Protein AF-0000000066730604 (afdb_homodimer)

Structure (mmCIF, N/CA/C/O backbone):
data_AF-0000000066730604-model_v1
#
loop_
_entity.id
_entity.type
_entity.pdbx_description
1 polymer 'Chitin elicitor-binding protein'
#
loop_
_atom_site.group_PDB
_atom_site.id
_atom_site.type_symbol
_atom_site.label_atom_id
_atom_site.label_alt_id
_atom_site.label_comp_id
_atom_site.label_asym_id
_atom_site.label_entity_id
_atom_site.label_seq_id
_atom_site.pdbx_PDB_ins_code
_atom_site.Cartn_x
_atom_site.Cartn_y
_atom_site.Cartn_z
_atom_site.occupancy
_atom_site.B_iso_or_equiv
_atom_site.auth_seq_id
_atom_site.auth_comp_id
_atom_site.auth_asym_id
_atom_site.auth_atom_id
_atom_site.pdbx_PDB_model_num
ATOM 1 N N . MET A 1 1 ? -16.094 -40.562 -84.062 1 30.27 1 MET A N 1
ATOM 2 C CA . MET A 1 1 ? -16.781 -40.125 -82.875 1 30.27 1 MET A CA 1
ATOM 3 C C . MET A 1 1 ? -15.891 -40.281 -81.625 1 30.27 1 MET A C 1
ATOM 5 O O . MET A 1 1 ? -15.602 -41.375 -81.25 1 30.27 1 MET A O 1
ATOM 9 N N . SER A 1 2 ? -14.859 -39.344 -81.375 1 31.62 2 SER A N 1
ATOM 10 C CA . SER A 1 2 ? -13.5 -39.281 -80.875 1 31.62 2 SER A CA 1
ATOM 11 C C . SER A 1 2 ? -13.477 -39.188 -79.375 1 31.62 2 SER A C 1
ATOM 13 O O . SER A 1 2 ? -14.125 -38.312 -78.75 1 31.62 2 SER A O 1
ATOM 15 N N . PRO A 1 3 ? -13.156 -40.312 -78.562 1 34.44 3 PRO A N 1
ATOM 16 C CA . PRO A 1 3 ? -13.141 -40.625 -77.125 1 34.44 3 PRO A CA 1
ATOM 17 C C . PRO A 1 3 ? -12.203 -39.719 -76.375 1 34.44 3 PRO A C 1
ATOM 19 O O . PRO A 1 3 ? -11.75 -40.062 -75.25 1 34.44 3 PRO A O 1
ATOM 22 N N . PHE A 1 4 ? -11.945 -38.438 -76.75 1 30.34 4 PHE A N 1
ATOM 23 C CA . PHE A 1 4 ? -10.844 -37.625 -76.25 1 30.34 4 PHE A CA 1
ATOM 24 C C . PHE A 1 4 ? -10.914 -37.562 -74.75 1 30.34 4 PHE A C 1
ATOM 26 O O . PHE A 1 4 ? -9.93 -37.875 -74.062 1 30.34 4 PHE A O 1
ATOM 33 N N . ALA A 1 5 ? -11.117 -36.281 -74.062 1 34.88 5 ALA A N 1
ATOM 34 C CA . ALA A 1 5 ? -10.445 -35.438 -73.062 1 34.88 5 ALA A CA 1
ATOM 35 C C . ALA A 1 5 ? -10.953 -35.75 -71.625 1 34.88 5 ALA A C 1
ATOM 37 O O . ALA A 1 5 ? -12.055 -35.344 -71.25 1 34.88 5 ALA A O 1
ATOM 38 N N . ALA A 1 6 ? -10.828 -36.969 -71.062 1 32.62 6 ALA A N 1
ATOM 39 C CA . ALA A 1 6 ? -11.039 -37.531 -69.75 1 32.62 6 ALA A CA 1
ATOM 40 C C . ALA A 1 6 ? -10.43 -36.656 -68.688 1 32.62 6 ALA A C 1
ATOM 42 O O . ALA A 1 6 ? -11.008 -36.469 -67.562 1 32.62 6 ALA A O 1
ATOM 43 N N . ARG A 1 7 ? -9.047 -36.469 -68.688 1 31.62 7 ARG A N 1
ATOM 44 C CA . ARG A 1 7 ? -8.188 -36.562 -67.5 1 31.62 7 ARG A CA 1
ATOM 45 C C . ARG A 1 7 ? -8.273 -35.281 -66.688 1 31.62 7 ARG A C 1
ATOM 47 O O . ARG A 1 7 ? -7.477 -35.094 -65.75 1 31.62 7 ARG A O 1
ATOM 54 N N . VAL A 1 8 ? -8.805 -34.156 -67.062 1 34.22 8 VAL A N 1
ATOM 55 C CA . VAL A 1 8 ? -8.352 -32.938 -66.438 1 34.22 8 VAL A CA 1
ATOM 56 C C . VAL A 1 8 ? -8.922 -32.906 -65 1 34.22 8 VAL A C 1
ATOM 58 O O . VAL A 1 8 ? -9.969 -32.281 -64.75 1 34.22 8 VAL A O 1
ATOM 61 N N . ALA A 1 9 ? -9.469 -33.969 -64.438 1 34.44 9 ALA A N 1
ATOM 62 C CA . ALA A 1 9 ? -10.094 -33.719 -63.125 1 34.44 9 ALA A CA 1
ATOM 63 C C . ALA A 1 9 ? -9.07 -33.219 -62.094 1 34.44 9 ALA A C 1
ATOM 65 O O . ALA A 1 9 ? -8.227 -34 -61.656 1 34.44 9 ALA A O 1
ATOM 66 N N . SER A 1 10 ? -8.383 -32.031 -62.312 1 32.84 10 SER A N 1
ATOM 67 C CA . SER A 1 10 ? -7.453 -31.422 -61.375 1 32.84 10 SER A CA 1
ATOM 68 C C . SER A 1 10 ? -7.98 -31.5 -59.938 1 32.84 10 SER A C 1
ATOM 70 O O . SER A 1 10 ? -9.164 -31.266 -59.688 1 32.84 10 SER A O 1
ATOM 72 N N . LEU A 1 11 ? -7.191 -32.125 -59 1 34.19 11 LEU A N 1
ATOM 73 C CA . LEU A 1 11 ? -7.035 -32.25 -57.531 1 34.19 11 LEU A CA 1
ATOM 74 C C . LEU A 1 11 ? -7.051 -30.875 -56.875 1 34.19 11 LEU A C 1
ATOM 76 O O . LEU A 1 11 ? -6.055 -30.141 -56.906 1 34.19 11 LEU A O 1
ATOM 80 N N . ALA A 1 12 ? -7.949 -29.969 -57.125 1 34.69 12 ALA A N 1
ATOM 81 C CA . ALA A 1 12 ? -8.031 -28.797 -56.281 1 34.69 12 ALA A CA 1
ATOM 82 C C . ALA A 1 12 ? -8.031 -29.203 -54.781 1 34.69 12 ALA A C 1
ATOM 84 O O . ALA A 1 12 ? -9.016 -29.734 -54.281 1 34.69 12 ALA A O 1
ATOM 85 N N . ALA A 1 13 ? -6.887 -29.828 -54.25 1 32.94 13 ALA A N 1
ATOM 86 C CA . ALA A 1 13 ? -6.633 -30.047 -52.844 1 32.94 13 ALA A CA 1
ATOM 87 C C . ALA A 1 13 ? -7.008 -28.812 -52.031 1 32.94 13 ALA A C 1
ATOM 89 O O . ALA A 1 13 ? -6.668 -27.688 -52.375 1 32.94 13 ALA A O 1
ATOM 90 N N . LEU A 1 14 ? -8.008 -28.906 -51.094 1 31.92 14 LEU A N 1
ATOM 91 C CA . LEU A 1 14 ? -8.523 -28.125 -50 1 31.92 14 LEU A CA 1
ATOM 92 C C . LEU A 1 14 ? -7.391 -27.641 -49.094 1 31.92 14 LEU A C 1
ATOM 94 O O . LEU A 1 14 ? -6.727 -28.453 -48.438 1 31.92 14 LEU A O 1
ATOM 98 N N . LEU A 1 15 ? -6.562 -26.656 -49.438 1 34.03 15 LEU A N 1
ATOM 99 C CA . LEU A 1 15 ? -5.707 -25.969 -48.5 1 34.03 15 LEU A CA 1
ATOM 100 C C . LEU A 1 15 ? -6.48 -25.594 -47.25 1 34.03 15 LEU A C 1
ATOM 102 O O . LEU A 1 15 ? -7.238 -24.625 -47.219 1 34.03 15 LEU A O 1
ATOM 106 N N . LEU A 1 16 ? -7.086 -26.547 -46.531 1 35 16 LEU A N 1
ATOM 107 C CA . LEU A 1 16 ? -7.508 -26.172 -45.188 1 35 16 LEU A CA 1
ATOM 108 C C . LEU A 1 16 ? -6.383 -25.453 -44.438 1 35 16 LEU A C 1
ATOM 110 O O . LEU A 1 16 ? -5.355 -26.062 -44.125 1 35 16 LEU A O 1
ATOM 114 N N . ALA A 1 17 ? -6.043 -24.25 -44.719 1 33.56 17 ALA A N 1
ATOM 115 C CA . ALA A 1 17 ? -5.234 -23.391 -43.844 1 33.56 17 ALA A CA 1
ATOM 116 C C . ALA A 1 17 ? -5.535 -23.672 -42.375 1 33.56 17 ALA A C 1
ATOM 118 O O . ALA A 1 17 ? -6.641 -23.391 -41.906 1 33.56 17 ALA A O 1
ATOM 119 N N . LEU A 1 18 ? -4.895 -24.703 -41.812 1 32.31 18 LEU A N 1
ATOM 120 C CA . LEU A 1 18 ? -4.758 -24.797 -40.344 1 32.31 18 LEU A CA 1
ATOM 121 C C . LEU A 1 18 ? -4.488 -23.422 -39.75 1 32.31 18 LEU A C 1
ATOM 123 O O . LEU A 1 18 ? -3.451 -22.812 -40 1 32.31 18 LEU A O 1
ATOM 127 N N . LEU A 1 19 ? -5.465 -22.547 -39.719 1 35.81 19 LEU A N 1
ATOM 128 C CA . LEU A 1 19 ? -5.305 -21.484 -38.719 1 35.81 19 LEU A CA 1
ATOM 129 C C . LEU A 1 19 ? -4.531 -21.984 -37.5 1 35.81 19 LEU A C 1
ATOM 131 O O . LEU A 1 19 ? -5.066 -22.734 -36.688 1 35.81 19 LEU A O 1
ATOM 135 N N . LEU A 1 20 ? -3.256 -22.375 -37.625 1 34.91 20 LEU A N 1
ATOM 136 C CA . LEU A 1 20 ? -2.391 -22.531 -36.469 1 34.91 20 LEU A CA 1
ATOM 137 C C . LEU A 1 20 ? -2.74 -21.531 -35.375 1 34.91 20 LEU A C 1
ATOM 139 O O . LEU A 1 20 ? -2.559 -20.328 -35.562 1 34.91 20 LEU A O 1
ATOM 143 N N . ALA A 1 21 ? -3.773 -21.75 -34.594 1 35.78 21 ALA A N 1
ATOM 144 C CA . ALA A 1 21 ? -3.926 -21.094 -33.312 1 35.78 21 ALA A CA 1
ATOM 145 C C . ALA A 1 21 ? -2.584 -20.953 -32.594 1 35.78 21 ALA A C 1
ATOM 147 O O . ALA A 1 21 ? -1.948 -21.969 -32.281 1 35.78 21 ALA A O 1
ATOM 148 N N . ALA A 1 22 ? -1.707 -20.078 -32.938 1 38.91 22 ALA A N 1
ATOM 149 C CA . ALA A 1 22 ? -0.596 -19.797 -32.031 1 38.91 22 ALA A CA 1
ATOM 150 C C . ALA A 1 22 ? -0.969 -20.125 -30.578 1 38.91 22 ALA A C 1
ATOM 152 O O . ALA A 1 22 ? -2.049 -19.766 -30.109 1 38.91 22 ALA A O 1
ATOM 153 N N . PRO A 1 23 ? -0.511 -21.156 -30.062 1 39.66 23 PRO A N 1
ATOM 154 C CA . PRO A 1 23 ? -0.781 -21.484 -28.656 1 39.66 23 PRO A CA 1
ATOM 155 C C . PRO A 1 23 ? -0.702 -20.266 -27.734 1 39.66 23 PRO A C 1
ATOM 157 O O . PRO A 1 23 ? 0.328 -19.594 -27.688 1 39.66 23 PRO A O 1
ATOM 160 N N . ALA A 1 24 ? -1.711 -19.484 -27.672 1 39.47 24 ALA A N 1
ATOM 161 C CA . ALA A 1 24 ? -1.78 -18.344 -26.781 1 39.47 24 ALA A CA 1
ATOM 162 C C . ALA A 1 24 ? -1.188 -18.672 -25.406 1 39.47 24 ALA A C 1
ATOM 164 O O . ALA A 1 24 ? -1.721 -19.516 -24.688 1 39.47 24 ALA A O 1
ATOM 165 N N . SER A 1 25 ? 0.075 -18.891 -25.281 1 46.94 25 SER A N 1
ATOM 166 C CA . SER A 1 25 ? 0.471 -18.75 -23.891 1 46.94 25 SER A CA 1
ATOM 167 C C . SER A 1 25 ? -0.438 -17.766 -23.156 1 46.94 25 SER A C 1
ATOM 169 O O . SER A 1 25 ? -1.011 -16.859 -23.766 1 46.94 25 SER A O 1
ATOM 171 N N . ALA A 1 26 ? -1.059 -18.156 -22.047 1 50.84 26 ALA A N 1
ATOM 172 C CA . ALA A 1 26 ? -1.896 -17.141 -21.406 1 50.84 26 ALA A CA 1
ATOM 173 C C . ALA A 1 26 ? -1.278 -15.75 -21.547 1 50.84 26 ALA A C 1
ATOM 175 O O . ALA A 1 26 ? -1.955 -14.797 -21.953 1 50.84 26 ALA A O 1
ATOM 176 N N . ALA A 1 27 ? -0.188 -15.305 -20.703 1 57.38 27 ALA A N 1
ATOM 177 C CA . ALA A 1 27 ? 0.426 -13.977 -20.734 1 57.38 27 ALA A CA 1
ATOM 178 C C . ALA A 1 27 ? 1.834 -14.047 -21.328 1 57.38 27 ALA A C 1
ATOM 180 O O . ALA A 1 27 ? 2.459 -15.109 -21.328 1 57.38 27 ALA A O 1
ATOM 181 N N . ASN A 1 28 ? 2.381 -13.172 -22.266 1 64.88 28 ASN A N 1
ATOM 182 C CA . ASN A 1 28 ? 3.629 -12.852 -22.953 1 64.88 28 ASN A CA 1
ATOM 183 C C . ASN A 1 28 ? 4.75 -12.555 -21.969 1 64.88 28 ASN A C 1
ATOM 185 O O . ASN A 1 28 ? 5.328 -11.469 -21.984 1 64.88 28 ASN A O 1
ATOM 189 N N . PHE A 1 29 ? 5.012 -13.539 -20.953 1 88.38 29 PHE A N 1
ATOM 190 C CA . PHE A 1 29 ? 6.102 -13.305 -20.016 1 88.38 29 PHE A CA 1
ATOM 191 C C . PHE A 1 29 ? 7.398 -13.914 -20.531 1 88.38 29 PHE A C 1
ATOM 193 O O . PHE A 1 29 ? 7.758 -15.031 -20.156 1 88.38 29 PHE A O 1
ATOM 200 N N . THR A 1 30 ? 8.039 -13.25 -21.438 1 88.88 30 THR A N 1
ATOM 201 C CA . THR A 1 30 ? 9.367 -13.641 -21.906 1 88.88 30 THR A CA 1
ATOM 202 C C . THR A 1 30 ? 10.445 -13.117 -20.953 1 88.88 30 THR A C 1
ATOM 204 O O . THR A 1 30 ? 10.172 -12.266 -20.109 1 88.88 30 THR A O 1
ATOM 207 N N . CYS A 1 31 ? 11.539 -13.719 -20.984 1 92.38 31 CYS A N 1
ATOM 208 C CA . CYS A 1 31 ? 12.641 -13.266 -20.141 1 92.38 31 CYS A CA 1
ATOM 209 C C . CYS A 1 31 ? 13.961 -13.281 -20.906 1 92.38 31 CYS A C 1
ATOM 211 O O . CYS A 1 31 ? 14.164 -14.141 -21.766 1 92.38 31 CYS A O 1
ATOM 213 N N . ALA A 1 32 ? 14.82 -12.43 -20.625 1 90.19 32 ALA A N 1
ATOM 214 C CA . ALA A 1 32 ? 16.016 -12.172 -21.422 1 90.19 32 ALA A CA 1
ATOM 215 C C . ALA A 1 32 ? 17.219 -12.914 -20.859 1 90.19 32 ALA A C 1
ATOM 217 O O . ALA A 1 32 ? 18.109 -13.336 -21.609 1 90.19 32 ALA A O 1
ATOM 218 N N . THR A 1 33 ? 17.344 -13.078 -19.562 1 92.38 33 THR A N 1
ATOM 219 C CA . THR A 1 33 ? 18.531 -13.656 -18.938 1 92.38 33 THR A CA 1
ATOM 220 C C . THR A 1 33 ? 18.219 -15.031 -18.359 1 92.38 33 THR A C 1
ATOM 222 O O . THR A 1 33 ? 17.656 -15.133 -17.266 1 92.38 33 THR A O 1
ATOM 225 N N . VAL A 1 34 ? 18.75 -16.062 -19 1 93.12 34 VAL A N 1
ATOM 226 C CA . VAL A 1 34 ? 18.516 -17.438 -18.609 1 93.12 34 VAL A CA 1
ATOM 227 C C . VAL A 1 34 ? 19.094 -17.688 -17.219 1 93.12 34 VAL A C 1
ATOM 229 O O . VAL A 1 34 ? 20.219 -17.266 -16.922 1 93.12 34 VAL A O 1
ATOM 232 N N . GLY A 1 35 ? 18.312 -18.281 -16.328 1 92.31 35 GLY A N 1
ATOM 233 C CA . GLY A 1 35 ? 18.766 -18.672 -15 1 92.31 35 GLY A CA 1
ATOM 234 C C . GLY A 1 35 ? 18.516 -17.609 -13.945 1 92.31 35 GLY A C 1
ATOM 235 O O . GLY A 1 35 ? 18.562 -17.891 -12.75 1 92.31 35 GLY A O 1
ATOM 236 N N . LYS A 1 36 ? 18.25 -16.375 -14.375 1 91.62 36 LYS A N 1
ATOM 237 C CA . LYS A 1 36 ? 17.984 -15.297 -13.422 1 91.62 36 LYS A CA 1
ATOM 238 C C . LYS A 1 36 ? 16.719 -15.594 -12.609 1 91.62 36 LYS A C 1
ATOM 240 O O . LYS A 1 36 ? 15.734 -16.094 -13.141 1 91.62 36 LYS A O 1
ATOM 245 N N . THR A 1 37 ? 16.844 -15.32 -11.32 1 92.5 37 THR A N 1
ATOM 246 C CA . THR A 1 37 ? 15.688 -15.523 -10.445 1 92.5 37 THR A CA 1
ATOM 247 C C . THR A 1 37 ? 15.266 -14.211 -9.797 1 92.5 37 THR A C 1
ATOM 249 O O . THR A 1 37 ? 16.078 -13.289 -9.672 1 92.5 37 THR A O 1
ATOM 252 N N . CYS A 1 38 ? 14.047 -14.102 -9.523 1 92.94 38 CYS A N 1
ATOM 253 C CA . CYS A 1 38 ? 13.461 -12.969 -8.812 1 92.94 38 CYS A CA 1
ATOM 254 C C . CYS A 1 38 ? 12.125 -13.344 -8.18 1 92.94 38 CYS A C 1
ATOM 256 O O . CYS A 1 38 ? 11.656 -14.477 -8.336 1 92.94 38 CYS A O 1
ATOM 258 N N . GLN A 1 39 ? 11.656 -12.398 -7.43 1 93.75 39 GLN A N 1
ATOM 259 C CA . GLN A 1 39 ? 10.312 -12.586 -6.902 1 93.75 39 GLN A CA 1
ATOM 260 C C . GLN A 1 39 ? 9.258 -12.078 -7.879 1 93.75 39 GLN A C 1
ATOM 262 O O . GLN A 1 39 ? 9.43 -11.023 -8.492 1 93.75 39 GLN A O 1
ATOM 267 N N . SER A 1 40 ? 8.273 -12.844 -8.062 1 95.69 40 SER A N 1
ATOM 268 C CA . SER A 1 40 ? 7.105 -12.492 -8.867 1 95.69 40 SER A CA 1
ATOM 269 C C . SER A 1 40 ? 5.809 -12.875 -8.156 1 95.69 40 SER A C 1
ATOM 271 O O . SER A 1 40 ? 5.832 -13.305 -7.004 1 95.69 40 SER A O 1
ATOM 273 N N . ALA A 1 41 ? 4.633 -12.516 -8.828 1 96.69 41 ALA A N 1
ATOM 274 C CA . ALA A 1 41 ? 3.361 -12.844 -8.195 1 96.69 41 ALA A CA 1
ATOM 275 C C . ALA A 1 41 ? 2.242 -12.945 -9.227 1 96.69 41 ALA A C 1
ATOM 277 O O . ALA A 1 41 ? 2.373 -12.43 -10.344 1 96.69 41 ALA A O 1
ATOM 278 N N . ILE A 1 42 ? 1.233 -13.633 -8.844 1 96.44 42 ILE A N 1
ATOM 279 C CA . ILE A 1 42 ? -0.014 -13.617 -9.602 1 96.44 42 ILE A CA 1
ATOM 280 C C . ILE A 1 42 ? -1.15 -13.117 -8.711 1 96.44 42 ILE A C 1
ATOM 282 O O . ILE A 1 42 ? -1.088 -13.234 -7.484 1 96.44 42 ILE A O 1
ATOM 286 N N . GLY A 1 43 ? -2.092 -12.484 -9.359 1 95.12 43 GLY A N 1
ATOM 287 C CA . GLY A 1 43 ? -3.342 -12.164 -8.695 1 95.12 43 GLY A CA 1
ATOM 288 C C . GLY A 1 43 ? -4.391 -13.25 -8.836 1 95.12 43 GLY A C 1
ATOM 289 O O . GLY A 1 43 ? -5.164 -13.25 -9.797 1 95.12 43 GLY A O 1
ATOM 290 N N . TYR A 1 44 ? -4.441 -14.102 -7.855 1 94.38 44 TYR A N 1
ATOM 291 C CA . TYR A 1 44 ? -5.285 -15.297 -7.914 1 94.38 44 TYR A CA 1
ATOM 292 C C . TYR A 1 44 ? -6.68 -15 -7.383 1 94.38 44 TYR A C 1
ATOM 294 O O . TYR A 1 44 ? -6.852 -14.688 -6.199 1 94.38 44 TYR A O 1
ATOM 302 N N . ALA A 1 45 ? -7.645 -15.008 -8.32 1 89.75 45 ALA A N 1
ATOM 303 C CA . ALA A 1 45 ? -9.031 -14.922 -7.883 1 89.75 45 ALA A CA 1
ATOM 304 C C . ALA A 1 45 ? -9.531 -16.266 -7.348 1 89.75 45 ALA A C 1
ATOM 306 O O . ALA A 1 45 ? -9.727 -17.203 -8.117 1 89.75 45 ALA A O 1
ATOM 307 N N . VAL A 1 46 ? -9.781 -16.281 -6.074 1 88.06 46 VAL A N 1
ATOM 308 C CA . VAL A 1 46 ? -10.156 -17.531 -5.426 1 88.06 46 VAL A CA 1
ATOM 309 C C . VAL A 1 46 ? -11.5 -18 -5.969 1 88.06 46 VAL A C 1
ATOM 311 O O . VAL A 1 46 ? -12.492 -17.266 -5.93 1 88.06 46 VAL A O 1
ATOM 314 N N . PRO A 1 47 ? -11.523 -19.234 -6.527 1 86.88 47 PRO A N 1
ATOM 315 C CA . PRO A 1 47 ? -12.773 -19.688 -7.148 1 86.88 47 PRO A CA 1
ATOM 316 C C . PRO A 1 47 ? -13.883 -19.922 -6.129 1 86.88 47 PRO A C 1
ATOM 318 O O . PRO A 1 47 ? -15.039 -19.578 -6.383 1 86.88 47 PRO A O 1
ATOM 321 N N . ASN A 1 48 ? -13.547 -20.578 -5.012 1 84.5 48 ASN A N 1
ATOM 322 C CA . ASN A 1 48 ? -14.461 -20.859 -3.912 1 84.5 48 ASN A CA 1
ATOM 323 C C . ASN A 1 48 ? -13.922 -20.359 -2.58 1 84.5 48 ASN A C 1
ATOM 325 O O . ASN A 1 48 ? -12.711 -20.141 -2.436 1 84.5 48 ASN A O 1
ATOM 329 N N . ALA A 1 49 ? -14.875 -20.141 -1.693 1 83.62 49 ALA A N 1
ATOM 330 C CA . ALA A 1 49 ? -14.445 -19.734 -0.36 1 83.62 49 ALA A CA 1
ATOM 331 C C . ALA A 1 49 ? -13.383 -20.688 0.187 1 83.62 49 ALA A C 1
ATOM 333 O O . ALA A 1 49 ? -13.492 -21.891 0.022 1 83.62 49 ALA A O 1
ATOM 334 N N . THR A 1 50 ? -12.383 -20.172 0.805 1 89.69 50 THR A N 1
ATOM 335 C CA . THR A 1 50 ? -11.25 -20.953 1.299 1 89.69 50 THR A CA 1
ATOM 336 C C . THR A 1 50 ? -10.547 -20.219 2.432 1 89.69 50 THR A C 1
ATOM 338 O O . THR A 1 50 ? -11.148 -19.391 3.111 1 89.69 50 THR A O 1
ATOM 341 N N . THR A 1 51 ? -9.328 -20.656 2.795 1 90.12 51 THR A N 1
ATOM 342 C CA . THR A 1 51 ? -8.508 -20 3.814 1 90.12 51 THR A CA 1
ATOM 343 C C . THR A 1 51 ? -7.102 -19.734 3.287 1 90.12 51 THR A C 1
ATOM 345 O O . THR A 1 51 ? -6.703 -20.281 2.26 1 90.12 51 THR A O 1
ATOM 348 N N . TYR A 1 52 ? -6.387 -18.875 3.982 1 93 52 TYR A N 1
ATOM 349 C CA . TYR A 1 52 ? -5.004 -18.625 3.602 1 93 52 TYR A CA 1
ATOM 350 C C . TYR A 1 52 ? -4.172 -19.891 3.688 1 93 52 TYR A C 1
ATOM 352 O O . TYR A 1 52 ? -3.289 -20.125 2.859 1 93 52 TYR A O 1
ATOM 360 N N . GLY A 1 53 ? -4.48 -20.734 4.688 1 96.06 53 GLY A N 1
ATOM 361 C CA . GLY A 1 53 ? -3.793 -22.016 4.785 1 96.06 53 GLY A CA 1
ATOM 362 C C . GLY A 1 53 ? -4.027 -22.906 3.588 1 96.06 53 GLY A C 1
ATOM 363 O O . GLY A 1 53 ? -3.092 -23.531 3.076 1 96.06 53 GLY A O 1
ATOM 364 N N . GLU A 1 54 ? -5.25 -22.969 3.164 1 95.62 54 GLU A N 1
ATOM 365 C CA . GLU A 1 54 ? -5.582 -23.797 2.006 1 95.62 54 GLU A CA 1
ATOM 366 C C . GLU A 1 54 ? -4.953 -23.234 0.731 1 95.62 54 GLU A C 1
ATOM 368 O O . GLU A 1 54 ? -4.566 -23.984 -0.161 1 95.62 54 GLU A O 1
ATOM 373 N N . LEU A 1 55 ? -4.863 -21.969 0.678 1 95.62 55 LEU A N 1
ATOM 374 C CA . LEU A 1 55 ? -4.234 -21.359 -0.485 1 95.62 55 LEU A CA 1
ATOM 375 C C . LEU A 1 55 ? -2.748 -21.688 -0.538 1 95.62 55 LEU A C 1
ATOM 377 O O . LEU A 1 55 ? -2.201 -21.938 -1.615 1 95.62 55 LEU A O 1
ATOM 381 N N . VAL A 1 56 ? -2.119 -21.719 0.621 1 97.19 56 VAL A N 1
ATOM 382 C CA . VAL A 1 56 ? -0.72 -22.125 0.685 1 97.19 56 VAL A CA 1
ATOM 383 C C . VAL A 1 56 ? -0.574 -23.562 0.16 1 97.19 56 VAL A C 1
ATOM 385 O O . VAL A 1 56 ? 0.367 -23.859 -0.577 1 97.19 56 VAL A O 1
ATOM 388 N N . ALA A 1 57 ? -1.506 -24.406 0.537 1 96.44 57 ALA A N 1
ATOM 389 C CA . ALA A 1 57 ? -1.474 -25.781 0.071 1 96.44 57 ALA A CA 1
ATOM 390 C C . ALA A 1 57 ? -1.63 -25.859 -1.445 1 96.44 57 ALA A C 1
ATOM 392 O O . ALA A 1 57 ? -0.985 -26.672 -2.104 1 96.44 57 ALA A O 1
ATOM 393 N N . ARG A 1 58 ? -2.469 -25.047 -1.98 1 95.81 58 ARG A N 1
ATOM 394 C CA . ARG A 1 58 ? -2.678 -25 -3.424 1 95.81 58 ARG A CA 1
ATOM 395 C C . ARG A 1 58 ? -1.399 -24.594 -4.152 1 95.81 58 ARG A C 1
ATOM 397 O O . ARG A 1 58 ? -1.082 -25.141 -5.211 1 95.81 58 ARG A O 1
ATOM 404 N N . PHE A 1 59 ? -0.736 -23.656 -3.596 1 97.56 59 PHE A N 1
ATOM 405 C CA . PHE A 1 59 ? 0.5 -23.172 -4.199 1 97.56 59 PHE A CA 1
ATOM 406 C C . PHE A 1 59 ? 1.714 -23.703 -3.443 1 97.56 59 PHE A C 1
ATOM 408 O O . PHE A 1 59 ? 2.658 -22.953 -3.176 1 97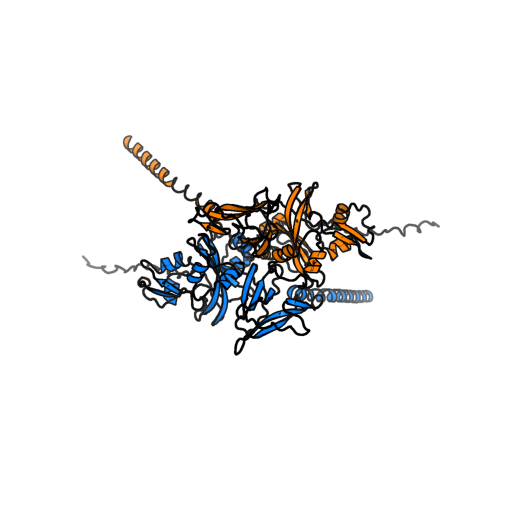.56 59 PHE A O 1
ATOM 415 N N . ASN A 1 60 ? 1.647 -24.922 -3.176 1 94 60 ASN A N 1
ATOM 416 C CA . ASN A 1 60 ? 2.707 -25.609 -2.451 1 94 60 ASN A CA 1
ATOM 417 C C . ASN A 1 60 ? 4.047 -25.5 -3.172 1 94 60 ASN A C 1
ATOM 419 O O . ASN A 1 60 ? 4.09 -25.234 -4.375 1 94 60 ASN A O 1
ATOM 423 N N . ALA A 1 61 ? 5.133 -25.594 -2.326 1 90.5 61 ALA A N 1
ATOM 424 C CA . ALA A 1 61 ? 6.508 -25.625 -2.812 1 90.5 61 ALA A CA 1
ATOM 425 C C . ALA A 1 61 ? 6.93 -24.266 -3.354 1 90.5 61 ALA A C 1
ATOM 427 O O . ALA A 1 61 ? 8.062 -24.094 -3.811 1 90.5 61 ALA A O 1
ATOM 428 N N . THR A 1 62 ? 6.012 -23.281 -3.357 1 92.62 62 THR A N 1
ATOM 429 C CA . THR A 1 62 ? 6.375 -22 -3.943 1 92.62 62 THR A CA 1
ATOM 430 C C . THR A 1 62 ? 6.094 -20.859 -2.965 1 92.62 62 THR A C 1
ATOM 432 O O . THR A 1 62 ? 6.75 -19.812 -3.012 1 92.62 62 THR A O 1
ATOM 435 N N . THR A 1 63 ? 5.121 -21.031 -2.17 1 94.25 63 THR A N 1
ATOM 436 C CA . THR A 1 63 ? 4.656 -19.938 -1.326 1 94.25 63 THR A CA 1
ATOM 437 C C . THR A 1 63 ? 4.453 -20.406 0.11 1 94.25 63 THR A C 1
ATOM 439 O O . THR A 1 63 ? 3.803 -21.422 0.347 1 94.25 63 THR A O 1
ATOM 442 N N . THR A 1 64 ? 5.043 -19.703 1.038 1 94.69 64 THR A N 1
ATOM 443 C CA . THR A 1 64 ? 4.781 -19.953 2.451 1 94.69 64 THR A CA 1
ATOM 444 C C . THR A 1 64 ? 3.682 -19.031 2.971 1 94.69 64 THR A C 1
ATOM 446 O O . THR A 1 64 ? 3.314 -18.062 2.309 1 94.69 64 THR A O 1
ATOM 449 N N . LEU A 1 65 ? 3.164 -19.406 4.141 1 95.5 65 LEU A N 1
ATOM 450 C CA . LEU A 1 65 ? 2.141 -18.562 4.742 1 95.5 65 LEU A CA 1
ATOM 451 C C . LEU A 1 65 ? 2.678 -17.156 4.996 1 95.5 65 LEU A C 1
ATOM 453 O O . LEU A 1 65 ? 2.002 -16.172 4.711 1 95.5 65 LEU A O 1
ATOM 457 N N . ALA A 1 66 ? 3.875 -17.031 5.5 1 93.38 66 ALA A N 1
ATOM 458 C CA . ALA A 1 66 ? 4.484 -15.742 5.797 1 93.38 66 ALA A CA 1
ATOM 459 C C . ALA A 1 66 ? 4.598 -14.891 4.539 1 93.38 66 ALA A C 1
ATOM 461 O O . ALA A 1 66 ? 4.273 -13.695 4.555 1 93.38 66 ALA A O 1
ATOM 462 N N . GLU A 1 67 ? 5.004 -15.477 3.488 1 94.5 67 GLU A N 1
ATOM 463 C CA . GLU A 1 67 ? 5.133 -14.766 2.219 1 94.5 67 GLU A CA 1
ATOM 464 C C . GLU A 1 67 ? 3.773 -14.297 1.706 1 94.5 67 GLU A C 1
ATOM 466 O O . GLU A 1 67 ? 3.646 -13.18 1.2 1 94.5 67 GLU A O 1
ATOM 471 N N . LEU A 1 68 ? 2.844 -15.203 1.838 1 95.44 68 LEU A N 1
ATOM 472 C CA . LEU A 1 68 ? 1.497 -14.883 1.377 1 95.44 68 LEU A CA 1
ATOM 473 C C . LEU A 1 68 ? 0.911 -13.727 2.17 1 95.44 68 LEU A C 1
ATOM 475 O O . LEU A 1 68 ? 0.328 -12.805 1.593 1 95.44 68 LEU A O 1
ATOM 479 N N . LEU A 1 69 ? 1.096 -13.727 3.441 1 91 69 LEU A N 1
ATOM 480 C CA . LEU A 1 69 ? 0.585 -12.656 4.301 1 91 69 LEU A CA 1
ATOM 481 C C . LEU A 1 69 ? 1.282 -11.336 3.998 1 91 69 LEU A C 1
ATOM 483 O O . LEU A 1 69 ? 0.627 -10.305 3.861 1 91 69 LEU A O 1
ATOM 487 N N . GLY A 1 70 ? 2.549 -11.352 3.854 1 91.25 70 GLY A N 1
ATOM 488 C CA . GLY A 1 70 ? 3.303 -10.148 3.541 1 91.25 70 GLY A CA 1
ATOM 489 C C . GLY A 1 70 ? 2.928 -9.539 2.201 1 91.25 70 GLY A C 1
ATOM 490 O O . GLY A 1 70 ? 2.852 -8.312 2.07 1 91.25 70 GLY A O 1
ATOM 491 N N . ALA A 1 71 ? 2.674 -10.414 1.263 1 93.25 71 ALA A N 1
ATOM 492 C CA . ALA A 1 71 ? 2.336 -9.961 -0.084 1 93.25 71 ALA A CA 1
ATOM 493 C C . ALA A 1 71 ? 0.972 -9.273 -0.106 1 93.25 71 ALA A C 1
ATOM 495 O O . ALA A 1 71 ? 0.645 -8.562 -1.056 1 93.25 71 ALA A O 1
ATOM 496 N N . ASN A 1 72 ? 0.236 -9.523 0.894 1 89.94 72 ASN A N 1
ATOM 497 C CA . ASN A 1 72 ? -1.106 -8.953 0.941 1 89.94 72 ASN A CA 1
ATOM 498 C C . ASN A 1 72 ? -1.261 -7.977 2.104 1 89.94 72 ASN A C 1
ATOM 500 O O . ASN A 1 72 ? -2.381 -7.652 2.502 1 89.94 72 ASN A O 1
ATOM 504 N N . GLY A 1 73 ? -0.144 -7.633 2.721 1 83.25 73 GLY A N 1
ATOM 505 C CA . GLY A 1 73 ? -0.122 -6.594 3.74 1 83.25 73 GLY A CA 1
ATOM 506 C C . GLY A 1 73 ? -0.805 -7.008 5.027 1 83.25 73 GLY A C 1
ATOM 507 O O . GLY A 1 73 ? -1.289 -6.16 5.781 1 83.25 73 GLY A O 1
ATOM 508 N N . LEU A 1 74 ? -0.891 -8.242 5.27 1 84.19 74 LEU A N 1
ATOM 509 C CA . LEU A 1 74 ? -1.521 -8.734 6.488 1 84.19 74 LEU A CA 1
ATOM 510 C C . LEU A 1 74 ? -0.489 -8.93 7.594 1 84.19 74 LEU A C 1
ATOM 512 O O . LEU A 1 74 ? 0.669 -9.25 7.312 1 84.19 74 LEU A O 1
ATOM 516 N N . PRO A 1 75 ? -0.98 -8.773 8.797 1 78.38 75 PRO A N 1
ATOM 517 C CA . PRO A 1 75 ? -0.045 -9.016 9.898 1 78.38 75 PRO A CA 1
ATOM 518 C C . PRO A 1 75 ? 0.543 -10.422 9.875 1 78.38 75 PRO A C 1
ATOM 520 O O . PRO A 1 75 ? -0.154 -11.383 9.531 1 78.38 75 PRO A O 1
ATOM 523 N N . ALA A 1 76 ? 1.779 -10.523 10.344 1 82.31 76 ALA A N 1
ATOM 524 C CA . ALA A 1 76 ? 2.486 -11.797 10.352 1 82.31 76 ALA A CA 1
ATOM 525 C C . ALA A 1 76 ? 1.814 -12.789 11.297 1 82.31 76 ALA A C 1
ATOM 527 O O . ALA A 1 76 ? 2.023 -14 11.188 1 82.31 76 ALA A O 1
ATOM 528 N N . THR A 1 77 ? 0.963 -12.289 12.195 1 79.06 77 THR A N 1
ATOM 529 C CA . THR A 1 77 ? 0.32 -13.133 13.195 1 79.06 77 THR A CA 1
ATOM 530 C C . THR A 1 77 ? -1.018 -13.656 12.688 1 79.06 77 THR A C 1
ATOM 532 O O . THR A 1 77 ? -1.698 -14.414 13.383 1 79.06 77 THR A O 1
ATOM 535 N N . THR A 1 78 ? -1.375 -13.32 11.531 1 82.44 78 THR A N 1
ATOM 536 C CA . THR A 1 78 ? -2.633 -13.781 10.953 1 82.44 78 THR A CA 1
ATOM 537 C C . THR A 1 78 ? -2.641 -15.305 10.836 1 82.44 78 THR A C 1
ATOM 539 O O . THR A 1 78 ? -1.735 -15.891 10.234 1 82.44 78 THR A O 1
ATOM 542 N N . PRO A 1 79 ? -3.664 -15.922 11.367 1 86.88 79 PRO A N 1
ATOM 543 C CA . PRO A 1 79 ? -3.697 -17.391 11.336 1 86.88 79 PRO A CA 1
ATOM 544 C C . PRO A 1 79 ? -3.971 -17.938 9.945 1 86.88 79 PRO A C 1
ATOM 546 O O . PRO A 1 79 ? -4.629 -17.281 9.133 1 86.88 79 PRO A O 1
ATOM 549 N N . ALA A 1 80 ? -3.541 -19.156 9.75 1 92.44 80 ALA A N 1
ATOM 550 C CA . ALA A 1 80 ? -3.746 -19.844 8.484 1 92.44 80 ALA A CA 1
ATOM 551 C C . ALA A 1 80 ? -5.23 -20.078 8.219 1 92.44 80 ALA A C 1
ATOM 553 O O . ALA A 1 80 ? -5.652 -20.203 7.066 1 92.44 80 ALA A O 1
ATOM 554 N N . SER A 1 81 ? -6.02 -20.125 9.266 1 89.31 81 SER A N 1
ATOM 555 C CA . SER A 1 81 ? -7.441 -20.422 9.172 1 89.31 81 SER A CA 1
ATOM 556 C C . SER A 1 81 ? -8.25 -19.203 8.766 1 89.31 81 SER A C 1
ATOM 558 O O . SER A 1 81 ? -9.469 -19.281 8.586 1 89.31 81 SER A O 1
ATOM 560 N N . THR A 1 82 ? -7.508 -18.125 8.625 1 83 82 THR A N 1
ATOM 561 C CA . THR A 1 82 ? -8.219 -16.906 8.211 1 83 82 THR A CA 1
ATOM 562 C C . THR A 1 82 ? -8.93 -17.141 6.879 1 83 82 THR A C 1
ATOM 564 O O . THR A 1 82 ? -8.32 -17.594 5.91 1 83 82 THR A O 1
ATOM 567 N N . PRO A 1 83 ? -10.188 -16.797 6.785 1 82.06 83 PRO A N 1
ATOM 568 C CA . PRO A 1 83 ? -10.984 -17.109 5.598 1 82.06 83 PRO A CA 1
ATOM 569 C C . PRO A 1 83 ? -10.75 -16.125 4.449 1 82.06 83 PRO A C 1
ATOM 571 O O . PRO A 1 83 ? -10.398 -14.969 4.684 1 82.06 83 PRO A O 1
ATOM 574 N N . LEU A 1 84 ? -10.961 -16.625 3.264 1 83.19 84 LEU A N 1
ATOM 575 C CA . LEU A 1 84 ? -10.984 -15.883 2.006 1 83.19 84 LEU A CA 1
ATOM 576 C C . LEU A 1 84 ? -12.289 -16.125 1.257 1 83.19 84 LEU A C 1
ATOM 578 O O . LEU A 1 84 ? -12.695 -17.266 1.053 1 83.19 84 LEU A O 1
ATOM 582 N N . ALA A 1 85 ? -12.93 -15.016 0.908 1 79.56 85 ALA A N 1
ATOM 583 C CA . ALA A 1 85 ? -14.188 -15.125 0.182 1 79.56 85 ALA A CA 1
ATOM 584 C C . ALA A 1 85 ? -13.953 -15.547 -1.266 1 79.56 85 ALA A C 1
ATOM 586 O O . ALA A 1 85 ? -12.898 -15.266 -1.836 1 79.56 85 ALA A O 1
ATOM 587 N N . ALA A 1 86 ? -14.961 -16.188 -1.795 1 82.69 86 ALA A N 1
ATOM 588 C CA . ALA A 1 86 ? -14.898 -16.5 -3.217 1 82.69 86 ALA A CA 1
ATOM 589 C C . ALA A 1 86 ? -14.773 -15.242 -4.062 1 82.69 86 ALA A C 1
ATOM 591 O O . ALA A 1 86 ? -15.391 -14.219 -3.76 1 82.69 86 ALA A O 1
ATOM 592 N N . LYS A 1 87 ? -13.875 -15.352 -5.094 1 80.31 87 LYS A N 1
ATOM 593 C CA . LYS A 1 87 ? -13.664 -14.328 -6.113 1 80.31 87 LYS A CA 1
ATOM 594 C C . LYS A 1 87 ? -12.766 -13.211 -5.59 1 80.31 87 LYS A C 1
ATOM 596 O O . LYS A 1 87 ? -12.414 -12.297 -6.336 1 80.31 87 LYS A O 1
ATOM 601 N N . ALA A 1 88 ? -12.422 -13.328 -4.305 1 82.25 88 ALA A N 1
ATOM 602 C CA . ALA A 1 88 ? -11.406 -12.398 -3.814 1 82.25 88 ALA A CA 1
ATOM 603 C C . ALA A 1 88 ? -10.07 -12.625 -4.516 1 82.25 88 ALA A C 1
ATOM 605 O O . ALA A 1 88 ? -9.656 -13.773 -4.727 1 82.25 88 ALA A O 1
ATOM 606 N N . THR A 1 89 ? -9.508 -11.539 -4.934 1 88.94 89 THR A N 1
ATOM 607 C CA . THR A 1 89 ? -8.195 -11.648 -5.559 1 88.94 89 THR A CA 1
ATOM 608 C C . THR A 1 89 ? -7.094 -11.578 -4.508 1 88.94 89 THR A C 1
ATOM 610 O O . THR A 1 89 ? -7.059 -10.648 -3.695 1 88.94 89 THR A O 1
ATOM 613 N N . VAL A 1 90 ? -6.195 -12.562 -4.496 1 92.25 90 VAL A N 1
ATOM 614 C CA . VAL A 1 90 ? -5.078 -12.656 -3.566 1 92.25 90 VAL A CA 1
ATOM 615 C C . VAL A 1 90 ? -3.758 -12.617 -4.336 1 92.25 90 VAL A C 1
ATOM 617 O O . VAL A 1 90 ? -3.604 -13.305 -5.348 1 92.25 90 VAL A O 1
ATOM 620 N N . ARG A 1 91 ? -2.875 -11.773 -3.869 1 94.69 91 ARG A N 1
ATOM 621 C CA . ARG A 1 91 ? -1.54 -11.773 -4.457 1 94.69 91 ARG A CA 1
ATOM 622 C C . ARG A 1 91 ? -0.727 -12.969 -3.967 1 94.69 91 ARG A C 1
ATOM 624 O O . ARG A 1 91 ? -0.401 -13.055 -2.781 1 94.69 91 ARG A O 1
ATOM 631 N N . VAL A 1 92 ? -0.367 -13.82 -4.848 1 96.81 92 VAL A N 1
ATOM 632 C CA . VAL A 1 92 ? 0.401 -15.016 -4.512 1 96.81 92 VAL A CA 1
ATOM 633 C C . VAL A 1 92 ? 1.828 -14.883 -5.039 1 96.81 92 VAL A C 1
ATOM 635 O O . VAL A 1 92 ? 2.061 -14.953 -6.246 1 96.81 92 VAL A O 1
ATOM 638 N N . PRO A 1 93 ? 2.74 -14.758 -4.117 1 96.56 93 PRO A N 1
ATOM 639 C CA . PRO A 1 93 ? 4.129 -14.594 -4.547 1 96.56 93 PRO A CA 1
ATOM 640 C C . PRO A 1 93 ? 4.832 -15.93 -4.793 1 96.56 93 PRO A C 1
ATOM 642 O O . PRO A 1 93 ? 4.445 -16.953 -4.219 1 96.56 93 PRO A O 1
ATOM 645 N N . PHE A 1 94 ? 5.785 -15.922 -5.656 1 96.12 94 PHE A N 1
ATOM 646 C CA . PHE A 1 94 ? 6.625 -17.078 -5.91 1 96.12 94 PHE A CA 1
ATOM 647 C C . PHE A 1 94 ? 7.949 -16.672 -6.543 1 96.12 94 PHE A C 1
ATOM 649 O O . PHE A 1 94 ? 8.078 -15.555 -7.039 1 96.12 94 PHE A O 1
ATOM 656 N N . ARG A 1 95 ? 8.867 -17.547 -6.484 1 94.06 95 ARG A N 1
ATOM 657 C CA . ARG A 1 95 ? 10.156 -17.312 -7.125 1 94.06 95 ARG A CA 1
ATOM 658 C C . ARG A 1 95 ? 10.086 -17.609 -8.617 1 94.06 95 ARG A C 1
ATOM 660 O O . ARG A 1 95 ? 9.625 -18.688 -9.023 1 94.06 95 ARG A O 1
ATOM 667 N N . CYS A 1 96 ? 10.461 -16.703 -9.336 1 95.44 96 CYS A N 1
ATOM 668 C CA . CYS A 1 96 ? 10.531 -16.797 -10.789 1 95.44 96 CYS A CA 1
ATOM 669 C C . CYS A 1 96 ? 11.898 -17.281 -11.242 1 95.44 96 CYS A C 1
ATOM 671 O O . CYS A 1 96 ? 12.922 -16.922 -10.648 1 95.44 96 CYS A O 1
ATOM 673 N N . ARG A 1 97 ? 11.914 -18.078 -12.281 1 94.69 97 ARG A N 1
ATOM 674 C CA . ARG A 1 97 ? 13.156 -18.469 -12.938 1 94.69 97 ARG A CA 1
ATOM 675 C C . ARG A 1 97 ? 13.023 -18.406 -14.453 1 94.69 97 ARG A C 1
ATOM 677 O O . ARG A 1 97 ? 12.047 -18.906 -15.016 1 94.69 97 ARG A O 1
ATOM 684 N N . CYS A 1 98 ? 13.961 -17.828 -15.023 1 94.31 98 CYS A N 1
ATOM 685 C CA . CYS A 1 98 ? 13.977 -17.781 -16.484 1 94.31 98 CYS A CA 1
ATOM 686 C C . CYS A 1 98 ? 14.531 -19.062 -17.062 1 94.31 98 CYS A C 1
ATOM 688 O O . CYS A 1 98 ? 15.672 -19.438 -16.797 1 94.31 98 CYS A O 1
ATOM 690 N N . GLY A 1 99 ? 13.734 -19.656 -17.891 1 90.56 99 GLY A N 1
ATOM 691 C CA . GLY A 1 99 ? 14.125 -20.922 -18.5 1 90.56 99 GLY A CA 1
ATOM 692 C C . GLY A 1 99 ? 14.992 -20.734 -19.734 1 90.56 99 GLY A C 1
ATOM 693 O O . GLY A 1 99 ? 15.141 -19.625 -20.234 1 90.56 99 GLY A O 1
ATOM 694 N N . SER A 1 100 ? 15.508 -21.859 -20.203 1 89 100 SER A N 1
ATOM 695 C CA . SER A 1 100 ? 16.375 -21.844 -21.375 1 89 100 SER A CA 1
ATOM 696 C C . SER A 1 100 ? 15.602 -21.516 -22.641 1 89 100 SER A C 1
ATOM 698 O O . SER A 1 100 ? 16.188 -21.094 -23.641 1 89 100 SER A O 1
ATOM 700 N N . ASN A 1 101 ? 14.328 -21.641 -22.594 1 86.44 101 ASN A N 1
ATOM 701 C CA . ASN A 1 101 ? 13.477 -21.375 -23.734 1 86.44 101 ASN A CA 1
ATOM 702 C C . ASN A 1 101 ? 13.055 -19.906 -23.797 1 86.44 101 ASN A C 1
ATOM 704 O O . ASN A 1 101 ? 12.242 -19.516 -24.625 1 86.44 101 ASN A O 1
ATOM 708 N N . GLY A 1 102 ? 13.5 -19.141 -22.812 1 90.06 102 GLY A N 1
ATOM 709 C CA . GLY A 1 102 ? 13.219 -17.719 -22.828 1 90.06 102 GLY A CA 1
ATOM 710 C C . GLY A 1 102 ? 11.898 -17.359 -22.172 1 90.06 102 GLY A C 1
ATOM 711 O O . GLY A 1 102 ? 11.391 -16.25 -22.328 1 90.06 102 GLY A O 1
ATOM 712 N N . VAL A 1 103 ? 11.367 -18.359 -21.547 1 90.56 103 VAL A N 1
ATOM 713 C CA . VAL A 1 103 ? 10.109 -18.125 -20.828 1 90.56 103 VAL A CA 1
ATOM 714 C C . VAL A 1 103 ? 10.336 -18.25 -19.328 1 90.56 103 VAL A C 1
ATOM 716 O O . VAL A 1 103 ? 11.047 -19.141 -18.875 1 90.56 103 VAL A O 1
ATOM 719 N N . GLY A 1 104 ? 9.852 -17.219 -18.625 1 94.12 104 GLY A N 1
ATOM 720 C CA . GLY A 1 104 ? 9.914 -17.312 -17.172 1 94.12 104 GLY A CA 1
ATOM 721 C C . GLY A 1 104 ? 8.773 -18.094 -16.562 1 94.12 104 GLY A C 1
ATOM 722 O O . GLY A 1 104 ? 7.625 -17.969 -17 1 94.12 104 GLY A O 1
ATOM 723 N N . GLN A 1 105 ? 9.086 -18.922 -15.633 1 94.88 105 GLN A N 1
ATOM 724 C CA . GLN A 1 105 ? 8.102 -19.719 -14.914 1 94.88 105 GLN A CA 1
ATOM 725 C C . GLN A 1 105 ? 8.453 -19.828 -13.438 1 94.88 105 GLN A C 1
ATOM 727 O O . GLN A 1 105 ? 9.586 -19.562 -13.039 1 94.88 105 GLN A O 1
ATOM 732 N N . SER A 1 106 ? 7.422 -20.156 -12.648 1 96.19 106 SER A N 1
ATOM 733 C CA . SER A 1 106 ? 7.68 -20.406 -11.234 1 96.19 106 SER A CA 1
ATOM 734 C C . SER A 1 106 ? 8.758 -21.469 -11.047 1 96.19 106 SER A C 1
ATOM 736 O O . SER A 1 106 ? 8.812 -22.438 -11.797 1 96.19 106 SER A O 1
ATOM 738 N N . ASP A 1 107 ? 9.562 -21.266 -10.094 1 93.56 107 ASP A N 1
ATOM 739 C CA . ASP A 1 107 ? 10.695 -22.156 -9.836 1 93.56 107 ASP A CA 1
ATOM 740 C C . ASP A 1 107 ? 10.289 -23.328 -8.961 1 93.56 107 ASP A C 1
ATOM 742 O O . ASP A 1 107 ? 10.078 -23.172 -7.758 1 93.56 107 ASP A O 1
ATOM 746 N N . GLY A 1 108 ? 10.227 -24.562 -9.539 1 88.44 108 GLY A N 1
ATOM 747 C CA . GLY A 1 108 ? 10.039 -25.797 -8.789 1 88.44 108 GLY A CA 1
ATOM 748 C C . GLY A 1 108 ? 8.578 -26.172 -8.617 1 88.44 108 GLY A C 1
ATOM 749 O O . GLY A 1 108 ? 8.242 -27.359 -8.461 1 88.44 108 GLY A O 1
ATOM 750 N N . GLY A 1 109 ? 7.691 -25.297 -8.336 1 93.44 109 GLY A N 1
ATOM 751 C CA . GLY A 1 109 ? 6.273 -25.562 -8.188 1 93.44 109 GLY A CA 1
ATOM 752 C C . GLY A 1 109 ? 5.391 -24.438 -8.703 1 93.44 109 GLY A C 1
ATOM 753 O O . GLY A 1 109 ? 5.82 -23.641 -9.539 1 93.44 109 GLY A O 1
ATOM 754 N N . PRO A 1 110 ? 4.18 -24.625 -8.258 1 97.44 110 PRO A N 1
ATOM 755 C CA . PRO A 1 110 ? 3.488 -25.594 -7.406 1 97.44 110 PRO A CA 1
ATOM 756 C C . PRO A 1 110 ? 3.186 -26.891 -8.125 1 97.44 110 PRO A C 1
ATOM 758 O O . PRO A 1 110 ? 3.398 -27 -9.336 1 97.44 110 PRO A O 1
ATOM 761 N N . PHE A 1 111 ? 2.762 -27.938 -7.285 1 98.19 111 PHE A N 1
ATOM 762 C CA . PHE A 1 111 ? 2.344 -29.234 -7.812 1 98.19 111 PHE A CA 1
ATOM 763 C C . PHE A 1 111 ? 0.858 -29.453 -7.562 1 98.19 111 PHE A C 1
ATOM 765 O O . PHE A 1 111 ? 0.34 -29.109 -6.5 1 98.19 111 PHE A O 1
ATOM 772 N N . TYR A 1 112 ? 0.224 -30 -8.562 1 97.94 112 TYR A N 1
ATOM 773 C CA . TYR A 1 112 ? -1.18 -30.391 -8.484 1 97.94 112 TYR A CA 1
ATOM 774 C C . TYR A 1 112 ? -1.336 -31.891 -8.617 1 97.94 112 TYR A C 1
ATOM 776 O O . TYR A 1 112 ? -0.763 -32.5 -9.531 1 97.94 112 TYR A O 1
ATOM 784 N N . VAL A 1 113 ? -2.115 -32.5 -7.734 1 97.75 113 VAL A N 1
ATOM 785 C CA . VAL A 1 113 ? -2.408 -33.906 -7.832 1 97.75 113 VAL A CA 1
ATOM 786 C C . VAL A 1 113 ? -3.744 -34.125 -8.547 1 97.75 113 VAL A C 1
ATOM 788 O O . VAL A 1 113 ? -4.773 -33.594 -8.109 1 97.75 113 VAL A O 1
ATOM 791 N N . VAL A 1 114 ? -3.717 -34.875 -9.609 1 97.31 114 VAL A N 1
ATOM 792 C CA . VAL A 1 114 ? -4.875 -35.062 -10.477 1 97.31 114 VAL A CA 1
ATOM 793 C C . VAL A 1 114 ? -5.984 -35.75 -9.711 1 97.31 114 VAL A C 1
ATOM 795 O O . VAL A 1 114 ? -5.734 -36.75 -9.008 1 97.31 114 VAL A O 1
ATOM 798 N N . TYR A 1 115 ? -7.172 -35.219 -9.797 1 95.88 115 TYR A N 1
ATOM 799 C CA . TYR A 1 115 ? -8.375 -35.812 -9.211 1 95.88 115 TYR A CA 1
ATOM 800 C C . TYR A 1 115 ? -9.227 -36.5 -10.273 1 95.88 115 TYR A C 1
ATOM 802 O O . TYR A 1 115 ? -9.047 -36.25 -11.469 1 95.88 115 TYR A O 1
ATOM 810 N N . PRO A 1 116 ? -10.164 -37.281 -9.773 1 95.44 116 PRO A N 1
ATOM 811 C CA . PRO A 1 116 ? -11.078 -37.906 -10.742 1 95.44 116 PRO A CA 1
ATOM 812 C C . PRO A 1 116 ? -11.82 -36.875 -11.586 1 95.44 116 PRO A C 1
ATOM 814 O O . PRO A 1 116 ? -12.227 -35.812 -11.062 1 95.44 116 PRO A O 1
ATOM 817 N N . LEU A 1 117 ? -11.867 -37.062 -12.891 1 93.75 117 LEU A N 1
ATOM 818 C CA . LEU A 1 117 ? -12.609 -36.281 -13.875 1 93.75 117 LEU A CA 1
ATOM 819 C C . LEU A 1 117 ? -11.852 -35 -14.234 1 93.75 117 LEU A C 1
ATOM 821 O O . LEU A 1 117 ? -12.359 -34.188 -14.992 1 93.75 117 LEU A O 1
ATOM 825 N N . ASP A 1 118 ? -10.664 -34.938 -13.734 1 96.06 118 ASP A N 1
ATOM 826 C CA . ASP A 1 118 ? -9.836 -33.812 -14.125 1 96.06 118 ASP A CA 1
ATOM 827 C C . ASP A 1 118 ? -9.414 -33.906 -15.586 1 96.06 118 ASP A C 1
ATOM 829 O O . ASP A 1 118 ? -9.18 -35.031 -16.094 1 96.06 118 ASP A O 1
ATOM 833 N N . GLY A 1 119 ? -9.398 -32.75 -16.266 1 96.69 119 GLY A N 1
ATOM 834 C CA . GLY A 1 119 ? -8.648 -32.531 -17.484 1 96.69 119 GLY A CA 1
ATOM 835 C C . GLY A 1 119 ? -7.645 -31.391 -17.375 1 96.69 119 GLY A C 1
ATOM 836 O O . GLY A 1 119 ? -7.742 -30.547 -16.484 1 96.69 119 GLY A O 1
ATOM 837 N N . LEU A 1 120 ? -6.691 -31.5 -18.297 1 96.94 120 LEU A N 1
ATOM 838 C CA . LEU A 1 120 ? -5.668 -30.453 -18.203 1 96.94 120 LEU A CA 1
ATOM 839 C C . LEU A 1 120 ? -6.285 -29.078 -18.359 1 96.94 120 LEU A C 1
ATOM 841 O O . LEU A 1 120 ? -5.832 -28.109 -17.734 1 96.94 120 LEU A O 1
ATOM 845 N N . ASP A 1 121 ? -7.273 -28.984 -19.234 1 95.38 121 ASP A N 1
ATOM 846 C CA . ASP A 1 121 ? -7.914 -27.688 -19.438 1 95.38 121 ASP A CA 1
ATOM 847 C C . ASP A 1 121 ? -8.633 -27.234 -18.172 1 95.38 121 ASP A C 1
ATOM 849 O O . ASP A 1 121 ? -8.562 -26.062 -17.797 1 95.38 121 ASP A O 1
ATOM 853 N N . HIS A 1 122 ? -9.336 -28.078 -17.5 1 96 122 HIS A N 1
ATOM 854 C CA . HIS A 1 122 ? -10 -27.766 -16.234 1 96 122 HIS A CA 1
ATOM 855 C C . HIS A 1 122 ? -8.992 -27.297 -15.188 1 96 122 HIS A C 1
ATOM 857 O O . HIS A 1 122 ? -9.219 -26.281 -14.516 1 96 122 HIS A O 1
ATOM 863 N N . ILE A 1 123 ? -7.875 -28 -15.109 1 96.69 123 ILE A N 1
ATOM 864 C CA . ILE A 1 123 ? -6.84 -27.656 -14.133 1 96.69 123 ILE A CA 1
ATOM 865 C C . ILE A 1 123 ? -6.277 -26.281 -14.445 1 96.69 123 ILE A C 1
ATOM 867 O O . ILE A 1 123 ? -6.145 -25.438 -13.547 1 96.69 123 ILE A O 1
ATOM 871 N N . ALA A 1 124 ? -6.055 -26.047 -15.688 1 95.94 124 ALA A N 1
ATOM 872 C CA . ALA A 1 124 ? -5.469 -24.781 -16.125 1 95.94 124 ALA A CA 1
ATOM 873 C C . ALA A 1 124 ? -6.438 -23.625 -15.891 1 95.94 124 ALA A C 1
ATOM 875 O O . ALA A 1 124 ? -6.113 -22.656 -15.188 1 95.94 124 ALA A O 1
ATOM 876 N N . ARG A 1 125 ? -7.645 -23.688 -16.297 1 94.44 125 ARG A N 1
ATOM 877 C CA . ARG A 1 125 ? -8.586 -22.562 -16.328 1 94.44 125 ARG A CA 1
ATOM 878 C C . ARG A 1 125 ? -9.32 -22.438 -15 1 94.44 125 ARG A C 1
ATOM 880 O O . ARG A 1 125 ? -9.406 -21.344 -14.445 1 94.44 125 ARG A O 1
ATOM 887 N N . GLU A 1 126 ? -9.773 -23.531 -14.484 1 92.94 126 GLU A N 1
ATOM 888 C CA . GLU A 1 126 ? -10.672 -23.438 -13.336 1 92.94 126 GLU A CA 1
ATOM 889 C C . GLU A 1 126 ? -9.898 -23.531 -12.023 1 92.94 126 GLU A C 1
ATOM 891 O O . GLU A 1 126 ? -10.242 -22.844 -11.047 1 92.94 126 GLU A O 1
ATOM 896 N N . VAL A 1 127 ? -8.891 -24.344 -11.984 1 94.94 127 VAL A N 1
ATOM 897 C CA . VAL A 1 127 ? -8.172 -24.516 -10.727 1 94.94 127 VAL A CA 1
ATOM 898 C C . VAL A 1 127 ? -7.129 -23.422 -10.562 1 94.94 127 VAL A C 1
ATOM 900 O O . VAL A 1 127 ? -7 -22.828 -9.484 1 94.94 127 VAL A O 1
ATOM 903 N N . PHE A 1 128 ? -6.465 -23.078 -11.656 1 95.69 128 PHE A N 1
ATOM 904 C CA . PHE A 1 128 ? -5.367 -22.141 -11.508 1 95.69 128 PHE A CA 1
ATOM 905 C C . PHE A 1 128 ? -5.688 -20.828 -12.219 1 95.69 128 PHE A C 1
ATOM 907 O O . PHE A 1 128 ? -4.793 -20.016 -12.461 1 95.69 128 PHE A O 1
ATOM 914 N N . GLY A 1 129 ? -6.895 -20.625 -12.555 1 92.94 129 GLY A N 1
ATOM 915 C CA . GLY A 1 129 ? -7.418 -19.312 -12.906 1 92.94 129 GLY A CA 1
ATOM 916 C C . GLY A 1 129 ? -6.988 -18.859 -14.289 1 92.94 129 GLY A C 1
ATOM 917 O O . GLY A 1 129 ? -7.051 -17.656 -14.602 1 92.94 129 GLY A O 1
ATOM 918 N N . GLY A 1 130 ? -6.477 -19.75 -15.109 1 94.38 130 GLY A N 1
ATOM 919 C CA . GLY A 1 130 ? -6.133 -19.391 -16.469 1 94.38 130 GLY A CA 1
ATOM 920 C C . GLY A 1 130 ? -4.758 -18.766 -16.594 1 94.38 130 GLY A C 1
ATOM 921 O O . GLY A 1 130 ? -4.391 -18.266 -17.656 1 94.38 130 GLY A O 1
ATOM 922 N N . PHE A 1 131 ? -4.004 -18.828 -15.562 1 96 131 PHE A N 1
ATOM 923 C CA . PHE A 1 131 ? -2.662 -18.25 -15.609 1 96 131 PHE A CA 1
ATOM 924 C C . PHE A 1 131 ? -1.732 -19.125 -16.453 1 96 131 PHE A C 1
ATOM 926 O O . PHE A 1 131 ? -0.666 -18.672 -16.875 1 96 131 PHE A O 1
ATOM 933 N N . VAL A 1 132 ? -2.135 -20.344 -16.578 1 95.19 132 VAL A N 1
ATOM 934 C CA . VAL A 1 132 ? -1.432 -21.281 -17.453 1 95.19 132 VAL A CA 1
ATOM 935 C C . VAL A 1 132 ? -2.42 -21.922 -18.422 1 95.19 132 VAL A C 1
ATOM 937 O O . VAL A 1 132 ? -3.611 -22.031 -18.125 1 95.19 132 VAL A O 1
ATOM 940 N N . THR A 1 133 ? -1.896 -22.391 -19.578 1 93.69 133 THR A N 1
ATOM 941 C CA . THR A 1 133 ? -2.705 -23.172 -20.516 1 93.69 133 THR A CA 1
ATOM 942 C C . THR A 1 133 ? -2.459 -24.656 -20.328 1 93.69 133 THR A C 1
ATOM 944 O O . THR A 1 133 ? -1.477 -25.062 -19.703 1 93.69 133 THR A O 1
ATOM 947 N N . TYR A 1 134 ? -3.441 -25.422 -20.844 1 95 134 TYR A N 1
ATOM 948 C CA . TYR A 1 134 ? -3.252 -26.859 -20.75 1 95 134 TYR A CA 1
ATOM 949 C C . TYR A 1 134 ? -2.018 -27.312 -21.516 1 95 134 TYR A C 1
ATOM 951 O O . TYR A 1 134 ? -1.332 -28.25 -21.125 1 95 134 TYR A O 1
ATOM 959 N N . GLN A 1 135 ? -1.648 -26.578 -22.594 1 93.75 135 GLN A N 1
ATOM 960 C CA . GLN A 1 135 ? -0.453 -26.891 -23.375 1 93.75 135 GLN A CA 1
ATOM 961 C C . GLN A 1 135 ? 0.812 -26.656 -22.547 1 93.75 135 GLN A C 1
ATOM 963 O O . GLN A 1 135 ? 1.756 -27.438 -22.609 1 93.75 135 GLN A O 1
ATOM 968 N N . GLU A 1 136 ? 0.815 -25.578 -21.781 1 93.25 136 GLU A N 1
ATOM 969 C CA . GLU A 1 136 ? 1.968 -25.266 -20.953 1 93.25 136 GLU A CA 1
ATOM 970 C C . GLU A 1 136 ? 2.148 -26.312 -19.844 1 93.25 136 GLU A C 1
ATOM 972 O O . GLU A 1 136 ? 3.275 -26.688 -19.531 1 93.25 136 GLU A O 1
ATOM 977 N N . ILE A 1 137 ? 1.056 -26.719 -19.266 1 95.94 137 ILE A N 1
ATOM 978 C CA . ILE A 1 137 ? 1.122 -27.766 -18.25 1 95.94 137 ILE A CA 1
ATOM 979 C C . ILE A 1 137 ? 1.67 -29.047 -18.859 1 95.94 137 ILE A C 1
ATOM 981 O O . ILE A 1 137 ? 2.539 -29.703 -18.281 1 95.94 137 ILE A O 1
ATOM 985 N N . ALA A 1 138 ? 1.161 -29.406 -20.031 1 96.19 138 ALA A N 1
ATOM 986 C CA . ALA A 1 138 ? 1.626 -30.609 -20.719 1 96.19 138 ALA A CA 1
ATOM 987 C C . ALA A 1 138 ? 3.127 -30.547 -20.984 1 96.19 138 ALA A C 1
ATOM 989 O O . ALA A 1 138 ? 3.852 -31.516 -20.734 1 96.19 138 ALA A O 1
ATOM 990 N N . THR A 1 139 ? 3.557 -29.422 -21.453 1 93.25 139 THR A N 1
ATOM 991 C CA . THR A 1 139 ? 4.969 -29.234 -21.766 1 93.25 139 THR A CA 1
ATOM 992 C C . THR A 1 139 ? 5.82 -29.344 -20.5 1 93.25 139 THR A C 1
ATOM 994 O O . THR A 1 139 ? 6.84 -30.047 -20.5 1 93.25 139 THR A O 1
ATOM 997 N N . ALA A 1 140 ? 5.391 -28.75 -19.422 1 93.81 140 ALA A N 1
ATOM 998 C CA . ALA A 1 140 ? 6.141 -28.719 -18.172 1 93.81 140 ALA A CA 1
ATOM 999 C C . ALA A 1 140 ? 6.234 -30.109 -17.562 1 93.81 140 ALA A C 1
ATOM 1001 O O . ALA A 1 140 ? 7.09 -30.359 -16.703 1 93.81 140 ALA A O 1
ATOM 1002 N N . ASN A 1 141 ? 5.348 -30.984 -17.969 1 96.56 141 ASN A N 1
ATOM 1003 C CA . ASN A 1 141 ? 5.293 -32.312 -17.359 1 96.56 141 ASN A CA 1
ATOM 1004 C C . ASN A 1 141 ? 5.582 -33.406 -18.375 1 96.56 141 ASN A C 1
ATOM 1006 O O . ASN A 1 141 ? 5.305 -34.594 -18.141 1 96.56 141 ASN A O 1
ATOM 1010 N N . ASN A 1 142 ? 5.977 -33.094 -19.578 1 95.31 142 ASN A N 1
ATOM 1011 C CA . ASN A 1 142 ? 6.348 -34 -20.656 1 95.31 142 ASN A CA 1
ATOM 1012 C C . ASN A 1 142 ? 5.195 -34.938 -21.016 1 95.31 142 ASN A C 1
ATOM 1014 O O . ASN A 1 142 ? 5.391 -36.156 -21.156 1 95.31 142 ASN A O 1
ATOM 1018 N N . ILE A 1 143 ? 4.078 -34.344 -21.016 1 95.94 143 ILE A N 1
ATOM 1019 C CA . ILE A 1 143 ? 2.893 -35.094 -21.406 1 95.94 143 ILE A CA 1
ATOM 1020 C C . ILE A 1 143 ? 2.676 -34.969 -22.906 1 95.94 143 ILE A C 1
ATOM 1022 O O . ILE A 1 143 ? 2.447 -33.875 -23.422 1 95.94 143 ILE A O 1
ATOM 1026 N N . THR A 1 144 ? 2.65 -36.062 -23.594 1 94.12 144 THR A N 1
ATOM 1027 C CA . THR A 1 144 ? 2.529 -36.062 -25.047 1 94.12 144 THR A CA 1
ATOM 1028 C C . THR A 1 144 ? 1.062 -36.062 -25.469 1 94.12 144 THR A C 1
ATOM 1030 O O . THR A 1 144 ? 0.67 -35.312 -26.359 1 94.12 144 THR A O 1
ATOM 1033 N N . ASN A 1 145 ? 0.319 -36.938 -24.844 1 94.31 145 ASN A N 1
ATOM 1034 C CA . ASN A 1 145 ? -1.114 -36.969 -25.109 1 94.31 145 ASN A CA 1
ATOM 1035 C C . ASN A 1 145 ? -1.897 -36.188 -24.031 1 94.31 145 ASN A C 1
ATOM 1037 O O . ASN A 1 145 ? -2.123 -36.719 -22.938 1 94.31 145 ASN A O 1
ATOM 1041 N N . VAL A 1 146 ? -2.4 -35.062 -24.297 1 91.56 146 VAL A N 1
ATOM 1042 C CA . VAL A 1 146 ? -2.979 -34.125 -23.344 1 91.56 146 VAL A CA 1
ATOM 1043 C C . VAL A 1 146 ? -4.297 -34.688 -22.797 1 91.56 146 VAL A C 1
ATOM 1045 O O . VAL A 1 146 ? -4.816 -34.188 -21.797 1 91.56 146 VAL A O 1
ATOM 1048 N N . ASN A 1 147 ? -4.766 -35.688 -23.469 1 90.62 147 ASN A N 1
ATOM 1049 C CA . ASN A 1 147 ? -6.035 -36.281 -23.047 1 90.62 147 ASN A CA 1
ATOM 1050 C C . ASN A 1 147 ? -5.824 -37.469 -22.094 1 90.62 147 ASN A C 1
ATOM 1052 O O . ASN A 1 147 ? -6.789 -38.062 -21.641 1 90.62 147 ASN A O 1
ATOM 1056 N N . LEU A 1 148 ? -4.594 -37.75 -21.859 1 89.31 148 LEU A N 1
ATOM 1057 C CA . LEU A 1 148 ? -4.312 -38.906 -21.047 1 89.31 148 LEU A CA 1
ATOM 1058 C C . LEU A 1 148 ? -3.572 -38.531 -19.766 1 89.31 148 LEU A C 1
ATOM 1060 O O . LEU A 1 148 ? -2.346 -38.625 -19.703 1 89.31 148 LEU A O 1
ATOM 1064 N N . ILE A 1 149 ? -4.254 -38.031 -18.766 1 92.25 149 ILE A N 1
ATOM 1065 C CA . ILE A 1 149 ? -3.699 -37.906 -17.438 1 92.25 149 ILE A CA 1
ATOM 1066 C C . ILE A 1 149 ? -4.398 -38.875 -16.469 1 92.25 149 ILE A C 1
ATOM 1068 O O . ILE A 1 149 ? -5.535 -39.281 -16.719 1 92.25 149 ILE A O 1
ATOM 1072 N N . VAL A 1 150 ? -3.643 -39.312 -15.406 1 95 150 VAL A N 1
ATOM 1073 C CA . VAL A 1 150 ? -4.141 -40.344 -14.523 1 95 150 VAL A CA 1
ATOM 1074 C C . VAL A 1 150 ? -4.34 -39.781 -13.117 1 95 150 VAL A C 1
ATOM 1076 O O . VAL A 1 150 ? -3.535 -38.969 -12.641 1 95 150 VAL A O 1
ATOM 1079 N N . VAL A 1 151 ? -5.449 -40.219 -12.5 1 95.69 151 VAL A N 1
ATOM 1080 C CA . VAL A 1 151 ? -5.746 -39.812 -11.133 1 95.69 151 VAL A CA 1
ATOM 1081 C C . VAL A 1 151 ? -4.543 -40.125 -10.234 1 95.69 151 VAL A C 1
ATOM 1083 O O . VAL A 1 151 ? -3.949 -41.188 -10.328 1 95.69 151 VAL A O 1
ATOM 1086 N N . GLY A 1 152 ? -4.129 -39.094 -9.414 1 97.06 152 GLY A N 1
ATOM 1087 C CA . GLY A 1 152 ? -2.994 -39.281 -8.523 1 97.06 152 GLY A CA 1
ATOM 1088 C C . GLY A 1 152 ? -1.692 -38.75 -9.109 1 97.06 152 GLY A C 1
ATOM 1089 O O . GLY A 1 152 ? -0.713 -38.562 -8.383 1 97.06 152 GLY A O 1
ATOM 1090 N N . GLN A 1 153 ? -1.733 -38.562 -10.375 1 96.94 153 GLN A N 1
ATOM 1091 C CA . GLN A 1 153 ? -0.557 -38 -11.039 1 96.94 153 GLN A CA 1
ATOM 1092 C C . GLN A 1 153 ? -0.236 -36.594 -10.516 1 96.94 153 GLN A C 1
ATOM 1094 O O . GLN A 1 153 ? -1.14 -35.781 -10.312 1 96.94 153 GLN A O 1
ATOM 1099 N N . LYS A 1 154 ? 1.076 -36.406 -10.227 1 97.44 154 LYS A N 1
ATOM 1100 C CA . LYS A 1 154 ? 1.515 -35.094 -9.789 1 97.44 154 LYS A CA 1
ATOM 1101 C C . LYS A 1 154 ? 1.959 -34.219 -10.977 1 97.44 154 LYS A C 1
ATOM 1103 O O . LYS A 1 154 ? 2.828 -34.625 -11.75 1 97.44 154 LYS A O 1
ATOM 1108 N N . LEU A 1 155 ? 1.357 -33.031 -11.141 1 98 155 LEU A N 1
ATOM 1109 C CA . LEU A 1 155 ? 1.644 -32.125 -12.25 1 98 155 LEU A CA 1
ATOM 1110 C C . LEU A 1 155 ? 2.289 -30.844 -11.75 1 98 155 LEU A C 1
ATOM 1112 O O . LEU A 1 155 ? 1.778 -30.219 -10.828 1 98 155 LEU A O 1
ATOM 1116 N N . ARG A 1 156 ? 3.408 -30.531 -12.273 1 97.81 156 ARG A N 1
ATOM 1117 C CA . ARG A 1 156 ? 3.988 -29.219 -12.023 1 97.81 156 ARG A CA 1
ATOM 1118 C C . ARG A 1 156 ? 3.223 -28.141 -12.773 1 97.81 156 ARG A C 1
ATOM 1120 O O . ARG A 1 156 ? 2.979 -28.266 -13.977 1 97.81 156 ARG A O 1
ATOM 1127 N N . ILE A 1 157 ? 2.84 -27.078 -12.109 1 97.56 157 ILE A N 1
ATOM 1128 C CA . ILE A 1 157 ? 2.131 -25.969 -12.719 1 97.56 157 ILE A CA 1
ATOM 1129 C C . ILE A 1 157 ? 3.096 -24.797 -12.938 1 97.56 157 ILE A C 1
ATOM 1131 O O . ILE A 1 157 ? 3.561 -24.188 -11.977 1 97.56 157 ILE A O 1
ATOM 1135 N N . PRO A 1 158 ? 3.443 -24.469 -14.148 1 96.25 158 PRO A N 1
ATOM 1136 C CA . PRO A 1 158 ? 4.438 -23.422 -14.445 1 96.25 158 PRO A CA 1
ATOM 1137 C C . PRO A 1 158 ? 3.832 -22.031 -14.484 1 96.25 158 PRO A C 1
ATOM 1139 O O . PRO A 1 158 ? 3.57 -21.5 -15.57 1 96.25 158 PRO A O 1
ATOM 1142 N N . LEU A 1 159 ? 3.75 -21.359 -13.398 1 96.88 159 LEU A N 1
ATOM 1143 C CA . LEU A 1 159 ? 3.164 -20.031 -13.336 1 96.88 159 LEU A CA 1
ATOM 1144 C C . LEU A 1 159 ? 4.023 -19.016 -14.094 1 96.88 159 LEU A C 1
ATOM 1146 O O . LEU A 1 159 ? 5.254 -19.062 -14.016 1 96.88 159 LEU A O 1
ATOM 1150 N N . PRO A 1 160 ? 3.379 -18.156 -14.836 1 95.75 160 PRO A N 1
ATOM 1151 C CA . PRO A 1 160 ? 4.125 -17.203 -15.672 1 95.75 160 PRO A CA 1
ATOM 1152 C C . PRO A 1 160 ? 4.793 -16.094 -14.852 1 95.75 160 PRO A C 1
ATOM 1154 O O . PRO A 1 160 ? 4.223 -15.625 -13.867 1 95.75 160 PRO A O 1
ATOM 1157 N N . CYS A 1 161 ? 5.984 -15.711 -15.297 1 96.19 161 CYS A N 1
ATOM 1158 C CA . CYS A 1 161 ? 6.715 -14.633 -14.633 1 96.19 161 CYS A CA 1
ATOM 1159 C C . CYS A 1 161 ? 7.855 -14.125 -15.508 1 96.19 161 CYS A C 1
ATOM 1161 O O . CYS A 1 161 ? 8.086 -14.648 -16.594 1 96.19 161 CYS A O 1
ATOM 1163 N N . THR A 1 162 ? 8.461 -13.086 -15.102 1 95.56 162 THR A N 1
ATOM 1164 C CA . THR A 1 162 ? 9.68 -12.578 -15.711 1 95.56 162 THR A CA 1
ATOM 1165 C C . THR A 1 162 ? 10.453 -11.703 -14.727 1 95.56 162 THR A C 1
ATOM 1167 O O . THR A 1 162 ? 9.875 -11.156 -13.781 1 95.56 162 THR A O 1
ATOM 1170 N N . CYS A 1 163 ? 11.742 -11.664 -14.914 1 93.44 163 CYS A N 1
ATOM 1171 C CA . CYS A 1 163 ? 12.602 -10.852 -14.055 1 93.44 163 CYS A CA 1
ATOM 1172 C C . CYS A 1 163 ? 13.156 -9.656 -14.82 1 93.44 163 CYS A C 1
ATOM 1174 O O . CYS A 1 163 ? 14.062 -8.969 -14.336 1 93.44 163 CYS A O 1
ATOM 1176 N N . ASP A 1 164 ? 12.633 -9.398 -15.984 1 94.25 164 ASP A N 1
ATOM 1177 C CA . ASP A 1 164 ? 13.164 -8.336 -16.828 1 94.25 164 ASP A CA 1
ATOM 1178 C C . ASP A 1 164 ? 12.812 -6.961 -16.25 1 94.25 164 ASP A C 1
ATOM 1180 O O . ASP A 1 164 ? 11.75 -6.781 -15.664 1 94.25 164 ASP A O 1
ATOM 1184 N N . GLN A 1 165 ? 13.711 -6.047 -16.453 1 94.25 165 GLN A N 1
ATOM 1185 C CA . GLN A 1 165 ? 13.445 -4.664 -16.062 1 94.25 165 GLN A CA 1
ATOM 1186 C C . GLN A 1 165 ? 12.445 -4.016 -17.031 1 94.25 165 GLN A C 1
ATOM 1188 O O . GLN A 1 165 ? 12.258 -4.488 -18.156 1 94.25 165 GLN A O 1
ATOM 1193 N N . VAL A 1 166 ? 11.812 -3.039 -16.609 1 95.06 166 VAL A N 1
ATOM 1194 C CA . VAL A 1 166 ? 10.938 -2.215 -17.438 1 95.06 166 VAL A CA 1
ATOM 1195 C C . VAL A 1 166 ? 11.43 -0.77 -17.438 1 95.06 166 VAL A C 1
ATOM 1197 O O . VAL A 1 166 ? 11.578 -0.16 -16.375 1 95.06 166 VAL A O 1
ATOM 1200 N N . ASP A 1 167 ? 11.734 -0.286 -18.594 1 91.88 167 ASP A N 1
ATOM 1201 C CA . ASP A 1 167 ? 12.25 1.069 -18.766 1 91.88 167 ASP A CA 1
ATOM 1202 C C . ASP A 1 167 ? 13.461 1.31 -17.875 1 91.88 167 ASP A C 1
ATOM 1204 O O . ASP A 1 167 ? 13.555 2.34 -17.203 1 91.88 167 ASP A O 1
ATOM 1208 N N . GLY A 1 168 ? 14.203 0.289 -17.688 1 91.62 168 GLY A N 1
ATOM 1209 C CA . GLY A 1 168 ? 15.453 0.4 -16.969 1 91.62 168 GLY A CA 1
ATOM 1210 C C . GLY A 1 168 ? 15.281 0.265 -15.461 1 91.62 168 GLY A C 1
ATOM 1211 O O . GLY A 1 168 ? 16.25 0.356 -14.711 1 91.62 168 GLY A O 1
ATOM 1212 N N . ALA A 1 169 ? 14.133 0.055 -15.008 1 91.81 169 ALA A N 1
ATOM 1213 C CA . ALA A 1 169 ? 13.875 -0.026 -13.57 1 91.81 169 ALA A CA 1
ATOM 1214 C C . ALA A 1 169 ? 13.5 -1.447 -13.164 1 91.81 169 ALA A C 1
ATOM 1216 O O . ALA A 1 169 ? 12.852 -2.168 -13.922 1 91.81 169 ALA A O 1
ATOM 1217 N N . ASP A 1 170 ? 13.945 -1.793 -11.93 1 92.94 170 ASP A N 1
ATOM 1218 C CA . ASP A 1 170 ? 13.469 -3.047 -11.352 1 92.94 170 ASP A CA 1
ATOM 1219 C C . ASP A 1 170 ? 11.984 -2.961 -11 1 92.94 170 ASP A C 1
ATOM 1221 O O . ASP A 1 170 ? 11.523 -1.947 -10.469 1 92.94 170 ASP A O 1
ATOM 1225 N N . VAL A 1 171 ? 11.273 -3.955 -11.359 1 95.81 171 VAL A N 1
ATOM 1226 C CA . VAL A 1 171 ? 9.852 -4.066 -11.047 1 95.81 171 VAL A CA 1
ATOM 1227 C C . VAL A 1 171 ? 9.516 -5.504 -10.656 1 95.81 171 VAL A C 1
ATOM 1229 O O . VAL A 1 171 ? 10.289 -6.426 -10.945 1 95.81 171 VAL A O 1
ATOM 1232 N N . MET A 1 172 ? 8.492 -5.656 -9.969 1 96.25 172 MET A N 1
ATOM 1233 C CA . MET A 1 172 ? 7.934 -6.996 -9.812 1 96.25 172 MET A CA 1
ATOM 1234 C C . MET A 1 172 ? 6.828 -7.246 -10.828 1 96.25 172 MET A C 1
ATOM 1236 O O . MET A 1 172 ? 5.812 -6.551 -10.836 1 96.25 172 MET A O 1
ATOM 1240 N N . HIS A 1 173 ? 7.004 -8.188 -11.609 1 96.44 173 HIS A N 1
ATOM 1241 C CA . HIS A 1 173 ? 5.973 -8.523 -12.586 1 96.44 173 HIS A CA 1
ATOM 1242 C C . HIS A 1 173 ? 4.836 -9.312 -11.938 1 96.44 173 HIS A C 1
ATOM 1244 O O . HIS A 1 173 ? 5.059 -10.391 -11.383 1 96.44 173 HIS A O 1
ATOM 1250 N N . PHE A 1 174 ? 3.703 -8.711 -11.969 1 96.5 174 PHE A N 1
ATOM 1251 C CA . PHE A 1 174 ? 2.469 -9.227 -11.391 1 96.5 174 PHE A CA 1
ATOM 1252 C C . PHE A 1 174 ? 1.487 -9.641 -12.477 1 96.5 174 PHE A C 1
ATOM 1254 O O . PHE A 1 174 ? 1.036 -8.812 -13.266 1 96.5 174 PHE A O 1
ATOM 1261 N N . ALA A 1 175 ? 1.233 -10.969 -12.555 1 96.88 175 ALA A N 1
ATOM 1262 C CA . ALA A 1 175 ? 0.224 -11.438 -13.5 1 96.88 175 ALA A CA 1
ATOM 1263 C C . ALA A 1 175 ? -1.184 -11.227 -12.945 1 96.88 175 ALA A C 1
ATOM 1265 O O . ALA A 1 175 ? -1.55 -11.812 -11.93 1 96.88 175 ALA A O 1
ATOM 1266 N N . TYR A 1 176 ? -1.915 -10.43 -13.664 1 95 176 TYR A N 1
ATOM 1267 C CA . TYR A 1 176 ? -3.25 -10.047 -13.227 1 95 176 TYR A CA 1
ATOM 1268 C C . TYR A 1 176 ? -4.309 -10.523 -14.211 1 95 176 TYR A C 1
ATOM 1270 O O . TYR A 1 176 ? -4.168 -10.344 -15.422 1 95 176 TYR A O 1
ATOM 1278 N N . SER A 1 177 ? -5.332 -11.219 -13.672 1 93.25 177 SER A N 1
ATOM 1279 C CA . SER A 1 177 ? -6.484 -11.594 -14.492 1 93.25 177 SER A CA 1
ATOM 1280 C C . SER A 1 177 ? -7.531 -10.492 -14.516 1 93.25 177 SER A C 1
ATOM 1282 O O . SER A 1 177 ? -8.094 -10.133 -13.477 1 93.25 177 SER A O 1
ATOM 1284 N N . VAL A 1 178 ? -7.766 -10.008 -15.688 1 91.31 178 VAL A N 1
ATOM 1285 C CA . VAL A 1 178 ? -8.688 -8.883 -15.836 1 91.31 178 VAL A CA 1
ATOM 1286 C C . VAL A 1 178 ? -10.062 -9.266 -15.297 1 91.31 178 VAL A C 1
ATOM 1288 O O . VAL A 1 178 ? -10.586 -10.336 -15.617 1 91.31 178 VAL A O 1
ATOM 1291 N N . ALA A 1 179 ? -10.586 -8.422 -14.422 1 87.12 179 ALA A N 1
ATOM 1292 C CA . ALA A 1 179 ? -11.906 -8.641 -13.844 1 87.12 179 ALA A CA 1
ATOM 1293 C C . ALA A 1 179 ? -12.984 -7.902 -14.625 1 87.12 179 ALA A C 1
ATOM 1295 O O . ALA A 1 179 ? -12.68 -7.055 -15.469 1 87.12 179 ALA A O 1
ATOM 1296 N N . LYS A 1 180 ? -14.195 -8.289 -14.359 1 84.75 180 LYS A N 1
ATOM 1297 C CA . LYS A 1 180 ? -15.312 -7.574 -14.969 1 84.75 180 LYS A CA 1
ATOM 1298 C C . LYS A 1 180 ? -15.297 -6.098 -14.586 1 84.75 180 LYS A C 1
ATOM 1300 O O . LYS A 1 180 ? -15.125 -5.758 -13.414 1 84.75 180 LYS A O 1
ATOM 1305 N N . GLY A 1 181 ? -15.375 -5.211 -15.57 1 85.44 181 GLY A N 1
ATOM 1306 C CA . GLY A 1 181 ? -15.438 -3.781 -15.312 1 85.44 181 GLY A CA 1
ATOM 1307 C C . GLY A 1 181 ? -14.078 -3.111 -15.336 1 85.44 181 GLY A C 1
ATOM 1308 O O . GLY A 1 181 ? -13.984 -1.883 -15.32 1 85.44 181 GLY A O 1
ATOM 1309 N N . ASP A 1 182 ? -13.07 -3.926 -15.445 1 89.5 182 ASP A N 1
ATOM 1310 C CA . ASP A 1 182 ? -11.719 -3.365 -15.492 1 89.5 182 ASP A CA 1
ATOM 1311 C C . ASP A 1 182 ? -11.508 -2.555 -16.766 1 89.5 182 ASP A C 1
ATOM 1313 O O . ASP A 1 182 ? -12.008 -2.916 -17.828 1 89.5 182 ASP A O 1
ATOM 1317 N N . ASP A 1 183 ? -10.828 -1.492 -16.609 1 91.25 183 ASP A N 1
ATOM 1318 C CA . ASP A 1 183 ? -10.281 -0.743 -17.75 1 91.25 183 ASP A CA 1
ATOM 1319 C C . ASP A 1 183 ? -8.82 -0.374 -17.5 1 91.25 183 ASP A C 1
ATOM 1321 O O . ASP A 1 183 ? -8.328 -0.459 -16.375 1 91.25 183 ASP A O 1
ATOM 1325 N N . PRO A 1 184 ? -8.102 -0.04 -18.562 1 92.5 184 PRO A N 1
ATOM 1326 C CA . PRO A 1 184 ? -6.66 0.161 -18.406 1 92.5 184 PRO A CA 1
ATOM 1327 C C . PRO A 1 184 ? -6.32 1.261 -17.406 1 92.5 184 PRO A C 1
ATOM 1329 O O . PRO A 1 184 ? -5.461 1.069 -16.547 1 92.5 184 PRO A O 1
ATOM 1332 N N . PRO A 1 185 ? -6.977 2.457 -17.391 1 92.06 185 PRO A N 1
ATOM 1333 C CA . PRO A 1 185 ? -6.629 3.465 -16.391 1 92.06 185 PRO A CA 1
ATOM 1334 C C . PRO A 1 185 ? -6.91 2.998 -14.969 1 92.06 185 PRO A C 1
ATOM 1336 O O . PRO A 1 185 ? -6.145 3.312 -14.047 1 92.06 185 PRO A O 1
ATOM 1339 N N . GLY A 1 186 ? -7.988 2.324 -14.781 1 92 186 GLY A N 1
ATOM 1340 C CA . GLY A 1 186 ? -8.32 1.805 -13.469 1 92 186 GLY A CA 1
ATOM 1341 C C . GLY A 1 186 ? -7.328 0.779 -12.961 1 92 186 GLY A C 1
ATOM 1342 O O . GLY A 1 186 ? -6.926 0.817 -11.789 1 92 186 GLY A O 1
ATOM 1343 N N . ILE A 1 187 ? -6.93 -0.153 -13.812 1 92.69 187 ILE A N 1
ATOM 1344 C CA . ILE A 1 187 ? -5.953 -1.165 -13.43 1 92.69 187 ILE A CA 1
ATOM 1345 C C . ILE A 1 187 ? -4.617 -0.497 -13.109 1 92.69 187 ILE A C 1
ATOM 1347 O O . ILE A 1 187 ? -3.98 -0.814 -12.102 1 92.69 187 ILE A O 1
ATOM 1351 N N . ALA A 1 188 ? -4.238 0.406 -14 1 94.31 188 ALA A N 1
ATOM 1352 C CA . ALA A 1 188 ? -2.986 1.127 -13.781 1 94.31 188 ALA A CA 1
ATOM 1353 C C . ALA A 1 188 ? -2.99 1.843 -12.438 1 94.31 188 ALA A C 1
ATOM 1355 O O . ALA A 1 188 ? -2.039 1.725 -11.664 1 94.31 188 ALA A O 1
ATOM 1356 N N . ALA A 1 189 ? -4.031 2.529 -12.148 1 93.06 189 ALA A N 1
ATOM 1357 C CA . ALA A 1 189 ? -4.164 3.264 -10.891 1 93.06 189 ALA A CA 1
ATOM 1358 C C . ALA A 1 189 ? -4.141 2.316 -9.695 1 93.06 189 ALA A C 1
ATOM 1360 O O . ALA A 1 189 ? -3.412 2.547 -8.727 1 93.06 189 ALA A O 1
ATOM 1361 N N . ARG A 1 190 ? -4.805 1.278 -9.82 1 91.62 190 ARG A N 1
ATOM 1362 C CA . ARG A 1 190 ? -4.941 0.326 -8.719 1 91.62 190 ARG A CA 1
ATOM 1363 C C . ARG A 1 190 ? -3.588 -0.241 -8.312 1 91.62 190 ARG A C 1
ATOM 1365 O O . ARG A 1 190 ? -3.334 -0.467 -7.129 1 91.62 190 ARG A O 1
ATOM 1372 N N . PHE A 1 191 ? -2.756 -0.391 -9.281 1 93.56 191 PHE A N 1
ATOM 1373 C CA . PHE A 1 191 ? -1.521 -1.109 -8.984 1 93.56 191 PHE A CA 1
ATOM 1374 C C . PHE A 1 191 ? -0.318 -0.178 -9.078 1 93.56 191 PHE A C 1
ATOM 1376 O O . PHE A 1 191 ? 0.828 -0.631 -9.039 1 93.56 191 PHE A O 1
ATOM 1383 N N . GLY A 1 192 ? -0.558 1.039 -9.242 1 92.25 192 GLY A N 1
ATOM 1384 C CA . GLY A 1 192 ? 0.478 2.051 -9.109 1 92.25 192 GLY A CA 1
ATOM 1385 C C . GLY A 1 192 ? 1.409 2.109 -10.312 1 92.25 192 GLY A C 1
ATOM 1386 O O . GLY A 1 192 ? 2.605 2.365 -10.156 1 92.25 192 GLY A O 1
ATOM 1387 N N . VAL A 1 193 ? 0.881 1.827 -11.461 1 94.94 193 VAL A N 1
ATOM 1388 C CA . VAL A 1 193 ? 1.657 1.939 -12.688 1 94.94 193 VAL A CA 1
ATOM 1389 C C . VAL A 1 193 ? 1.005 2.959 -13.617 1 94.94 193 VAL A C 1
ATOM 1391 O O . VAL A 1 193 ? -0.173 3.289 -13.461 1 94.94 193 VAL A O 1
ATOM 1394 N N . THR A 1 194 ? 1.824 3.506 -14.5 1 94.25 194 THR A N 1
ATOM 1395 C CA . THR A 1 194 ? 1.208 4.387 -15.484 1 94.25 194 THR A CA 1
ATOM 1396 C C . THR A 1 194 ? 0.454 3.58 -16.531 1 94.25 194 THR A C 1
ATOM 1398 O O . THR A 1 194 ? 0.833 2.449 -16.844 1 94.25 194 THR A O 1
ATOM 1401 N N . GLU A 1 195 ? -0.579 4.211 -17.078 1 92.75 195 GLU A N 1
ATOM 1402 C CA . GLU A 1 195 ? -1.329 3.549 -18.141 1 92.75 195 GLU A CA 1
ATOM 1403 C C . GLU A 1 195 ? -0.433 3.23 -19.328 1 92.75 195 GLU A C 1
ATOM 1405 O O . GLU A 1 195 ? -0.519 2.145 -19.906 1 92.75 195 GLU A O 1
ATOM 1410 N N . THR A 1 196 ? 0.445 4.148 -19.656 1 92.69 196 THR A N 1
ATOM 1411 C CA . THR A 1 196 ? 1.345 3.971 -20.781 1 92.69 196 THR A CA 1
ATOM 1412 C C . THR A 1 196 ? 2.244 2.758 -20.578 1 92.69 196 THR A C 1
ATOM 1414 O O . THR A 1 196 ? 2.391 1.923 -21.469 1 92.69 196 THR A O 1
ATOM 1417 N N . THR A 1 197 ? 2.797 2.641 -19.438 1 95 197 THR A N 1
ATOM 1418 C CA . THR A 1 197 ? 3.66 1.503 -19.141 1 95 197 THR A CA 1
ATOM 1419 C C . THR A 1 197 ? 2.869 0.199 -19.188 1 95 197 THR A C 1
ATOM 1421 O O . THR A 1 197 ? 3.334 -0.798 -19.734 1 95 197 THR A O 1
ATOM 1424 N N . LEU A 1 198 ? 1.66 0.203 -18.562 1 94.62 198 LEU A N 1
ATOM 1425 C CA . LEU A 1 198 ? 0.814 -0.986 -18.562 1 94.62 198 LEU A CA 1
ATOM 1426 C C . LEU A 1 198 ? 0.524 -1.456 -19.984 1 94.62 198 LEU A C 1
ATOM 1428 O O . LEU A 1 198 ? 0.675 -2.641 -20.297 1 94.62 198 LEU A O 1
ATOM 1432 N N . LEU A 1 199 ? 0.174 -0.507 -20.859 1 93.69 199 LEU A N 1
ATOM 1433 C CA . LEU A 1 199 ? -0.172 -0.852 -22.234 1 93.69 199 LEU A CA 1
ATOM 1434 C C . LEU A 1 199 ? 1.062 -1.301 -23.016 1 93.69 199 LEU A C 1
ATOM 1436 O O . LEU A 1 199 ? 1.009 -2.277 -23.766 1 93.6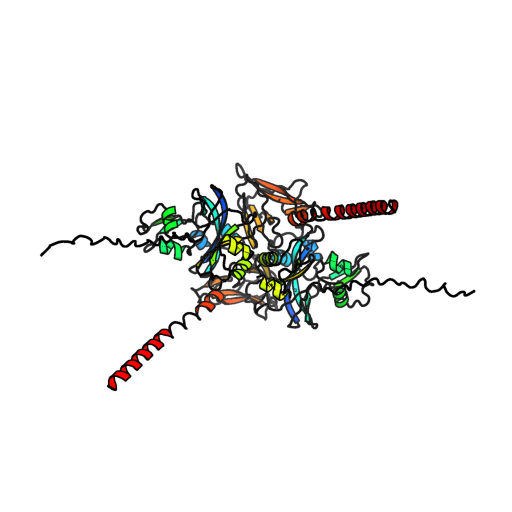9 199 LEU A O 1
ATOM 1440 N N . SER A 1 200 ? 2.15 -0.67 -22.781 1 92.94 200 SER A N 1
ATOM 1441 C CA . SER A 1 200 ? 3.379 -0.979 -23.516 1 92.94 200 SER A CA 1
ATOM 1442 C C . SER A 1 200 ? 3.895 -2.371 -23.156 1 92.94 200 SER A C 1
ATOM 1444 O O . SER A 1 200 ? 4.223 -3.162 -24.047 1 92.94 200 SER A O 1
ATOM 1446 N N . VAL A 1 201 ? 3.92 -2.691 -21.906 1 93.56 201 VAL A N 1
ATOM 1447 C CA . VAL A 1 201 ? 4.438 -3.975 -21.438 1 93.56 201 VAL A CA 1
ATOM 1448 C C . VAL A 1 201 ? 3.578 -5.109 -22 1 93.56 201 VAL A C 1
ATOM 1450 O O . VAL A 1 201 ? 4.082 -6.199 -22.281 1 93.56 201 VAL A O 1
ATOM 1453 N N . ASN A 1 202 ? 2.301 -4.797 -22.203 1 92.81 202 ASN A N 1
ATOM 1454 C CA . ASN A 1 202 ? 1.373 -5.82 -22.672 1 92.81 202 ASN A CA 1
ATOM 1455 C C . ASN A 1 202 ? 1.142 -5.715 -24.188 1 92.81 202 ASN A C 1
ATOM 1457 O O . ASN A 1 202 ? 0.249 -6.367 -24.719 1 92.81 202 ASN A O 1
ATOM 1461 N N . LYS A 1 203 ? 1.852 -4.801 -24.859 1 89.62 203 LYS A N 1
ATOM 1462 C CA . LYS A 1 203 ? 1.811 -4.617 -26.297 1 89.62 203 LYS A CA 1
ATOM 1463 C C . LYS A 1 203 ? 0.399 -4.277 -26.766 1 89.62 203 LYS A C 1
ATOM 1465 O O . LYS A 1 203 ? -0.069 -4.816 -27.781 1 89.62 203 LYS A O 1
ATOM 1470 N N . ILE A 1 204 ? -0.234 -3.566 -25.938 1 89.19 204 ILE A N 1
ATOM 1471 C CA . ILE A 1 204 ? -1.563 -3.086 -26.297 1 89.19 204 ILE A CA 1
ATOM 1472 C C . ILE A 1 204 ? -1.458 -1.692 -26.922 1 89.19 204 ILE A C 1
ATOM 1474 O O . ILE A 1 204 ? -0.989 -0.754 -26.266 1 89.19 204 ILE A O 1
ATOM 1478 N N . THR A 1 205 ? -1.852 -1.48 -28.172 1 83.88 205 THR A N 1
ATOM 1479 C CA . THR A 1 205 ? -1.642 -0.239 -28.906 1 83.88 205 THR A CA 1
ATOM 1480 C C . THR A 1 205 ? -2.896 0.628 -28.875 1 83.88 205 THR A C 1
ATOM 1482 O O . THR A 1 205 ? -2.812 1.856 -28.938 1 83.88 205 THR A O 1
ATOM 1485 N N . ASP A 1 206 ? -4.086 0.012 -28.828 1 77.19 206 ASP A N 1
ATOM 1486 C CA . ASP A 1 206 ? -5.305 0.816 -28.812 1 77.19 206 ASP A CA 1
ATOM 1487 C C . ASP A 1 206 ? -5.906 0.868 -27.406 1 77.19 206 ASP A C 1
ATOM 1489 O O . ASP A 1 206 ? -6.414 -0.138 -26.906 1 77.19 206 ASP A O 1
ATOM 1493 N N . PRO A 1 207 ? -5.766 1.995 -26.812 1 63.72 207 PRO A N 1
ATOM 1494 C CA . PRO A 1 207 ? -6.262 2.09 -25.438 1 63.72 207 PRO A CA 1
ATOM 1495 C C . PRO A 1 207 ? -7.77 1.871 -25.344 1 63.72 207 PRO A C 1
ATOM 1497 O O . PRO A 1 207 ? -8.273 1.539 -24.266 1 63.72 207 PRO A O 1
ATOM 1500 N N . LYS A 1 208 ? -8.445 2.221 -26.531 1 63.69 208 LYS A N 1
ATOM 1501 C CA . LYS A 1 208 ? -9.891 2.01 -26.547 1 63.69 208 LYS A CA 1
ATOM 1502 C C . LYS A 1 208 ? -10.227 0.528 -26.672 1 63.69 208 LYS A C 1
ATOM 1504 O O . LYS A 1 208 ? -11.383 0.135 -26.531 1 63.69 208 LYS A O 1
ATOM 1509 N N . THR A 1 209 ? -9.18 -0.23 -26.938 1 63.44 209 THR A N 1
ATOM 1510 C CA . THR A 1 209 ? -9.398 -1.668 -27.062 1 63.44 209 THR A CA 1
ATOM 1511 C C . THR A 1 209 ? -9.781 -2.271 -25.719 1 63.44 209 THR A C 1
ATOM 1513 O O . THR A 1 209 ? -9.117 -2.035 -24.703 1 63.44 209 THR A O 1
ATOM 1516 N N . SER A 1 210 ? -11.031 -2.785 -25.703 1 68 210 SER A N 1
ATOM 1517 C CA . SER A 1 210 ? -11.688 -3.336 -24.531 1 68 210 SER A CA 1
ATOM 1518 C C . SER A 1 210 ? -10.938 -4.547 -23.984 1 68 210 SER A C 1
ATOM 1520 O O . SER A 1 210 ? -10.602 -5.461 -24.734 1 68 210 SER A O 1
ATOM 1522 N N . LEU A 1 211 ? -10.289 -4.469 -22.875 1 86.5 211 LEU A N 1
ATOM 1523 C CA . LEU A 1 211 ? -9.844 -5.617 -22.094 1 86.5 211 LEU A CA 1
ATOM 1524 C C . LEU A 1 211 ? -10.977 -6.629 -21.938 1 86.5 211 LEU A C 1
ATOM 1526 O O . LEU A 1 211 ? -12.141 -6.254 -21.828 1 86.5 211 LEU A O 1
ATOM 1530 N N . GLN A 1 212 ? -10.57 -7.898 -22.172 1 87.31 212 GLN A N 1
ATOM 1531 C CA . GLN A 1 212 ? -11.547 -8.961 -21.953 1 87.31 212 GLN A CA 1
ATOM 1532 C C . GLN A 1 212 ? -11.391 -9.57 -20.562 1 87.31 212 GLN A C 1
ATOM 1534 O O . GLN A 1 212 ? -10.266 -9.781 -20.094 1 87.31 212 GLN A O 1
ATOM 1539 N N . GLN A 1 213 ? -12.555 -9.805 -19.969 1 87.31 213 GLN A N 1
ATOM 1540 C CA . GLN A 1 213 ? -12.516 -10.516 -18.703 1 87.31 213 GLN A CA 1
ATOM 1541 C C . GLN A 1 213 ? -11.719 -11.812 -18.812 1 87.31 213 GLN A C 1
ATOM 1543 O O . GLN A 1 213 ? -11.875 -12.555 -19.781 1 87.31 213 GLN A O 1
ATOM 1548 N N . GLY A 1 214 ? -10.812 -12.039 -17.859 1 89.62 214 GLY A N 1
ATOM 1549 C CA . GLY A 1 214 ? -10.023 -13.258 -17.859 1 89.62 214 GLY A CA 1
ATOM 1550 C C . GLY A 1 214 ? -8.695 -13.109 -18.562 1 89.62 214 GLY A C 1
ATOM 1551 O O . GLY A 1 214 ? -7.812 -13.953 -18.438 1 89.62 214 GLY A O 1
ATOM 1552 N N . GLN A 1 215 ? -8.602 -12.055 -19.344 1 91.25 215 GLN A N 1
ATOM 1553 C CA . GLN A 1 215 ? -7.316 -11.781 -19.984 1 91.25 215 GLN A CA 1
ATOM 1554 C C . GLN A 1 215 ? -6.219 -11.594 -18.938 1 91.25 215 GLN A C 1
ATOM 1556 O O . GLN A 1 215 ? -6.43 -10.945 -17.906 1 91.25 215 GLN A O 1
ATOM 1561 N N . ILE A 1 216 ? -5.059 -12.289 -19.188 1 94.25 216 ILE A N 1
ATOM 1562 C CA . ILE A 1 216 ? -3.951 -12.148 -18.25 1 94.25 216 ILE A CA 1
ATOM 1563 C C . ILE A 1 216 ? -3.066 -10.977 -18.672 1 94.25 216 ILE A C 1
ATOM 1565 O O . ILE A 1 216 ? -2.605 -10.914 -19.812 1 94.25 216 ILE A O 1
ATOM 1569 N N . LEU A 1 217 ? -2.857 -10.031 -17.75 1 94 217 LEU A N 1
ATOM 1570 C CA . LEU A 1 217 ? -1.99 -8.883 -17.969 1 94 217 LEU A CA 1
ATOM 1571 C C . LEU A 1 217 ? -0.721 -8.984 -17.125 1 94 217 LEU A C 1
ATOM 1573 O O . LEU A 1 217 ? -0.76 -9.461 -15.992 1 94 217 LEU A O 1
ATOM 1577 N N . ASP A 1 218 ? 0.367 -8.531 -17.719 1 95.94 218 ASP A N 1
ATOM 1578 C CA . ASP A 1 218 ? 1.588 -8.281 -16.969 1 95.94 218 ASP A CA 1
ATOM 1579 C C . ASP A 1 218 ? 1.581 -6.879 -16.359 1 95.94 218 ASP A C 1
ATOM 1581 O O . ASP A 1 218 ? 1.677 -5.887 -17.094 1 95.94 218 ASP A O 1
ATOM 1585 N N . VAL A 1 219 ? 1.444 -6.809 -15.109 1 96.38 219 VAL A N 1
ATOM 1586 C CA . VAL A 1 219 ? 1.471 -5.531 -14.406 1 96.38 219 VAL A CA 1
ATOM 1587 C C . VAL A 1 219 ? 2.812 -5.355 -13.695 1 96.38 219 VAL A C 1
ATOM 1589 O O . VAL A 1 219 ? 3.102 -6.051 -12.719 1 96.38 219 VAL A O 1
ATOM 1592 N N . PRO A 1 220 ? 3.623 -4.445 -14.172 1 96.69 220 PRO A N 1
ATOM 1593 C CA . PRO A 1 220 ? 4.93 -4.238 -13.547 1 96.69 220 PRO A CA 1
ATOM 1594 C C . PRO A 1 220 ? 4.855 -3.359 -12.297 1 96.69 220 PRO A C 1
ATOM 1596 O O . PRO A 1 220 ? 5.051 -2.145 -12.383 1 96.69 220 PRO A O 1
ATOM 1599 N N . LEU A 1 221 ? 4.727 -3.965 -11.164 1 95.56 221 LEU A N 1
ATOM 1600 C CA . LEU A 1 221 ? 4.586 -3.24 -9.906 1 95.56 221 LEU A CA 1
ATOM 1601 C C . LEU A 1 221 ? 5.879 -2.516 -9.547 1 95.56 221 LEU A C 1
ATOM 1603 O O . LEU A 1 221 ? 6.957 -3.113 -9.57 1 95.56 221 LEU A O 1
ATOM 1607 N N . PRO A 1 222 ? 5.723 -1.225 -9.195 1 93.94 222 PRO A N 1
ATOM 1608 C CA . PRO A 1 222 ? 6.918 -0.545 -8.695 1 93.94 222 PRO A CA 1
ATOM 1609 C C . PRO A 1 222 ? 7.414 -1.129 -7.375 1 93.94 222 PRO A C 1
ATOM 1611 O O . PRO A 1 222 ? 6.613 -1.562 -6.543 1 93.94 222 PRO A O 1
ATOM 1614 N N . VAL A 1 223 ? 8.75 -1.103 -7.254 1 94.62 223 VAL A N 1
ATOM 1615 C CA . VAL A 1 223 ? 9.359 -1.646 -6.043 1 94.62 223 VAL A CA 1
ATOM 1616 C C . VAL A 1 223 ? 10.352 -0.637 -5.465 1 94.62 223 VAL A C 1
ATOM 1618 O O . VAL A 1 223 ? 10.805 0.269 -6.164 1 94.62 223 VAL A O 1
ATOM 1621 N N . CYS A 1 224 ? 10.555 -0.763 -4.199 1 91.25 224 CYS A N 1
ATOM 1622 C CA . CYS A 1 224 ? 11.609 0.035 -3.578 1 91.25 224 CYS A CA 1
ATOM 1623 C C . CYS A 1 224 ? 12.984 -0.514 -3.926 1 91.25 224 CYS A C 1
ATOM 1625 O O . CYS A 1 224 ? 13.148 -1.72 -4.121 1 91.25 224 CYS A O 1
ATOM 1627 N N . LYS A 1 225 ? 13.914 0.361 -3.916 1 89.75 225 LYS A N 1
ATOM 1628 C CA . LYS A 1 225 ? 15.289 -0.037 -4.223 1 89.75 225 LYS A CA 1
ATOM 1629 C C . LYS A 1 225 ? 15.883 -0.858 -3.084 1 89.75 225 LYS A C 1
ATOM 1631 O O . LYS A 1 225 ? 15.711 -0.524 -1.911 1 89.75 225 LYS A O 1
ATOM 1636 N N . SER A 1 226 ? 16.531 -1.888 -3.486 1 91.19 226 SER A N 1
ATOM 1637 C CA . SER A 1 226 ? 17.172 -2.777 -2.529 1 91.19 226 SER A CA 1
ATOM 1638 C C . SER A 1 226 ? 18.688 -2.57 -2.516 1 91.19 226 SER A C 1
ATOM 1640 O O . SER A 1 226 ? 19.297 -2.34 -3.562 1 91.19 226 SER A O 1
ATOM 1642 N N . SER A 1 227 ? 19.266 -2.689 -1.329 1 92.31 227 SER A N 1
ATOM 1643 C CA . SER A 1 227 ? 20.719 -2.594 -1.185 1 92.31 227 SER A CA 1
ATOM 1644 C C . SER A 1 227 ? 21.344 -3.965 -0.954 1 92.31 227 SER A C 1
ATOM 1646 O O . SER A 1 227 ? 22.5 -4.066 -0.545 1 92.31 227 SER A O 1
ATOM 1648 N N . VAL A 1 228 ? 20.578 -4.965 -1.185 1 94.12 228 VAL A N 1
ATOM 1649 C CA . VAL A 1 228 ? 21.047 -6.332 -0.969 1 94.12 228 VAL A CA 1
ATOM 1650 C C . VAL A 1 228 ? 22.078 -6.695 -2.031 1 94.12 228 VAL A C 1
ATOM 1652 O O . VAL A 1 228 ? 21.844 -6.5 -3.227 1 94.12 228 VAL A O 1
ATOM 1655 N N . GLY A 1 229 ? 23.156 -7.246 -1.561 1 92.06 229 GLY A N 1
ATOM 1656 C CA . GLY A 1 229 ? 24.25 -7.609 -2.457 1 92.06 229 GLY A CA 1
ATOM 1657 C C . GLY A 1 229 ? 23.984 -8.898 -3.211 1 92.06 229 GLY A C 1
ATOM 1658 O O . GLY A 1 229 ? 23.156 -9.711 -2.795 1 92.06 229 GLY A O 1
ATOM 1659 N N . ASN A 1 230 ? 24.734 -9.109 -4.277 1 88.31 230 ASN A N 1
ATOM 1660 C CA . ASN A 1 230 ? 24.531 -10.25 -5.168 1 88.31 230 ASN A CA 1
ATOM 1661 C C . ASN A 1 230 ? 25 -11.555 -4.531 1 88.31 230 ASN A C 1
ATOM 1663 O O . ASN A 1 230 ? 24.672 -12.641 -5.012 1 88.31 230 ASN A O 1
ATOM 1667 N N . ALA A 1 231 ? 25.719 -11.461 -3.434 1 89.31 231 ALA A N 1
ATOM 1668 C CA . ALA A 1 231 ? 26.203 -12.672 -2.764 1 89.31 231 ALA A CA 1
ATOM 1669 C C . ALA A 1 231 ? 25.172 -13.219 -1.794 1 89.31 231 ALA A C 1
ATOM 1671 O O . ALA A 1 231 ? 25.312 -14.336 -1.293 1 89.31 231 ALA A O 1
ATOM 1672 N N . SER A 1 232 ? 24.203 -12.414 -1.567 1 93.19 232 SER A N 1
ATOM 1673 C CA . SER A 1 232 ? 23.172 -12.82 -0.618 1 93.19 232 SER A CA 1
ATOM 1674 C C . SER A 1 232 ? 22.094 -13.648 -1.3 1 93.19 232 SER A C 1
ATOM 1676 O O . SER A 1 232 ? 21.719 -13.375 -2.441 1 93.19 232 SER A O 1
ATOM 1678 N N . ALA A 1 233 ? 21.531 -14.594 -0.607 1 88.5 233 ALA A N 1
ATOM 1679 C CA . ALA A 1 233 ? 20.484 -15.469 -1.153 1 88.5 233 ALA A CA 1
ATOM 1680 C C . ALA A 1 233 ? 19.234 -14.672 -1.51 1 88.5 233 ALA A C 1
ATOM 1682 O O . ALA A 1 233 ? 18.438 -15.109 -2.346 1 88.5 233 ALA A O 1
ATOM 1683 N N . ASP A 1 234 ? 19.047 -13.586 -0.832 1 89.94 234 ASP A N 1
ATOM 1684 C CA . ASP A 1 234 ? 17.859 -12.773 -1.088 1 89.94 234 ASP A CA 1
ATOM 1685 C C . ASP A 1 234 ? 18.188 -11.609 -2.021 1 89.94 234 ASP A C 1
ATOM 1687 O O . ASP A 1 234 ? 17.469 -10.609 -2.043 1 89.94 234 ASP A O 1
ATOM 1691 N N . TYR A 1 235 ? 19.188 -11.844 -2.811 1 89.69 235 TYR A N 1
ATOM 1692 C CA . TYR A 1 235 ? 19.5 -10.852 -3.834 1 89.69 235 TYR A CA 1
ATOM 1693 C C . TYR A 1 235 ? 18.328 -10.664 -4.785 1 89.69 235 TYR A C 1
ATOM 1695 O O . TYR A 1 235 ? 17.625 -11.625 -5.121 1 89.69 235 TYR A O 1
ATOM 1703 N N . ASN A 1 236 ? 18.062 -9.414 -5.262 1 84.88 236 ASN A N 1
ATOM 1704 C CA . ASN A 1 236 ? 16.938 -9.031 -6.109 1 84.88 236 ASN A CA 1
ATOM 1705 C C . ASN A 1 236 ? 15.609 -9.117 -5.355 1 84.88 236 ASN A C 1
ATOM 1707 O O . ASN A 1 236 ? 14.633 -9.672 -5.871 1 84.88 236 ASN A O 1
ATOM 1711 N N . LEU A 1 237 ? 15.688 -8.742 -4.145 1 90.62 237 LEU A N 1
ATOM 1712 C CA . LEU A 1 237 ? 14.492 -8.641 -3.307 1 90.62 237 LEU A CA 1
ATOM 1713 C C . LEU A 1 237 ? 13.578 -7.527 -3.799 1 90.62 237 LEU A C 1
ATOM 1715 O O . LEU A 1 237 ? 13.883 -6.344 -3.637 1 90.62 237 LEU A O 1
ATOM 1719 N N . LEU A 1 238 ? 12.516 -7.91 -4.438 1 94.31 238 LEU A N 1
ATOM 1720 C CA . LEU A 1 238 ? 11.547 -6.977 -5 1 94.31 238 LEU A CA 1
ATOM 1721 C C . LEU A 1 238 ? 10.32 -6.852 -4.102 1 94.31 238 LEU A C 1
ATOM 1723 O O . LEU A 1 238 ? 9.531 -7.797 -3.982 1 94.31 238 LEU A O 1
ATOM 1727 N N . VAL A 1 239 ? 10.172 -5.695 -3.457 1 94.06 239 VAL A N 1
ATOM 1728 C CA . VAL A 1 239 ? 9.062 -5.469 -2.533 1 94.06 239 VAL A CA 1
ATOM 1729 C C . VAL A 1 239 ? 8.195 -4.32 -3.037 1 94.06 239 VAL A C 1
ATOM 1731 O O . VAL A 1 239 ? 8.617 -3.16 -3.014 1 94.06 239 VAL A O 1
ATOM 1734 N N . PRO A 1 240 ? 6.98 -4.668 -3.463 1 92.44 240 PRO A N 1
ATOM 1735 C CA . PRO A 1 240 ? 6.086 -3.607 -3.936 1 92.44 240 PRO A CA 1
ATOM 1736 C C . PRO A 1 240 ? 5.504 -2.775 -2.795 1 92.44 240 PRO A C 1
ATOM 1738 O O . PRO A 1 240 ? 5.523 -3.205 -1.639 1 92.44 240 PRO A O 1
ATOM 1741 N N . ASN A 1 241 ? 4.984 -1.63 -3.162 1 86.19 241 ASN A N 1
ATOM 1742 C CA . ASN A 1 241 ? 4.336 -0.75 -2.197 1 86.19 241 ASN A CA 1
ATOM 1743 C C . ASN A 1 241 ? 3.217 -1.47 -1.448 1 86.19 241 ASN A C 1
ATOM 1745 O O . ASN A 1 241 ? 2.449 -2.227 -2.045 1 86.19 241 ASN A O 1
ATOM 1749 N N . GLY A 1 242 ? 3.166 -1.213 -0.199 1 82.44 242 GLY A N 1
ATOM 1750 C CA . GLY A 1 242 ? 2.078 -1.722 0.62 1 82.44 242 GLY A CA 1
ATOM 1751 C C . GLY A 1 242 ? 2.279 -3.162 1.05 1 82.44 242 GLY A C 1
ATOM 1752 O O . GLY A 1 242 ? 1.384 -3.77 1.644 1 82.44 242 GLY A O 1
ATOM 1753 N N . THR A 1 243 ? 3.422 -3.74 0.739 1 89.94 243 THR A N 1
ATOM 1754 C CA . THR A 1 243 ? 3.717 -5.121 1.105 1 89.94 243 THR A CA 1
ATOM 1755 C C . THR A 1 243 ? 4.984 -5.199 1.948 1 89.94 243 THR A C 1
ATOM 1757 O O . THR A 1 243 ? 5.625 -4.18 2.211 1 89.94 243 THR A O 1
ATOM 1760 N N . TYR A 1 244 ? 5.211 -6.371 2.471 1 90.44 244 TYR A N 1
ATOM 1761 C CA . TYR A 1 244 ? 6.469 -6.625 3.166 1 90.44 244 TYR A CA 1
ATOM 1762 C C . TYR A 1 244 ? 6.945 -8.055 2.93 1 90.44 244 TYR A C 1
ATOM 1764 O O . TYR A 1 244 ? 6.176 -8.906 2.48 1 90.44 244 TYR A O 1
ATOM 1772 N N . VAL A 1 245 ? 8.227 -8.258 3.148 1 93.75 245 VAL A N 1
ATOM 1773 C CA . VAL A 1 245 ? 8.828 -9.578 3.031 1 93.75 245 VAL A CA 1
ATOM 1774 C C . VAL A 1 245 ? 9.664 -9.875 4.277 1 93.75 245 VAL A C 1
ATOM 1776 O O . VAL A 1 245 ? 10.258 -8.969 4.867 1 93.75 245 VAL A O 1
ATOM 1779 N N . LEU A 1 246 ? 9.57 -11.117 4.684 1 91.81 246 LEU A N 1
ATOM 1780 C CA . LEU A 1 246 ? 10.508 -11.617 5.688 1 91.81 246 LEU A CA 1
ATOM 1781 C C . LEU A 1 246 ? 11.695 -12.312 5.023 1 91.81 246 LEU A C 1
ATOM 1783 O O . LEU A 1 246 ? 11.516 -13.172 4.164 1 91.81 246 LEU A O 1
ATOM 1787 N N . THR A 1 247 ? 12.844 -11.883 5.379 1 92.94 247 THR A N 1
ATOM 1788 C CA . THR A 1 247 ? 14.062 -12.453 4.816 1 92.94 247 THR A CA 1
ATOM 1789 C C . THR A 1 247 ? 15.086 -12.719 5.914 1 92.94 247 THR A C 1
ATOM 1791 O O . THR A 1 247 ? 14.789 -12.562 7.102 1 92.94 247 THR A O 1
ATOM 1794 N N . ALA A 1 248 ? 16.266 -13.273 5.508 1 94.31 248 ALA A N 1
ATOM 1795 C CA . ALA A 1 248 ? 17.281 -13.664 6.484 1 94.31 248 ALA A CA 1
ATOM 1796 C C . ALA A 1 248 ? 16.703 -14.594 7.543 1 94.31 248 ALA A C 1
ATOM 1798 O O . ALA A 1 248 ? 16.812 -14.328 8.742 1 94.31 248 ALA A O 1
ATOM 1799 N N . ASP A 1 249 ? 16.094 -15.617 7.031 1 90.81 249 ASP A N 1
ATOM 1800 C CA . ASP A 1 249 ? 15.453 -16.609 7.887 1 90.81 249 ASP A CA 1
ATOM 1801 C C . ASP A 1 249 ? 14.445 -15.953 8.828 1 90.81 249 ASP A C 1
ATOM 1803 O O . ASP A 1 249 ? 14.453 -16.219 10.031 1 90.81 249 ASP A O 1
ATOM 1807 N N . ASP A 1 250 ? 13.703 -15.016 8.344 1 89.19 250 ASP A N 1
ATOM 1808 C CA . ASP A 1 250 ? 12.594 -14.336 9.008 1 89.19 250 ASP A CA 1
ATOM 1809 C C . ASP A 1 250 ? 13.109 -13.398 10.102 1 89.19 250 ASP A C 1
ATOM 1811 O O . ASP A 1 250 ? 12.336 -12.961 10.961 1 89.19 250 ASP A O 1
ATOM 1815 N N . CYS A 1 251 ? 14.391 -13.094 10.055 1 93.06 251 CYS A N 1
ATOM 1816 C CA . CYS A 1 251 ? 14.961 -12.242 11.094 1 93.06 251 CYS A CA 1
ATOM 1817 C C . CYS A 1 251 ? 14.883 -10.773 10.695 1 93.06 251 CYS A C 1
ATOM 1819 O O . CYS A 1 251 ? 15.078 -9.891 11.531 1 93.06 251 CYS A O 1
ATOM 1821 N N . ILE A 1 252 ? 14.633 -10.531 9.422 1 93.38 252 ILE A N 1
ATOM 1822 C CA . ILE A 1 252 ? 14.516 -9.164 8.93 1 93.38 252 ILE A CA 1
ATOM 1823 C C . ILE A 1 252 ? 13.211 -9.008 8.148 1 93.38 252 ILE A C 1
ATOM 1825 O O . ILE A 1 252 ? 12.875 -9.844 7.309 1 93.38 252 ILE A O 1
ATOM 1829 N N . GLN A 1 253 ? 12.469 -8 8.5 1 91.69 253 GLN A N 1
ATOM 1830 C CA . GLN A 1 253 ? 11.289 -7.629 7.73 1 91.69 253 GLN A CA 1
ATOM 1831 C C . GLN A 1 253 ? 11.531 -6.355 6.926 1 91.69 253 GLN A C 1
ATOM 1833 O O . GLN A 1 253 ? 11.93 -5.328 7.484 1 91.69 253 GLN A O 1
ATOM 1838 N N . CYS A 1 254 ? 11.32 -6.457 5.625 1 92.44 254 CYS A N 1
ATOM 1839 C CA . CYS A 1 254 ? 11.477 -5.301 4.75 1 92.44 254 CYS A CA 1
ATOM 1840 C C . CYS A 1 254 ? 10.148 -4.926 4.105 1 92.44 254 CYS A C 1
ATOM 1842 O O . CYS A 1 254 ? 9.422 -5.797 3.611 1 92.44 254 CYS A O 1
ATOM 1844 N N . SER A 1 255 ? 9.828 -3.652 4.129 1 89.75 255 SER A N 1
ATOM 1845 C CA . SER A 1 255 ? 8.602 -3.135 3.531 1 89.75 255 SER A CA 1
ATOM 1846 C C . SER A 1 255 ? 8.898 -1.984 2.574 1 89.75 255 SER A C 1
ATOM 1848 O O . SER A 1 255 ? 10.023 -1.487 2.521 1 89.75 255 SER A O 1
ATOM 1850 N N . CYS A 1 256 ? 7.867 -1.706 1.746 1 88.19 256 CYS A N 1
ATOM 1851 C CA . CYS A 1 256 ? 7.957 -0.602 0.798 1 88.19 256 CYS A CA 1
ATOM 1852 C C . CYS A 1 256 ? 6.762 0.337 0.942 1 88.19 256 CYS A C 1
ATOM 1854 O O . CYS A 1 256 ? 5.621 -0.115 1.044 1 88.19 256 CYS A O 1
ATOM 1856 N N . SER A 1 257 ? 7.094 1.604 1.032 1 78.62 257 SER A N 1
ATOM 1857 C CA . SER A 1 257 ? 6.055 2.629 1.07 1 78.62 257 SER A CA 1
ATOM 1858 C C . SER A 1 257 ? 6.164 3.568 -0.126 1 78.62 257 SER A C 1
ATOM 1860 O O . SER A 1 257 ? 7.266 3.898 -0.565 1 78.62 257 SER A O 1
ATOM 1862 N N . ALA A 1 258 ? 5.02 3.957 -0.597 1 65.56 258 ALA A N 1
ATOM 1863 C CA . ALA A 1 258 ? 4.945 4.812 -1.777 1 65.56 258 ALA A CA 1
ATOM 1864 C C . ALA A 1 258 ? 5.508 6.203 -1.482 1 65.56 258 ALA A C 1
ATOM 1866 O O . ALA A 1 258 ? 5.844 6.949 -2.402 1 65.56 258 ALA A O 1
ATOM 1867 N N . SER A 1 259 ? 5.531 6.484 -0.244 1 65.12 259 SER A N 1
ATOM 1868 C CA . SER A 1 259 ? 6.047 7.809 0.081 1 65.12 259 SER A CA 1
ATOM 1869 C C . SER A 1 259 ? 7.527 7.93 -0.265 1 65.12 259 SER A C 1
ATOM 1871 O O . SER A 1 259 ? 8.039 9.031 -0.446 1 65.12 259 SER A O 1
ATOM 1873 N N . ASN A 1 260 ? 8.172 6.797 -0.391 1 67.5 260 ASN A N 1
ATOM 1874 C CA . ASN A 1 260 ? 9.594 6.812 -0.711 1 67.5 260 ASN A CA 1
ATOM 1875 C C . ASN A 1 260 ? 10.047 5.484 -1.309 1 67.5 260 ASN A C 1
ATOM 1877 O O . ASN A 1 260 ? 10.328 4.535 -0.577 1 67.5 260 ASN A O 1
ATOM 1881 N N . TYR A 1 261 ? 10.188 5.484 -2.623 1 73.44 261 TYR A N 1
ATOM 1882 C CA . TYR A 1 261 ? 10.641 4.262 -3.279 1 73.44 261 TYR A CA 1
ATOM 1883 C C . TYR A 1 261 ? 12.156 4.141 -3.229 1 73.44 261 TYR A C 1
ATOM 1885 O O . TYR A 1 261 ? 12.734 3.201 -3.785 1 73.44 261 TYR A O 1
ATOM 1893 N N . GLU A 1 262 ? 12.773 4.98 -2.49 1 79.94 262 GLU A N 1
ATOM 1894 C CA . GLU A 1 262 ? 14.227 5.086 -2.541 1 79.94 262 GLU A CA 1
ATOM 1895 C C . GLU A 1 262 ? 14.891 3.924 -1.805 1 79.94 262 GLU A C 1
ATOM 1897 O O . GLU A 1 262 ? 15.992 3.502 -2.162 1 79.94 262 GLU A O 1
ATOM 1902 N N . HIS A 1 263 ? 14.25 3.557 -0.811 1 85.88 263 HIS A N 1
ATOM 1903 C CA . HIS A 1 263 ? 14.844 2.471 -0.04 1 85.88 263 HIS A CA 1
ATOM 1904 C C . HIS A 1 263 ? 13.773 1.553 0.54 1 85.88 263 HIS A C 1
ATOM 1906 O O . HIS A 1 263 ? 12.641 1.979 0.765 1 85.88 263 HIS A O 1
ATOM 1912 N N . LEU A 1 264 ? 14.266 0.331 0.794 1 89.56 264 LEU A N 1
ATOM 1913 C CA . LEU A 1 264 ? 13.461 -0.564 1.615 1 89.56 264 LEU A CA 1
ATOM 1914 C C . LEU A 1 264 ? 13.5 -0.142 3.08 1 89.56 264 LEU A C 1
ATOM 1916 O O . LEU A 1 264 ? 14.547 0.262 3.586 1 89.56 264 LEU A O 1
ATOM 1920 N N . ASP A 1 265 ? 12.359 -0.206 3.686 1 86.12 265 ASP A N 1
ATOM 1921 C CA . ASP A 1 265 ? 12.297 -0.06 5.137 1 86.12 265 ASP A CA 1
ATOM 1922 C C . ASP A 1 265 ? 12.43 -1.412 5.832 1 86.12 265 ASP A C 1
ATOM 1924 O O . ASP A 1 265 ? 11.461 -2.17 5.926 1 86.12 265 ASP A O 1
ATOM 1928 N N . CYS A 1 266 ? 13.641 -1.629 6.336 1 90.44 266 CYS A N 1
ATOM 1929 C CA . CYS A 1 266 ? 13.898 -2.932 6.945 1 90.44 266 CYS A CA 1
ATOM 1930 C C . CYS A 1 266 ? 14.086 -2.803 8.453 1 90.44 266 CYS A C 1
ATOM 1932 O O . CYS A 1 266 ? 14.711 -1.851 8.922 1 90.44 266 CYS A O 1
ATOM 1934 N N . THR A 1 267 ? 13.539 -3.746 9.203 1 87.75 267 THR A N 1
ATOM 1935 C CA . THR A 1 267 ? 13.633 -3.791 10.656 1 87.75 267 THR A CA 1
ATOM 1936 C C . THR A 1 267 ? 13.898 -5.215 11.133 1 87.75 267 THR A C 1
ATOM 1938 O O . THR A 1 267 ? 13.453 -6.18 10.508 1 87.75 267 THR A O 1
ATOM 1941 N N . PRO A 1 268 ? 14.625 -5.289 12.234 1 89.31 268 PRO A N 1
ATOM 1942 C CA . PRO A 1 268 ? 14.766 -6.625 12.812 1 89.31 268 PRO A CA 1
ATOM 1943 C C . PRO A 1 268 ? 13.453 -7.164 13.383 1 89.31 268 PRO A C 1
ATOM 1945 O O . PRO A 1 268 ? 12.656 -6.398 13.93 1 89.31 268 PRO A O 1
ATOM 1948 N N . VAL A 1 269 ? 13.289 -8.375 13.102 1 85.31 269 VAL A N 1
ATOM 1949 C CA . VAL A 1 269 ? 12.156 -9.047 13.734 1 85.31 269 VAL A CA 1
ATOM 1950 C C . VAL A 1 269 ? 12.523 -9.438 15.156 1 85.31 269 VAL A C 1
ATOM 1952 O O . VAL A 1 269 ? 13.602 -9.977 15.406 1 85.31 269 VAL A O 1
ATOM 1955 N N . LYS A 1 270 ? 11.648 -8.992 16.109 1 73.12 270 LYS A N 1
ATOM 1956 C CA . LYS A 1 270 ? 11.945 -9.273 17.516 1 73.12 270 LYS A CA 1
ATOM 1957 C C . LYS A 1 270 ? 11.562 -10.703 17.875 1 73.12 270 LYS A C 1
ATOM 1959 O O . LYS A 1 270 ? 10.531 -11.211 17.438 1 73.12 270 LYS A O 1
ATOM 1964 N N . GLY A 1 271 ? 12.484 -11.312 18.516 1 68.44 271 GLY A N 1
ATOM 1965 C CA . GLY A 1 271 ? 12.203 -12.625 19.078 1 68.44 271 GLY A CA 1
ATOM 1966 C C . GLY A 1 271 ? 12.961 -13.75 18.406 1 68.44 271 GLY A C 1
ATOM 1967 O O . GLY A 1 271 ? 13.617 -13.539 17.391 1 68.44 271 GLY A O 1
ATOM 1968 N N . GLY A 1 272 ? 13.086 -14.82 19.016 1 67.5 272 GLY A N 1
ATOM 1969 C CA . GLY A 1 272 ? 13.617 -16.094 18.562 1 67.5 272 GLY A CA 1
ATOM 1970 C C . GLY A 1 272 ? 15.133 -16.156 18.609 1 67.5 272 GLY A C 1
ATOM 1971 O O . GLY A 1 272 ? 15.758 -15.586 19.5 1 67.5 272 GLY A O 1
ATOM 1972 N N . ARG A 1 273 ? 15.703 -16.891 17.703 1 84.38 273 ARG A N 1
ATOM 1973 C CA . ARG A 1 273 ? 17.125 -17.219 17.609 1 84.38 273 ARG A CA 1
ATOM 1974 C C . ARG A 1 273 ? 17.812 -16.344 16.562 1 84.38 273 ARG A C 1
ATOM 1976 O O . ARG A 1 273 ? 18.797 -16.766 15.945 1 84.38 273 ARG A O 1
ATOM 1983 N N . CYS A 1 274 ? 17.312 -15.039 16.359 1 91.25 274 CYS A N 1
ATOM 1984 C CA . CYS A 1 274 ? 17.922 -14.188 15.352 1 91.25 274 CYS A CA 1
ATOM 1985 C C . CYS A 1 274 ? 19.219 -13.555 15.867 1 91.25 274 CYS A C 1
ATOM 1987 O O . CYS A 1 274 ? 19.281 -13.109 17.016 1 91.25 274 CYS A O 1
ATOM 1989 N N . PRO A 1 275 ? 20.281 -13.586 15.055 1 93.44 275 PRO A N 1
ATOM 1990 C CA . PRO A 1 275 ? 21.5 -12.883 15.453 1 93.44 275 PRO A CA 1
ATOM 1991 C C . PRO A 1 275 ? 21.312 -11.367 15.531 1 93.44 275 PRO A C 1
ATOM 1993 O O . PRO A 1 275 ? 20.344 -10.836 14.984 1 93.44 275 PRO A O 1
ATOM 1996 N N . ALA A 1 276 ? 22.266 -10.766 16.234 1 91.88 276 ALA A N 1
ATOM 1997 C CA . ALA A 1 276 ? 22.25 -9.312 16.312 1 91.88 276 ALA A CA 1
ATOM 1998 C C . ALA A 1 276 ? 22.516 -8.688 14.938 1 91.88 276 ALA A C 1
ATOM 2000 O O . ALA A 1 276 ? 23.359 -9.18 14.18 1 91.88 276 ALA A O 1
ATOM 2001 N N . VAL A 1 277 ? 21.781 -7.676 14.648 1 94.38 277 VAL A N 1
ATOM 2002 C CA . VAL A 1 277 ? 22.047 -6.918 13.422 1 94.38 277 VAL A CA 1
ATOM 2003 C C . VAL A 1 277 ? 23.203 -5.961 13.648 1 94.38 277 VAL A C 1
ATOM 2005 O O . VAL A 1 277 ? 23.156 -5.109 14.539 1 94.38 277 VAL A O 1
ATOM 2008 N N . PRO A 1 278 ? 24.266 -6.098 12.891 1 95.62 278 PRO A N 1
ATOM 2009 C CA . PRO A 1 278 ? 25.422 -5.219 13.109 1 95.62 278 PRO A CA 1
ATOM 2010 C C . PRO A 1 278 ? 25.141 -3.77 12.719 1 95.62 278 PRO A C 1
ATOM 2012 O O . PRO A 1 278 ? 24.422 -3.518 11.742 1 95.62 278 PRO A O 1
ATOM 2015 N N . PRO A 1 279 ? 25.688 -2.859 13.484 1 94.62 279 PRO A N 1
ATOM 2016 C CA . PRO A 1 279 ? 25.609 -1.463 13.055 1 94.62 279 PRO A CA 1
ATOM 2017 C C . PRO A 1 279 ? 26.469 -1.174 11.828 1 94.62 279 PRO A C 1
ATOM 2019 O O . PRO A 1 279 ? 27.359 -1.961 11.492 1 94.62 279 PRO A O 1
ATOM 2022 N N . CYS A 1 280 ? 26 -0.138 11.164 1 95.38 280 CYS A N 1
ATOM 2023 C CA . CYS A 1 280 ? 26.844 0.338 10.07 1 95.38 280 CYS A CA 1
ATOM 2024 C C . CYS A 1 280 ? 28.047 1.098 10.609 1 95.38 280 CYS A C 1
ATOM 2026 O O . CYS A 1 280 ? 28.188 1.268 11.82 1 95.38 280 CYS A O 1
ATOM 2028 N N . SER A 1 281 ? 28.938 1.406 9.555 1 90.31 281 SER A N 1
ATOM 2029 C CA . SER A 1 281 ? 30.078 2.225 9.938 1 90.31 281 SER A CA 1
ATOM 2030 C C . SER A 1 281 ? 29.625 3.527 10.594 1 90.31 281 SER A C 1
ATOM 2032 O O . SER A 1 281 ? 28.672 4.16 10.141 1 90.31 281 SER A O 1
ATOM 2034 N N . GLY A 1 282 ? 30.328 3.926 11.742 1 89.38 282 GLY A N 1
ATOM 2035 C CA . GLY A 1 282 ? 29.953 5.133 12.461 1 89.38 282 GLY A CA 1
ATOM 2036 C C . GLY A 1 282 ? 28.922 4.887 13.547 1 89.38 282 GLY A C 1
ATOM 2037 O O . GLY A 1 282 ? 28.484 5.824 14.227 1 89.38 282 GLY A O 1
ATOM 2038 N N . GLY A 1 283 ? 28.438 3.67 13.594 1 90.31 283 GLY A N 1
ATOM 2039 C CA . GLY A 1 283 ? 27.594 3.301 14.719 1 90.31 283 GLY A CA 1
ATOM 2040 C C . GLY A 1 283 ? 26.109 3.441 14.422 1 90.31 283 GLY A C 1
ATOM 2041 O O . GLY A 1 283 ? 25.266 3.27 15.312 1 90.31 283 GLY A O 1
ATOM 2042 N N . LEU A 1 284 ? 25.812 3.721 13.195 1 89.31 284 LEU A N 1
ATOM 2043 C CA . LEU A 1 284 ? 24.406 3.822 12.828 1 89.31 284 LEU A CA 1
ATOM 2044 C C . LEU A 1 284 ? 23.734 2.449 12.828 1 89.31 284 LEU A C 1
ATOM 2046 O O . LEU A 1 284 ? 24.281 1.488 12.281 1 89.31 284 LEU A O 1
ATOM 2050 N N . THR A 1 285 ? 22.594 2.389 13.516 1 89.56 285 THR A N 1
ATOM 2051 C CA . THR A 1 285 ? 21.859 1.132 13.5 1 89.56 285 THR A CA 1
ATOM 2052 C C . THR A 1 285 ? 20.938 1.058 12.281 1 89.56 285 THR A C 1
ATOM 2054 O O . THR A 1 285 ? 20.703 2.066 11.609 1 89.56 285 THR A O 1
ATOM 2057 N N . LEU A 1 286 ? 20.453 -0.127 12.039 1 89.5 286 LEU A N 1
ATOM 2058 C CA . LEU A 1 286 ? 19.625 -0.38 10.859 1 89.5 286 LEU A CA 1
ATOM 2059 C C . LEU A 1 286 ? 18.469 0.619 10.773 1 89.5 286 LEU A C 1
ATOM 2061 O O . LEU A 1 286 ? 17.734 0.796 11.742 1 89.5 286 LEU A O 1
ATOM 2065 N N . GLY A 1 287 ? 18.406 1.226 9.656 1 83.75 287 GLY A N 1
ATOM 2066 C CA . GLY A 1 287 ? 17.328 2.17 9.406 1 83.75 287 GLY A CA 1
ATOM 2067 C C . GLY A 1 287 ? 17.672 3.59 9.812 1 83.75 287 GLY A C 1
ATOM 2068 O O . GLY A 1 287 ? 17 4.539 9.406 1 83.75 287 GLY A O 1
ATOM 2069 N N . GLN A 1 288 ? 18.719 3.771 10.555 1 83.94 288 GLN A N 1
ATOM 2070 C CA . GLN A 1 288 ? 19.078 5.102 11.031 1 83.94 288 GLN A CA 1
ATOM 2071 C C . GLN A 1 288 ? 19.75 5.914 9.938 1 83.94 288 GLN A C 1
ATOM 2073 O O . GLN A 1 288 ? 20.469 5.363 9.094 1 83.94 288 GLN A O 1
ATOM 2078 N N . VAL A 1 289 ? 19.516 7.203 9.969 1 81.25 289 VAL A N 1
ATOM 2079 C CA . VAL A 1 289 ? 20.062 8.125 8.984 1 81.25 289 VAL A CA 1
ATOM 2080 C C . VAL A 1 289 ? 20.922 9.18 9.695 1 81.25 289 VAL A C 1
ATOM 2082 O O . VAL A 1 289 ? 20.578 9.617 10.797 1 81.25 289 VAL A O 1
ATOM 2085 N N . ASN A 1 290 ? 21.984 9.445 9.102 1 80.75 290 ASN A N 1
ATOM 2086 C CA . ASN A 1 290 ? 22.844 10.508 9.594 1 80.75 290 ASN A CA 1
ATOM 2087 C C . ASN A 1 290 ? 23.234 11.469 8.469 1 80.75 290 ASN A C 1
ATOM 2089 O O . ASN A 1 290 ? 23.375 11.062 7.316 1 80.75 290 ASN A O 1
ATOM 2093 N N . GLY A 1 291 ? 23.359 12.758 8.891 1 77.38 291 GLY A N 1
ATOM 2094 C CA . GLY A 1 291 ? 23.797 13.75 7.926 1 77.38 291 GLY A CA 1
ATOM 2095 C C . GLY A 1 291 ? 22.672 14.664 7.453 1 77.38 291 GLY A C 1
ATOM 2096 O O . GLY A 1 291 ? 21.547 14.586 7.957 1 77.38 291 GLY A O 1
ATOM 2097 N N . THR A 1 292 ? 23.078 15.656 6.664 1 73.12 292 THR A N 1
ATOM 2098 C CA . THR A 1 292 ? 22.125 16.641 6.184 1 73.12 292 THR A CA 1
ATOM 2099 C C . THR A 1 292 ? 22.109 16.688 4.66 1 73.12 292 THR A C 1
ATOM 2101 O O . THR A 1 292 ? 23.141 16.484 4.02 1 73.12 292 THR A O 1
ATOM 2104 N N . GLY A 1 293 ? 20.875 16.953 4.176 1 69.88 293 GLY A N 1
ATOM 2105 C CA . GLY A 1 293 ? 20.734 17.141 2.74 1 69.88 293 GLY A CA 1
ATOM 2106 C C . GLY A 1 293 ? 21.172 15.93 1.938 1 69.88 293 GLY A C 1
ATOM 2107 O O . GLY A 1 293 ? 20.828 14.797 2.266 1 69.88 293 GLY A O 1
ATOM 2108 N N . CYS A 1 294 ? 21.906 16.188 0.878 1 74.94 294 CYS A N 1
ATOM 2109 C CA . CYS A 1 294 ? 22.312 15.148 -0.057 1 74.94 294 CYS A CA 1
ATOM 2110 C C . CYS A 1 294 ? 23.469 14.336 0.497 1 74.94 294 CYS A C 1
ATOM 2112 O O . CYS A 1 294 ? 23.797 13.266 -0.024 1 74.94 294 CYS A O 1
ATOM 2114 N N . ALA A 1 295 ? 24.062 14.789 1.579 1 80.25 295 ALA A N 1
ATOM 2115 C CA . ALA A 1 295 ? 25.172 14.078 2.207 1 80.25 295 ALA A CA 1
ATOM 2116 C C . ALA A 1 295 ? 24.672 13.07 3.234 1 80.25 295 ALA A C 1
ATOM 2118 O O . ALA A 1 295 ? 25.453 12.32 3.818 1 80.25 295 ALA A O 1
ATOM 2119 N N . SER A 1 296 ? 23.406 13.008 3.305 1 84.38 296 SER A N 1
ATOM 2120 C CA . SER A 1 296 ? 22.828 12.109 4.297 1 84.38 296 SER A CA 1
ATOM 2121 C C . SER A 1 296 ? 23.031 10.648 3.898 1 84.38 296 SER A C 1
ATOM 2123 O O . SER A 1 296 ? 22.953 10.305 2.717 1 84.38 296 SER A O 1
ATOM 2125 N N . ARG A 1 297 ? 23.375 9.867 4.93 1 87.25 297 ARG A N 1
ATOM 2126 C CA . ARG A 1 297 ? 23.578 8.438 4.742 1 87.25 297 ARG A CA 1
ATOM 2127 C C . ARG A 1 297 ? 22.625 7.633 5.625 1 87.25 297 ARG A C 1
ATOM 2129 O O . ARG A 1 297 ? 22.266 8.07 6.719 1 87.25 297 ARG A O 1
ATOM 2136 N N . MET A 1 298 ? 22.25 6.492 5.102 1 88.12 298 MET A N 1
ATOM 2137 C CA . MET A 1 298 ? 21.375 5.59 5.836 1 88.12 298 MET A CA 1
ATOM 2138 C C . MET A 1 298 ? 22.031 4.227 6.023 1 88.12 298 MET A C 1
ATOM 2140 O O . MET A 1 298 ? 22.703 3.732 5.125 1 88.12 298 MET A O 1
ATOM 2144 N N . CYS A 1 299 ? 21.844 3.67 7.227 1 92.38 299 CYS A N 1
ATOM 2145 C CA . CYS A 1 299 ? 22.234 2.281 7.441 1 92.38 299 CYS A CA 1
ATOM 2146 C C . CYS A 1 299 ? 21.172 1.326 6.91 1 92.38 299 CYS A C 1
ATOM 2148 O O . CYS A 1 299 ? 20.094 1.209 7.492 1 92.38 299 CYS A O 1
ATOM 2150 N N . ALA A 1 300 ? 21.469 0.643 5.828 1 93.38 300 ALA A N 1
ATOM 2151 C CA . ALA A 1 300 ? 20.484 -0.193 5.137 1 93.38 300 ALA A CA 1
ATOM 2152 C C . ALA A 1 300 ? 20.844 -1.672 5.258 1 93.38 300 ALA A C 1
ATOM 2154 O O . ALA A 1 300 ? 22.016 -2.02 5.438 1 93.38 300 ALA A O 1
ATOM 2155 N N . TYR A 1 301 ? 19.797 -2.523 5.223 1 95.94 301 TYR A N 1
ATOM 2156 C CA . TYR A 1 301 ? 19.984 -3.967 5.125 1 95.94 301 TYR A CA 1
ATOM 2157 C C . TYR A 1 301 ? 20.656 -4.344 3.811 1 95.94 301 TYR A C 1
ATOM 2159 O O . TYR A 1 301 ? 20.203 -3.938 2.736 1 95.94 301 TYR A O 1
ATOM 2167 N N . SER A 1 302 ? 21.766 -5.141 3.941 1 96.69 302 SER A N 1
ATOM 2168 C CA . SER A 1 302 ? 22.516 -5.434 2.717 1 96.69 302 SER A CA 1
ATOM 2169 C C . SER A 1 302 ? 22.625 -6.938 2.484 1 96.69 302 SER A C 1
ATOM 2171 O O . SER A 1 302 ? 23.469 -7.391 1.716 1 96.69 302 SER A O 1
ATOM 2173 N N . GLY A 1 303 ? 21.812 -7.684 3.16 1 96.75 303 GLY A N 1
ATOM 2174 C CA . GLY A 1 303 ? 21.766 -9.109 2.904 1 96.75 303 GLY A CA 1
ATOM 2175 C C . GLY A 1 303 ? 22.25 -9.945 4.078 1 96.75 303 GLY A C 1
ATOM 2176 O O . GLY A 1 303 ? 22.312 -9.461 5.207 1 96.75 303 GLY A O 1
ATOM 2177 N N . TYR A 1 304 ? 22.406 -11.266 3.801 1 96.31 304 TYR A N 1
ATOM 2178 C CA . TYR A 1 304 ? 22.844 -12.18 4.84 1 96.31 304 TYR A CA 1
ATOM 2179 C C . TYR A 1 304 ? 23.688 -13.305 4.246 1 96.31 304 TYR A C 1
ATOM 2181 O O . TYR A 1 304 ? 23.734 -13.477 3.025 1 96.31 304 TYR A O 1
ATOM 2189 N N . THR A 1 305 ? 24.453 -13.914 5.047 1 94.25 305 THR A N 1
ATOM 2190 C CA . THR A 1 305 ? 25.156 -15.156 4.738 1 94.25 305 THR A CA 1
ATOM 2191 C C . THR A 1 305 ? 24.781 -16.25 5.73 1 94.25 305 THR A C 1
ATOM 2193 O O . THR A 1 305 ? 24.531 -15.977 6.906 1 94.25 305 THR A O 1
ATOM 2196 N N . ASN A 1 306 ? 24.531 -17.438 5.223 1 90.31 306 ASN A N 1
ATOM 2197 C CA . ASN A 1 306 ? 24.141 -18.562 6.078 1 90.31 306 ASN A CA 1
ATOM 2198 C C . ASN A 1 306 ? 25.031 -19.781 5.84 1 90.31 306 ASN A C 1
ATOM 2200 O O . ASN A 1 306 ? 24.531 -20.875 5.578 1 90.31 306 ASN A O 1
ATOM 2204 N N . THR A 1 307 ? 26.266 -19.781 5.902 1 86.62 307 THR A N 1
ATOM 2205 C CA . THR A 1 307 ? 27.188 -20.906 5.707 1 86.62 307 THR A CA 1
ATOM 2206 C C . THR A 1 307 ? 27.359 -21.703 7 1 86.62 307 THR A C 1
ATOM 2208 O O . THR A 1 307 ? 26.969 -22.859 7.07 1 86.62 307 THR A O 1
ATOM 2211 N N . THR A 1 308 ? 27.906 -21.125 8.062 1 85.94 308 THR A N 1
ATOM 2212 C CA . THR A 1 308 ? 28.031 -21.781 9.359 1 85.94 308 THR A CA 1
ATOM 2213 C C . THR A 1 308 ? 26.953 -21.281 10.32 1 85.94 308 THR A C 1
ATOM 2215 O O . THR A 1 308 ? 26.312 -22.094 11 1 85.94 308 THR A O 1
ATOM 2218 N N . SER A 1 309 ? 26.812 -20.047 10.273 1 91.44 309 SER A N 1
ATOM 2219 C CA . SER A 1 309 ? 25.766 -19.375 11.039 1 91.44 309 SER A CA 1
ATOM 2220 C C . SER A 1 309 ? 25.188 -18.188 10.281 1 91.44 309 SER A C 1
ATOM 2222 O O . SER A 1 309 ? 25.828 -17.656 9.375 1 91.44 309 SER A O 1
ATOM 2224 N N . LEU A 1 310 ? 23.969 -17.938 10.602 1 94 310 LEU A N 1
ATOM 2225 C CA . LEU A 1 310 ? 23.312 -16.797 9.961 1 94 310 LEU A CA 1
ATOM 2226 C C . LEU A 1 310 ? 23.969 -15.484 10.391 1 94 310 LEU A C 1
ATOM 2228 O O . LEU A 1 310 ? 24.062 -15.203 11.586 1 94 310 LEU A O 1
ATOM 2232 N N . THR A 1 311 ? 24.484 -14.789 9.438 1 94.94 311 THR A N 1
ATOM 2233 C CA . THR A 1 311 ? 25.047 -13.461 9.68 1 94.94 311 THR A CA 1
ATOM 2234 C C . THR A 1 311 ? 24.328 -12.414 8.82 1 94.94 311 THR A C 1
ATOM 2236 O O . THR A 1 311 ? 24.234 -12.562 7.602 1 94.94 311 THR A O 1
ATOM 2239 N N . ILE A 1 312 ? 23.875 -11.43 9.469 1 96.38 312 ILE A N 1
ATOM 2240 C CA . ILE A 1 312 ? 23.172 -10.344 8.781 1 96.38 312 ILE A CA 1
ATOM 2241 C C . ILE A 1 312 ? 24.172 -9.234 8.445 1 96.38 312 ILE A C 1
ATOM 2243 O O . ILE A 1 312 ? 25.062 -8.922 9.25 1 96.38 312 ILE A O 1
ATOM 2247 N N . HIS A 1 313 ? 23.953 -8.609 7.289 1 96.75 313 HIS A N 1
ATOM 2248 C CA . HIS A 1 313 ? 24.844 -7.555 6.84 1 96.75 313 HIS A CA 1
ATOM 2249 C C . HIS A 1 313 ? 24.109 -6.234 6.668 1 96.75 313 HIS A C 1
ATOM 2251 O O . HIS A 1 313 ? 22.922 -6.223 6.297 1 96.75 313 HIS A O 1
ATOM 2257 N N . THR A 1 314 ? 24.781 -5.152 6.961 1 96.31 314 THR A N 1
ATOM 2258 C CA . THR A 1 314 ? 24.297 -3.795 6.758 1 96.31 314 THR A CA 1
ATOM 2259 C C . THR A 1 314 ? 25.344 -2.949 6.031 1 96.31 314 THR A C 1
ATOM 2261 O O . THR A 1 314 ? 26.531 -3.273 6.043 1 96.31 314 THR A O 1
ATOM 2264 N N . SER A 1 315 ? 24.891 -1.901 5.305 1 95.31 315 SER A N 1
ATOM 2265 C CA . SER A 1 315 ? 25.781 -0.991 4.594 1 95.31 315 SER A CA 1
ATOM 2266 C C . SER A 1 315 ? 25.25 0.437 4.617 1 95.31 315 SER A C 1
ATOM 2268 O O . SER A 1 315 ? 24.047 0.651 4.75 1 95.31 315 SER A O 1
ATOM 2270 N N . LEU A 1 316 ? 26.203 1.319 4.52 1 93.19 316 LEU A N 1
ATOM 2271 C CA . LEU A 1 316 ? 25.828 2.725 4.406 1 93.19 316 LEU A CA 1
ATOM 2272 C C . LEU A 1 316 ? 25.484 3.078 2.963 1 93.19 316 LEU A C 1
ATOM 2274 O O . LEU A 1 316 ? 26.266 2.793 2.047 1 93.19 316 LEU A O 1
ATOM 2278 N N . VAL A 1 317 ? 24.312 3.711 2.822 1 90.88 317 VAL A N 1
ATOM 2279 C CA . VAL A 1 317 ? 23.891 4.117 1.488 1 90.88 317 VAL A CA 1
ATOM 2280 C C . VAL A 1 317 ? 23.359 5.555 1.529 1 90.88 317 VAL A C 1
ATOM 2282 O O . VAL A 1 317 ? 23.047 6.074 2.6 1 90.88 317 VAL A O 1
ATOM 2285 N N . PRO A 1 318 ? 23.375 6.184 0.345 1 85.88 318 PRO A N 1
ATOM 2286 C CA . PRO A 1 318 ? 22.75 7.512 0.344 1 85.88 318 PRO A CA 1
ATOM 2287 C C . PRO A 1 318 ? 21.281 7.477 0.723 1 85.88 318 PRO A C 1
ATOM 2289 O O . PRO A 1 318 ? 20.547 6.582 0.289 1 85.88 318 PRO A O 1
ATOM 2292 N N . ALA A 1 319 ? 20.875 8.398 1.494 1 82.19 319 ALA A N 1
ATOM 2293 C CA . ALA A 1 319 ? 19.5 8.414 1.986 1 82.19 319 ALA A CA 1
ATOM 2294 C C . ALA A 1 319 ? 18.547 8.961 0.93 1 82.19 319 ALA A C 1
ATOM 2296 O O . ALA A 1 319 ? 17.375 8.57 0.877 1 82.19 319 ALA A O 1
ATOM 2297 N N . ASN A 1 320 ? 18.969 9.914 0.114 1 75.62 320 ASN A N 1
ATOM 2298 C CA . ASN A 1 320 ? 18.125 10.562 -0.88 1 75.62 320 ASN A CA 1
ATOM 2299 C C . ASN A 1 320 ? 18.812 10.664 -2.232 1 75.62 320 ASN A C 1
ATOM 2301 O O . ASN A 1 320 ? 19.188 11.758 -2.664 1 75.62 320 ASN A O 1
ATOM 2305 N N . GLU A 1 321 ? 18.875 9.594 -2.885 1 72.81 321 GLU A N 1
ATOM 2306 C CA . GLU A 1 321 ? 19.641 9.594 -4.133 1 72.81 321 GLU A CA 1
ATOM 2307 C C . GLU A 1 321 ? 18.859 10.266 -5.254 1 72.81 321 GLU A C 1
ATOM 2309 O O . GLU A 1 321 ? 19.422 11.07 -6.012 1 72.81 321 GLU A O 1
ATOM 2314 N N . THR A 1 322 ? 17.641 10.031 -5.305 1 68.38 322 THR A N 1
ATOM 2315 C CA . THR A 1 322 ? 16.844 10.539 -6.418 1 68.38 322 THR A CA 1
ATOM 2316 C C . THR A 1 322 ? 16.672 12.047 -6.312 1 68.38 322 THR A C 1
ATOM 2318 O O . THR A 1 322 ? 16.828 12.766 -7.305 1 68.38 322 THR A O 1
ATOM 2321 N N . ALA A 1 323 ? 16.375 12.516 -5.117 1 64.19 323 ALA A N 1
ATOM 2322 C CA . ALA A 1 323 ? 16.188 13.945 -4.922 1 64.19 323 ALA A CA 1
ATOM 2323 C C . ALA A 1 323 ? 17.484 14.711 -5.137 1 64.19 323 ALA A C 1
ATOM 2325 O O . ALA A 1 323 ? 17.469 15.867 -5.562 1 64.19 323 ALA A O 1
ATOM 2326 N N . CYS A 1 324 ? 18.594 14.047 -4.91 1 68.44 324 CYS A N 1
ATOM 2327 C CA . CYS A 1 324 ? 19.875 14.719 -4.984 1 68.44 324 CYS A CA 1
ATOM 2328 C C . CYS A 1 324 ? 20.484 14.578 -6.375 1 68.44 324 CYS A C 1
ATOM 2330 O O . CYS A 1 324 ? 21.359 15.367 -6.762 1 68.44 324 CYS A O 1
ATOM 2332 N N . GLN A 1 325 ? 20.359 13.617 -7.059 1 61.22 325 GLN A N 1
ATOM 2333 C CA . GLN A 1 325 ? 20.906 13.484 -8.406 1 61.22 325 GLN A CA 1
ATOM 2334 C C . GLN A 1 325 ? 20.297 14.523 -9.344 1 61.22 325 GLN A C 1
ATOM 2336 O O . GLN A 1 325 ? 20.984 15.016 -10.25 1 61.22 325 GLN A O 1
ATOM 2341 N N . ASN A 1 326 ? 19.156 14.812 -9.328 1 49.03 326 ASN A N 1
ATOM 2342 C CA . ASN A 1 326 ? 18.578 15.758 -10.273 1 49.03 326 ASN A CA 1
ATOM 2343 C C . ASN A 1 326 ? 18.969 17.203 -9.945 1 49.03 326 ASN A C 1
ATOM 2345 O O . ASN A 1 326 ? 18.656 18.125 -10.703 1 49.03 326 ASN A O 1
ATOM 2349 N N . GLY A 1 327 ? 19.516 17.594 -8.844 1 40.81 327 GLY A N 1
ATOM 2350 C CA . GLY A 1 327 ? 1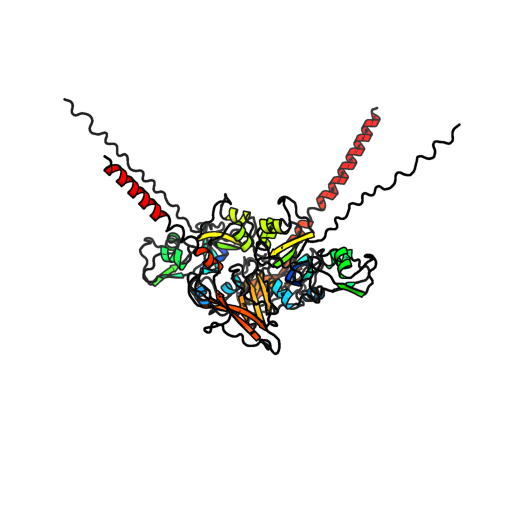9.953 18.938 -8.547 1 40.81 327 GLY A CA 1
ATOM 2351 C C . GLY A 1 327 ? 21.234 19.328 -9.273 1 40.81 327 GLY A C 1
ATOM 2352 O O . GLY A 1 327 ? 21.609 20.5 -9.297 1 40.81 327 GLY A O 1
ATOM 2353 N N . GLY A 1 328 ? 22.141 18.547 -9.656 1 32.44 328 GLY A N 1
ATOM 2354 C CA . GLY A 1 328 ? 23.406 18.969 -10.25 1 32.44 328 GLY A CA 1
ATOM 2355 C C . GLY A 1 328 ? 23.234 19.531 -11.648 1 32.44 328 GLY A C 1
ATOM 2356 O O . GLY A 1 328 ? 24.141 20.203 -12.156 1 32.44 328 GLY A O 1
ATOM 2357 N N . ALA A 1 329 ? 22.391 18.969 -12.469 1 34.97 329 ALA A N 1
ATOM 2358 C CA . ALA A 1 329 ? 22.562 19.375 -13.859 1 34.97 329 ALA A CA 1
ATOM 2359 C C . ALA A 1 329 ? 22.125 20.812 -14.078 1 34.97 329 ALA A C 1
ATOM 2361 O O . ALA A 1 329 ? 22.391 21.406 -15.125 1 34.97 329 ALA A O 1
ATOM 2362 N N . ALA A 1 330 ? 21.109 21.219 -13.328 1 32.19 330 ALA A N 1
ATOM 2363 C CA . ALA A 1 330 ? 20.547 22.469 -13.852 1 32.19 330 ALA A CA 1
ATOM 2364 C C . ALA A 1 330 ? 21.406 23.672 -13.445 1 32.19 330 ALA A C 1
ATOM 2366 O O . ALA A 1 330 ? 21.156 24.781 -13.891 1 32.19 330 ALA A O 1
ATOM 2367 N N . ARG A 1 331 ? 22.078 23.562 -12.312 1 33.03 331 ARG A N 1
ATOM 2368 C CA . ARG A 1 331 ? 22.703 24.844 -12.023 1 33.03 331 ARG A CA 1
ATOM 2369 C C . ARG A 1 331 ? 23.859 25.125 -12.984 1 33.03 331 ARG A C 1
ATOM 2371 O O . ARG A 1 331 ? 24.422 26.219 -12.984 1 33.03 331 ARG A O 1
ATOM 2378 N N . ALA A 1 332 ? 24.438 24 -13.43 1 32.06 332 ALA A N 1
ATOM 2379 C CA . ALA A 1 332 ? 25.734 24.375 -13.984 1 32.06 332 ALA A CA 1
ATOM 2380 C C . ALA A 1 332 ? 25.578 25.109 -15.312 1 32.06 332 ALA A C 1
ATOM 2382 O O . ALA A 1 332 ? 26.469 25.844 -15.734 1 32.06 332 ALA A O 1
ATOM 2383 N N . GLU A 1 333 ? 24.547 24.672 -16.031 1 30.69 333 GLU A N 1
ATOM 2384 C CA . GLU A 1 333 ? 24.734 25.125 -17.391 1 30.69 333 GLU A CA 1
ATOM 2385 C C . GLU A 1 333 ? 24.344 26.594 -17.547 1 30.69 333 GLU A C 1
ATOM 2387 O O . GLU A 1 333 ? 24.656 27.234 -18.562 1 30.69 333 GLU A O 1
ATOM 2392 N N . PHE A 1 334 ? 23.453 27.016 -16.625 1 30 334 PHE A N 1
ATOM 2393 C CA . PHE A 1 334 ? 22.922 28.312 -17.031 1 30 334 PHE A CA 1
ATOM 2394 C C . PHE A 1 334 ? 23.906 29.422 -16.703 1 30 334 PHE A C 1
ATOM 2396 O O . PHE A 1 334 ? 23.672 30.594 -17.031 1 30 334 PHE A O 1
ATOM 2403 N N . ALA A 1 335 ? 24.688 29.125 -15.625 1 33.12 335 ALA A N 1
ATOM 2404 C CA . ALA A 1 335 ? 25.5 30.281 -15.25 1 33.12 335 ALA A CA 1
ATOM 2405 C C . ALA A 1 335 ? 26.484 30.656 -16.359 1 33.12 335 ALA A C 1
ATOM 2407 O O . ALA A 1 335 ? 26.969 31.781 -16.406 1 33.12 335 ALA A O 1
ATOM 2408 N N . GLY A 1 336 ? 26.906 29.531 -16.969 1 30.55 336 GLY A N 1
ATOM 2409 C CA . GLY A 1 336 ? 28.094 29.812 -17.766 1 30.55 336 GLY A CA 1
ATOM 2410 C C . GLY A 1 336 ? 27.812 30.672 -18.984 1 30.55 336 GLY A C 1
ATOM 2411 O O . GLY A 1 336 ? 28.719 31.25 -19.562 1 30.55 336 GLY A O 1
ATOM 2412 N N . SER A 1 337 ? 26.594 30.391 -19.5 1 33 337 SER A N 1
ATOM 2413 C CA . SER A 1 337 ? 26.609 30.812 -20.891 1 33 337 SER A CA 1
ATOM 2414 C C . SER A 1 337 ? 26.328 32.312 -21.031 1 33 337 SER A C 1
ATOM 2416 O O . SER A 1 337 ? 26.375 32.844 -22.125 1 33 337 SER A O 1
ATOM 2418 N N . VAL A 1 338 ? 25.703 32.812 -19.969 1 33.62 338 VAL A N 1
ATOM 2419 C CA . VAL A 1 338 ? 25.203 34.156 -20.266 1 33.62 338 VAL A CA 1
ATOM 2420 C C . VAL A 1 338 ? 26.375 35.125 -20.375 1 33.62 338 VAL A C 1
ATOM 2422 O O . VAL A 1 338 ? 26.281 36.156 -21.062 1 33.62 338 VAL A O 1
ATOM 2425 N N . LEU A 1 339 ? 27.359 34.75 -19.562 1 32.41 339 LEU A N 1
ATOM 2426 C CA . LEU A 1 339 ? 28.391 35.781 -19.453 1 32.41 339 LEU A CA 1
ATOM 2427 C C . LEU A 1 339 ? 29.156 35.906 -20.766 1 32.41 339 LEU A C 1
ATOM 2429 O O . LEU A 1 339 ? 29.906 36.875 -20.969 1 32.41 339 LEU A O 1
ATOM 2433 N N . ARG A 1 340 ? 29.094 34.719 -21.453 1 33.56 340 ARG A N 1
ATOM 2434 C CA . ARG A 1 340 ? 30.062 34.75 -22.547 1 33.56 340 ARG A CA 1
ATOM 2435 C C . ARG A 1 340 ? 29.609 35.656 -23.672 1 33.56 340 ARG A C 1
ATOM 2437 O O . ARG A 1 340 ? 30.422 36.094 -24.5 1 33.56 340 ARG A O 1
ATOM 2444 N N . THR A 1 341 ? 28.266 35.625 -23.656 1 34.94 341 THR A N 1
ATOM 2445 C CA . THR A 1 341 ? 27.844 36.188 -24.938 1 34.94 341 THR A CA 1
ATOM 2446 C C . THR A 1 341 ? 27.953 37.688 -24.953 1 34.94 341 THR A C 1
ATOM 2448 O O . THR A 1 341 ? 27.969 38.312 -26.016 1 34.94 341 THR A O 1
ATOM 2451 N N . SER A 1 342 ? 27.844 38.188 -23.703 1 36.03 342 SER A N 1
ATOM 2452 C CA . SER A 1 342 ? 27.719 39.625 -23.766 1 36.03 342 SER A CA 1
ATOM 2453 C C . SER A 1 342 ? 29.016 40.281 -24.219 1 36.03 342 SER A C 1
ATOM 2455 O O . SER A 1 342 ? 29.016 41.469 -24.625 1 36.03 342 SER A O 1
ATOM 2457 N N . LEU A 1 343 ? 30.016 39.5 -23.812 1 35.25 343 LEU A N 1
ATOM 2458 C CA . LEU A 1 343 ? 31.297 40.156 -24 1 35.25 343 LEU A CA 1
ATOM 2459 C C . LEU A 1 343 ? 31.609 40.312 -25.5 1 35.25 343 LEU A C 1
ATOM 2461 O O . LEU A 1 343 ? 32.312 41.25 -25.891 1 35.25 343 LEU A O 1
ATOM 2465 N N . ILE A 1 344 ? 31.047 39.281 -26.156 1 36.47 344 ILE A N 1
ATOM 2466 C CA . ILE A 1 344 ? 31.516 39.219 -27.531 1 36.47 344 ILE A CA 1
ATOM 2467 C C . ILE A 1 344 ? 30.922 40.375 -28.328 1 36.47 344 ILE A C 1
ATOM 2469 O O . ILE A 1 344 ? 31.562 40.938 -29.234 1 36.47 344 ILE A O 1
ATOM 2473 N N . ALA A 1 345 ? 29.719 40.688 -27.828 1 36.16 345 ALA A N 1
ATOM 2474 C CA . ALA A 1 345 ? 29.016 41.625 -28.703 1 36.16 345 ALA A CA 1
ATOM 2475 C C . ALA A 1 345 ? 29.641 43 -28.625 1 36.16 345 ALA A C 1
ATOM 2477 O O . ALA A 1 345 ? 29.547 43.812 -29.562 1 36.16 345 ALA A O 1
ATOM 2478 N N . PHE A 1 346 ? 30.109 43.188 -27.375 1 38.5 346 PHE A N 1
ATOM 2479 C CA . PHE A 1 346 ? 30.625 44.562 -27.172 1 38.5 346 PHE A CA 1
ATOM 2480 C C . PHE A 1 346 ? 31.844 44.812 -28.047 1 38.5 346 PHE A C 1
ATOM 2482 O O . PHE A 1 346 ? 32.031 45.938 -28.531 1 38.5 346 PHE A O 1
ATOM 2489 N N . LEU A 1 347 ? 32.562 43.688 -28.188 1 39.22 347 LEU A N 1
ATOM 2490 C CA . LEU A 1 347 ? 33.844 43.906 -28.891 1 39.22 347 LEU A CA 1
ATOM 2491 C C . LEU A 1 347 ? 33.594 44.25 -30.344 1 39.22 347 LEU A C 1
ATOM 2493 O O . LEU A 1 347 ? 34.438 44.875 -30.984 1 39.22 347 LEU A O 1
ATOM 2497 N N . MET A 1 348 ? 32.469 43.719 -30.766 1 37.72 348 MET A N 1
ATOM 2498 C CA . MET A 1 348 ? 32.344 43.875 -32.219 1 37.72 348 MET A CA 1
ATOM 2499 C C . MET A 1 348 ? 32 45.312 -32.562 1 37.72 348 MET A C 1
ATOM 2501 O O . MET A 1 348 ? 32.188 45.75 -33.719 1 37.72 348 MET A O 1
ATOM 2505 N N . SER A 1 349 ? 31.266 45.875 -31.641 1 41.12 349 SER A N 1
ATOM 2506 C CA . SER A 1 349 ? 30.75 47.188 -32.031 1 41.12 349 SER A CA 1
ATOM 2507 C C . SER A 1 349 ? 31.859 48.219 -32.125 1 41.12 349 SER A C 1
ATOM 2509 O O . SER A 1 349 ? 31.656 49.312 -32.656 1 41.12 349 SER A O 1
ATOM 2511 N N . LEU A 1 350 ? 32.875 47.906 -31.344 1 40.94 350 LEU A N 1
ATOM 2512 C CA . LEU A 1 350 ? 33.938 48.938 -31.375 1 40.94 350 LEU A CA 1
ATOM 2513 C C . LEU A 1 350 ? 34.594 49 -32.75 1 40.94 350 LEU A C 1
ATOM 2515 O O . LEU A 1 350 ? 35.219 50 -33.094 1 40.94 350 LEU A O 1
ATOM 2519 N N . ILE A 1 351 ? 34.469 47.812 -33.375 1 41.56 351 ILE A N 1
ATOM 2520 C CA . ILE A 1 351 ? 35.25 47.781 -34.625 1 41.56 351 ILE A CA 1
ATOM 2521 C C . ILE A 1 351 ? 34.625 48.719 -35.656 1 41.56 351 ILE A C 1
ATOM 2523 O O . ILE A 1 351 ? 35.344 49.312 -36.469 1 41.56 351 ILE A O 1
ATOM 2527 N N . LEU A 1 352 ? 33.312 48.812 -35.5 1 38.94 352 LEU A N 1
ATOM 2528 C CA . LEU A 1 352 ? 32.719 49.469 -36.656 1 38.94 352 LEU A CA 1
ATOM 2529 C C . LEU A 1 352 ? 33.031 50.969 -36.656 1 38.94 352 LEU A C 1
ATOM 2531 O O . LEU A 1 352 ? 32.906 51.656 -37.688 1 38.94 352 LEU A O 1
ATOM 2535 N N . ILE A 1 353 ? 33.219 51.469 -35.438 1 43.41 353 ILE A N 1
ATOM 2536 C CA . ILE A 1 353 ? 33.25 52.938 -35.469 1 43.41 353 ILE A CA 1
ATOM 2537 C C . ILE A 1 353 ? 34.531 53.406 -36.188 1 43.41 353 ILE A C 1
ATOM 2539 O O . ILE A 1 353 ? 34.625 54.562 -36.594 1 43.41 353 ILE A O 1
ATOM 2543 N N . CYS A 1 354 ? 35.5 52.469 -36.125 1 41.47 354 CYS A N 1
ATOM 2544 C CA . CYS A 1 354 ? 36.75 53.062 -36.625 1 41.47 354 CYS A CA 1
ATOM 2545 C C . CYS A 1 354 ? 36.656 53.281 -38.156 1 41.47 354 CYS A C 1
ATOM 2547 O O . CYS A 1 354 ? 37.562 53.844 -38.75 1 41.47 354 CYS A O 1
ATOM 2549 N N . LEU A 1 355 ? 35.812 52.406 -38.781 1 40.75 355 LEU A N 1
ATOM 2550 C CA . LEU A 1 355 ? 35.938 52.531 -40.219 1 40.75 355 LEU A CA 1
ATOM 2551 C C . LEU A 1 355 ? 35.156 53.75 -40.719 1 40.75 355 LEU A C 1
ATOM 2553 O O . LEU A 1 355 ? 35.188 54.062 -41.938 1 40.75 355 LEU A O 1
ATOM 2557 N N . LEU A 1 356 ? 34.344 54.344 -39.906 1 33.66 356 LEU A N 1
ATOM 2558 C CA . LEU A 1 356 ? 33.875 55.562 -40.531 1 33.66 356 LEU A CA 1
ATOM 2559 C C . LEU A 1 356 ? 34.875 56.688 -40.438 1 33.66 356 LEU A C 1
ATOM 2561 O O . LEU A 1 356 ? 35.5 56.875 -39.375 1 33.66 356 LEU A O 1
ATOM 2565 N N . MET B 1 1 ? 17.406 86.625 -21.906 1 29.75 1 MET B N 1
ATOM 2566 C CA . MET B 1 1 ? 17.547 85.312 -22.484 1 29.75 1 MET B CA 1
ATOM 2567 C C . MET B 1 1 ? 17.172 84.25 -21.469 1 29.75 1 MET B C 1
ATOM 2569 O O . MET B 1 1 ? 17.594 84.312 -20.312 1 29.75 1 MET B O 1
ATOM 2573 N N . SER B 1 2 ? 16.141 83.25 -21.734 1 30.69 2 SER B N 1
ATOM 2574 C CA . SER B 1 2 ? 14.984 82.75 -21.016 1 30.69 2 SER B CA 1
ATOM 2575 C C . SER B 1 2 ? 15.367 81.5 -20.156 1 30.69 2 SER B C 1
ATOM 2577 O O . SER B 1 2 ? 16.125 80.625 -20.609 1 30.69 2 SER B O 1
ATOM 2579 N N . PRO B 1 3 ? 15.211 81.5 -18.781 1 32.38 3 PRO B N 1
ATOM 2580 C CA . PRO B 1 3 ? 15.484 80.688 -17.594 1 32.38 3 PRO B CA 1
ATOM 2581 C C . PRO B 1 3 ? 14.812 79.312 -17.672 1 32.38 3 PRO B C 1
ATOM 2583 O O . PRO B 1 3 ? 14.734 78.625 -16.656 1 32.38 3 PRO B O 1
ATOM 2586 N N . PHE B 1 4 ? 14.07 78.938 -18.812 1 28.89 4 PHE B N 1
ATOM 2587 C CA . PHE B 1 4 ? 12.961 78 -18.781 1 28.89 4 PHE B CA 1
ATOM 2588 C C . PHE B 1 4 ? 13.469 76.625 -18.5 1 28.89 4 PHE B C 1
ATOM 2590 O O . PHE B 1 4 ? 12.68 75.688 -18.234 1 28.89 4 PHE B O 1
ATOM 2597 N N . ALA B 1 5 ? 14.656 76.188 -19.188 1 33.41 5 ALA B N 1
ATOM 2598 C CA . ALA B 1 5 ? 14.875 74.812 -19.594 1 33.41 5 ALA B CA 1
ATOM 2599 C C . ALA B 1 5 ? 15.086 73.875 -18.375 1 33.41 5 ALA B C 1
ATOM 2601 O O . ALA B 1 5 ? 15.695 72.812 -18.484 1 33.41 5 ALA B O 1
ATOM 2602 N N . ALA B 1 6 ? 15.148 74.438 -17.172 1 30 6 ALA B N 1
ATOM 2603 C CA . ALA B 1 6 ? 15.703 73.688 -16.062 1 30 6 ALA B CA 1
ATOM 2604 C C . ALA B 1 6 ? 14.844 72.438 -15.734 1 30 6 ALA B C 1
ATOM 2606 O O . ALA B 1 6 ? 15.297 71.5 -15.078 1 30 6 ALA B O 1
ATOM 2607 N N . ARG B 1 7 ? 13.438 72.625 -15.797 1 32.5 7 ARG B N 1
ATOM 2608 C CA . ARG B 1 7 ? 12.609 71.875 -14.844 1 32.5 7 ARG B CA 1
ATOM 2609 C C . ARG B 1 7 ? 12.484 70.438 -15.234 1 32.5 7 ARG B C 1
ATOM 2611 O O . ARG B 1 7 ? 11.742 69.688 -14.609 1 32.5 7 ARG B O 1
ATOM 2618 N N . VAL B 1 8 ? 12.656 70.062 -16.547 1 37.28 8 VAL B N 1
ATOM 2619 C CA . VAL B 1 8 ? 11.883 68.875 -16.953 1 37.28 8 VAL B CA 1
ATOM 2620 C C . VAL B 1 8 ? 12.516 67.625 -16.359 1 37.28 8 VAL B C 1
ATOM 2622 O O . VAL B 1 8 ? 12.594 66.625 -17.016 1 37.28 8 VAL B O 1
ATOM 2625 N N . ALA B 1 9 ? 13.641 67.75 -15.586 1 31.39 9 ALA B N 1
ATOM 2626 C CA . ALA B 1 9 ? 14.445 66.5 -15.414 1 31.39 9 ALA B CA 1
ATOM 2627 C C . ALA B 1 9 ? 13.609 65.375 -14.859 1 31.39 9 ALA B C 1
ATOM 2629 O O . ALA B 1 9 ? 13.703 64.25 -15.336 1 31.39 9 ALA B O 1
ATOM 2630 N N . SER B 1 10 ? 13.281 65.438 -13.516 1 29.11 10 SER B N 1
ATOM 2631 C CA . SER B 1 10 ? 13.609 64.375 -12.586 1 29.11 10 SER B CA 1
ATOM 2632 C C . SER B 1 10 ? 12.555 63.25 -12.625 1 29.11 10 SER B C 1
ATOM 2634 O O . SER B 1 10 ? 12.648 62.281 -11.875 1 29.11 10 SER B O 1
ATOM 2636 N N . LEU B 1 11 ? 11.273 63.469 -12.961 1 32.91 11 LEU B N 1
ATOM 2637 C CA . LEU B 1 11 ? 10.297 62.625 -12.281 1 32.91 11 LEU B CA 1
ATOM 2638 C C . LEU B 1 11 ? 10.273 61.219 -12.883 1 32.91 11 LEU B C 1
ATOM 2640 O O . LEU B 1 11 ? 9.312 60.844 -13.555 1 32.91 11 LEU B O 1
ATOM 2644 N N . ALA B 1 12 ? 11.086 60.781 -13.75 1 36.12 12 ALA B N 1
ATOM 2645 C CA . ALA B 1 12 ? 10.781 59.469 -14.289 1 36.12 12 ALA B CA 1
ATOM 2646 C C . ALA B 1 12 ? 10.703 58.406 -13.18 1 36.12 12 ALA B C 1
ATOM 2648 O O . ALA B 1 12 ? 11.727 58.031 -12.625 1 36.12 12 ALA B O 1
ATOM 2649 N N . ALA B 1 13 ? 9.734 58.438 -12.164 1 31.77 13 ALA B N 1
ATOM 2650 C CA . ALA B 1 13 ? 9.398 57.469 -11.125 1 31.77 13 ALA B CA 1
ATOM 2651 C C . ALA B 1 13 ? 9.453 56.062 -11.672 1 31.77 13 ALA B C 1
ATOM 2653 O O . ALA B 1 13 ? 9.25 55.844 -12.875 1 31.77 13 ALA B O 1
ATOM 2654 N N . LEU B 1 14 ? 9.672 54.969 -10.672 1 29.44 14 LEU B N 1
ATOM 2655 C CA . LEU B 1 14 ? 9.914 53.594 -10.328 1 29.44 14 LEU B CA 1
ATOM 2656 C C . LEU B 1 14 ? 8.734 52.719 -10.742 1 29.44 14 LEU B C 1
ATOM 2658 O O . LEU B 1 14 ? 7.668 52.7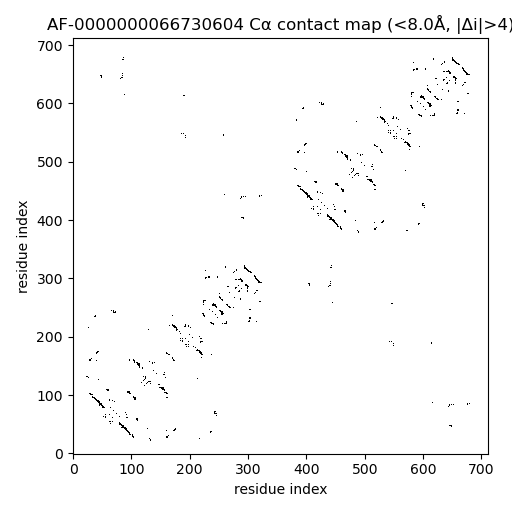5 -10.125 1 29.44 14 LEU B O 1
ATOM 2662 N N . LEU B 1 15 ? 8.266 52.625 -11.906 1 32.66 15 LEU B N 1
ATOM 2663 C CA . LEU B 1 15 ? 7.238 51.625 -12.219 1 32.66 15 LEU B CA 1
ATOM 2664 C C . LEU B 1 15 ? 7.664 50.25 -11.758 1 32.66 15 LEU B C 1
ATOM 2666 O O . LEU B 1 15 ? 8.406 49.562 -12.461 1 32.66 15 LEU B O 1
ATOM 2670 N N . LEU B 1 16 ? 8.195 50.094 -10.492 1 33.59 16 LEU B N 1
ATOM 2671 C CA . LEU B 1 16 ? 8.359 48.719 -10.023 1 33.59 16 LEU B CA 1
ATOM 2672 C C . LEU B 1 16 ? 7.082 47.906 -10.25 1 33.59 16 LEU B C 1
ATOM 2674 O O . LEU B 1 16 ? 6.051 48.188 -9.641 1 33.59 16 LEU B O 1
ATOM 2678 N N . ALA B 1 17 ? 6.711 47.469 -11.375 1 32.38 17 ALA B N 1
ATOM 2679 C CA . ALA B 1 17 ? 5.691 46.438 -11.641 1 32.38 17 ALA B CA 1
ATOM 2680 C C . ALA B 1 17 ? 5.652 45.406 -10.539 1 32.38 17 ALA B C 1
ATOM 2682 O O . ALA B 1 17 ? 6.641 44.688 -10.305 1 32.38 17 ALA B O 1
ATOM 2683 N N . LEU B 1 18 ? 4.781 45.594 -9.492 1 30.73 18 LEU B N 1
ATOM 2684 C CA . LEU B 1 18 ? 4.266 44.625 -8.531 1 30.73 18 LEU B CA 1
ATOM 2685 C C . LEU B 1 18 ? 3.943 43.281 -9.219 1 30.73 18 LEU B C 1
ATOM 2687 O O . LEU B 1 18 ? 3.031 43.219 -10.047 1 30.73 18 LEU B O 1
ATOM 2691 N N . LEU B 1 19 ? 4.895 42.562 -9.703 1 35.41 19 LEU B N 1
ATOM 2692 C CA . LEU B 1 19 ? 4.566 41.156 -9.875 1 35.41 19 LEU B CA 1
ATOM 2693 C C . LEU B 1 19 ? 3.527 40.719 -8.852 1 35.41 19 LEU B C 1
ATOM 2695 O O . LEU B 1 19 ? 3.811 40.656 -7.656 1 35.41 19 LEU B O 1
ATOM 2699 N N . LEU B 1 20 ? 2.268 41.156 -8.93 1 33.94 20 LEU B N 1
ATOM 2700 C CA . LEU B 1 20 ? 1.12 40.625 -8.188 1 33.94 20 LEU B CA 1
ATOM 2701 C C . LEU B 1 20 ? 1.314 39.156 -7.84 1 33.94 20 LEU B C 1
ATOM 2703 O O . LEU B 1 20 ? 1.499 38.312 -8.727 1 33.94 20 LEU B O 1
ATOM 2707 N N . ALA B 1 21 ? 1.776 38.875 -6.602 1 35.62 21 ALA B N 1
ATOM 2708 C CA . ALA B 1 21 ? 1.715 37.656 -5.812 1 35.62 21 ALA B CA 1
ATOM 2709 C C . ALA B 1 21 ? 0.353 36.969 -5.953 1 35.62 21 ALA B C 1
ATOM 2711 O O . ALA B 1 21 ? -0.667 37.531 -5.539 1 35.62 21 ALA B O 1
ATOM 2712 N N . ALA B 1 22 ? -0.073 36.406 -7.023 1 38.97 22 ALA B N 1
ATOM 2713 C CA . ALA B 1 22 ? -1.274 35.562 -6.934 1 38.97 22 ALA B CA 1
ATOM 2714 C C . ALA B 1 22 ? -1.449 35 -5.527 1 38.97 22 ALA B C 1
ATOM 2716 O O . ALA B 1 22 ? -0.489 34.531 -4.922 1 38.97 22 ALA B O 1
ATOM 2717 N N . PRO B 1 23 ? -2.393 35.469 -4.754 1 40.31 23 PRO B N 1
ATOM 2718 C CA . PRO B 1 23 ? -2.635 34.938 -3.418 1 40.31 23 PRO B CA 1
ATOM 2719 C C . PRO B 1 23 ? -2.611 33.406 -3.395 1 40.31 23 PRO B C 1
ATOM 2721 O O . PRO B 1 23 ? -3.514 32.75 -3.936 1 40.31 23 PRO B O 1
ATOM 2724 N N . ALA B 1 24 ? -1.687 32.812 -3.836 1 39.75 24 ALA B N 1
ATOM 2725 C CA . ALA B 1 24 ? -1.675 31.375 -4.129 1 39.75 24 ALA B CA 1
ATOM 2726 C C . ALA B 1 24 ? -2.131 30.562 -2.918 1 39.75 24 ALA B C 1
ATOM 2728 O O . ALA B 1 24 ? -1.44 30.516 -1.896 1 39.75 24 ALA B O 1
ATOM 2729 N N . SER B 1 25 ? -3.4 30.703 -2.553 1 47.53 25 SER B N 1
ATOM 2730 C CA . SER B 1 25 ? -3.773 29.609 -1.675 1 47.53 25 SER B CA 1
ATOM 2731 C C . SER B 1 25 ? -3.039 28.312 -2.057 1 47.53 25 SER B C 1
ATOM 2733 O O . SER B 1 25 ? -2.752 28.094 -3.232 1 47.53 25 SER B O 1
ATOM 2735 N N . ALA B 1 26 ? -2.252 27.719 -1.263 1 52 26 ALA B N 1
ATOM 2736 C CA . ALA B 1 26 ? -1.519 26.531 -1.686 1 52 26 ALA B CA 1
ATOM 2737 C C . ALA B 1 26 ? -2.395 25.609 -2.545 1 52 26 ALA B C 1
ATOM 2739 O O . ALA B 1 26 ? -1.975 25.172 -3.615 1 52 26 ALA B O 1
ATOM 2740 N N . ALA B 1 27 ? -3.549 24.859 -1.949 1 59.22 27 ALA B N 1
ATOM 2741 C CA . ALA B 1 27 ? -4.461 23.984 -2.67 1 59.22 27 ALA B CA 1
ATOM 2742 C C . ALA B 1 27 ? -5.918 24.344 -2.391 1 59.22 27 ALA B C 1
ATOM 2744 O O . ALA B 1 27 ? -6.234 24.906 -1.334 1 59.22 27 ALA B O 1
ATOM 2745 N N . ASN B 1 28 ? -6.91 24.625 -3.379 1 65.88 28 ASN B N 1
ATOM 2746 C CA . ASN B 1 28 ? -8.328 24.953 -3.266 1 65.88 28 ASN B CA 1
ATOM 2747 C C . ASN B 1 28 ? -9.133 23.797 -2.688 1 65.88 28 ASN B C 1
ATOM 2749 O O . ASN B 1 28 ? -9.805 23.078 -3.424 1 65.88 28 ASN B O 1
ATOM 2753 N N . PHE B 1 29 ? -8.93 23.484 -1.378 1 88.31 29 PHE B N 1
ATOM 2754 C CA . PHE B 1 29 ? -9.719 22.453 -0.707 1 88.31 29 PHE B CA 1
ATOM 2755 C C . PHE B 1 29 ? -11.023 23.047 -0.181 1 88.31 29 PHE B C 1
ATOM 2757 O O . PHE B 1 29 ? -11.078 23.547 0.941 1 88.31 29 PHE B O 1
ATOM 2764 N N . THR B 1 30 ? -12.031 23.078 -0.992 1 88.56 30 THR B N 1
ATOM 2765 C CA . THR B 1 30 ? -13.367 23.484 -0.579 1 88.56 30 THR B CA 1
ATOM 2766 C C . THR B 1 30 ? -14.156 22.297 -0.046 1 88.56 30 THR B C 1
ATOM 2768 O O . THR B 1 30 ? -13.75 21.141 -0.237 1 88.56 30 THR B O 1
ATOM 2771 N N . CYS B 1 31 ? -15.133 22.562 0.72 1 92.19 31 CYS B N 1
ATOM 2772 C CA . CYS B 1 31 ? -15.961 21.484 1.242 1 92.19 31 CYS B CA 1
ATOM 2773 C C . CYS B 1 31 ? -17.438 21.859 1.212 1 92.19 31 CYS B C 1
ATOM 2775 O O . CYS B 1 31 ? -17.781 23.031 1.386 1 92.19 31 CYS B O 1
ATOM 2777 N N . ALA B 1 32 ? -18.25 20.969 1.021 1 89.88 32 ALA B N 1
ATOM 2778 C CA . ALA B 1 32 ? -19.672 21.203 0.727 1 89.88 32 ALA B CA 1
ATOM 2779 C C . ALA B 1 32 ? -20.516 21.109 1.994 1 89.88 32 ALA B C 1
ATOM 2781 O O . ALA B 1 32 ? -21.5 21.828 2.133 1 89.88 32 ALA B O 1
ATOM 2782 N N . THR B 1 33 ? -20.188 20.266 2.936 1 92.12 33 THR B N 1
ATOM 2783 C CA . THR B 1 33 ? -21.016 20.016 4.113 1 92.12 33 THR B CA 1
ATOM 2784 C C . THR B 1 33 ? -20.344 20.562 5.371 1 92.12 33 THR B C 1
ATOM 2786 O O . THR B 1 33 ? -19.469 19.906 5.938 1 92.12 33 THR B O 1
ATOM 2789 N N . VAL B 1 34 ? -20.906 21.641 5.895 1 93.12 34 VAL B N 1
ATOM 2790 C CA . VAL B 1 34 ? -20.344 22.312 7.059 1 93.12 34 VAL B CA 1
ATOM 2791 C C . VAL B 1 34 ? -20.406 21.375 8.273 1 93.12 34 VAL B C 1
ATOM 2793 O O . VAL B 1 34 ? -21.438 20.734 8.508 1 93.12 34 VAL B O 1
ATOM 2796 N N . GLY B 1 35 ? -19.312 21.234 9 1 92.19 35 GLY B N 1
ATOM 2797 C CA . GLY B 1 35 ? -19.281 20.469 10.234 1 92.19 35 GLY B CA 1
ATOM 2798 C C . GLY B 1 35 ? -18.859 19.031 10.023 1 92.19 35 GLY B C 1
ATOM 2799 O O . GLY B 1 35 ? -18.469 18.344 10.969 1 92.19 35 GLY B O 1
ATOM 2800 N N . LYS B 1 36 ? -18.906 18.547 8.781 1 91.5 36 LYS B N 1
ATOM 2801 C CA . LYS B 1 36 ? -18.5 17.172 8.492 1 91.5 36 LYS B CA 1
ATOM 2802 C C . LYS B 1 36 ? -17.031 16.969 8.805 1 91.5 36 LYS B C 1
ATOM 2804 O O . LYS B 1 36 ? -16.203 17.828 8.523 1 91.5 36 LYS B O 1
ATOM 2809 N N . THR B 1 37 ? -16.766 15.82 9.422 1 92.5 37 THR B N 1
ATOM 2810 C CA . THR B 1 37 ? -15.383 15.492 9.734 1 92.5 37 THR B CA 1
ATOM 2811 C C . THR B 1 37 ? -14.969 14.203 9.039 1 92.5 37 THR B C 1
ATOM 2813 O O . THR B 1 37 ? -15.812 13.375 8.695 1 92.5 37 THR B O 1
ATOM 2816 N N . CYS B 1 38 ? -13.75 14.109 8.734 1 92.81 38 CYS B N 1
ATOM 2817 C CA . CYS B 1 38 ? -13.141 12.922 8.148 1 92.81 38 CYS B CA 1
ATOM 2818 C C . CYS B 1 38 ? -11.633 12.906 8.383 1 92.81 38 CYS B C 1
ATOM 2820 O O . CYS B 1 38 ? -11.086 13.844 8.969 1 92.81 38 CYS B O 1
ATOM 2822 N N . GLN B 1 39 ? -11.086 11.797 8 1 93.69 39 GLN B N 1
ATOM 2823 C CA . GLN B 1 39 ? -9.633 11.734 8.031 1 93.69 39 GLN B CA 1
ATOM 2824 C C . GLN B 1 39 ? -9.031 12.258 6.73 1 93.69 39 GLN B C 1
ATOM 2826 O O . GLN B 1 39 ? -9.547 11.969 5.648 1 93.69 39 GLN B O 1
ATOM 2831 N N . SER B 1 40 ? -8.055 13.047 6.871 1 95.69 40 SER B N 1
ATOM 2832 C CA . SER B 1 40 ? -7.27 13.562 5.754 1 95.69 40 SER B CA 1
ATOM 2833 C C . SER B 1 40 ? -5.777 13.492 6.055 1 95.69 40 SER B C 1
ATOM 2835 O O . SER B 1 40 ? -5.367 12.938 7.074 1 95.69 40 SER B O 1
ATOM 2837 N N . ALA B 1 41 ? -4.938 13.906 5.012 1 96.62 41 ALA B N 1
ATOM 2838 C CA . ALA B 1 41 ? -3.492 13.852 5.23 1 96.62 41 ALA B CA 1
ATOM 2839 C C . ALA B 1 41 ? -2.76 14.828 4.324 1 96.62 41 ALA B C 1
ATOM 2841 O O . ALA B 1 41 ? -3.311 15.289 3.318 1 96.62 41 ALA B O 1
ATOM 2842 N N . ILE B 1 42 ? -1.593 15.156 4.738 1 96.31 42 ILE B N 1
ATOM 2843 C CA . ILE B 1 42 ? -0.666 15.883 3.879 1 96.31 42 ILE B CA 1
ATOM 2844 C C . ILE B 1 42 ? 0.612 15.07 3.693 1 96.31 42 ILE B C 1
ATOM 2846 O O . ILE B 1 42 ? 0.962 14.25 4.547 1 96.31 42 ILE B O 1
ATOM 2850 N N . GLY B 1 43 ? 1.203 15.242 2.533 1 95.06 43 GLY B N 1
ATOM 2851 C CA . GLY B 1 43 ? 2.541 14.727 2.307 1 95.06 43 GLY B CA 1
ATOM 2852 C C . GLY B 1 43 ? 3.635 15.711 2.676 1 95.06 43 GLY B C 1
ATOM 2853 O O . GLY B 1 43 ? 4.051 16.516 1.849 1 95.06 43 GLY B O 1
ATOM 2854 N N . TYR B 1 44 ? 4.125 15.57 3.877 1 94.25 44 TYR B N 1
ATOM 2855 C CA . TYR B 1 44 ? 5.062 16.531 4.445 1 94.25 44 TYR B CA 1
ATOM 2856 C C . TYR B 1 44 ? 6.5 16.156 4.113 1 94.25 44 TYR B C 1
ATOM 2858 O O . TYR B 1 44 ? 6.988 15.109 4.555 1 94.25 44 TYR B O 1
ATOM 2866 N N . ALA B 1 45 ? 7.105 16.984 3.242 1 89.62 45 ALA B N 1
ATOM 2867 C CA . ALA B 1 45 ? 8.531 16.797 3.006 1 89.62 45 ALA B CA 1
ATOM 2868 C C . ALA B 1 45 ? 9.352 17.391 4.152 1 89.62 45 ALA B C 1
ATOM 2870 O O . ALA B 1 45 ? 9.43 18.609 4.312 1 89.62 45 ALA B O 1
ATOM 2871 N N . VAL B 1 46 ? 9.992 16.5 4.863 1 88 46 VAL B N 1
ATOM 2872 C CA . VAL B 1 46 ? 10.734 16.922 6.047 1 88 46 VAL B CA 1
ATOM 2873 C C . VAL B 1 46 ? 11.891 17.828 5.641 1 88 46 VAL B C 1
ATOM 2875 O O . VAL B 1 46 ? 12.727 17.453 4.82 1 88 46 VAL B O 1
ATOM 2878 N N . PRO B 1 47 ? 11.906 19.078 6.191 1 86.62 47 PRO B N 1
ATOM 2879 C CA . PRO B 1 47 ? 12.945 20 5.742 1 86.62 47 PRO B CA 1
ATOM 2880 C C . PRO B 1 47 ? 14.344 19.594 6.188 1 86.62 47 PRO B C 1
ATOM 2882 O O . PRO B 1 47 ? 15.297 19.719 5.422 1 86.62 47 PRO B O 1
ATOM 2885 N N . ASN B 1 48 ? 14.469 19.156 7.438 1 84.5 48 ASN B N 1
ATOM 2886 C CA . ASN B 1 48 ? 15.711 18.688 8.031 1 84.5 48 ASN B CA 1
ATOM 2887 C C . ASN B 1 48 ? 15.555 17.297 8.648 1 84.5 48 ASN B C 1
ATOM 2889 O O . ASN B 1 48 ? 14.438 16.875 8.961 1 84.5 48 ASN B O 1
ATOM 2893 N N . ALA B 1 49 ? 16.703 16.656 8.719 1 83.62 49 ALA B N 1
ATOM 2894 C CA . ALA B 1 49 ? 16.656 15.344 9.375 1 83.62 49 ALA B CA 1
ATOM 2895 C C . ALA B 1 49 ? 15.977 15.43 10.734 1 83.62 49 ALA B C 1
ATOM 2897 O O . ALA B 1 49 ? 16.203 16.391 11.484 1 83.62 49 ALA B O 1
ATOM 2898 N N . THR B 1 50 ? 15.164 14.492 11.055 1 89.75 50 THR B N 1
ATOM 2899 C CA . THR B 1 50 ? 14.375 14.492 12.281 1 89.75 50 THR B CA 1
ATOM 2900 C C . THR B 1 50 ? 13.969 13.07 12.656 1 89.75 50 THR B C 1
ATOM 2902 O O . THR B 1 50 ? 14.633 12.102 12.281 1 89.75 50 THR B O 1
ATOM 2905 N N . THR B 1 51 ? 13.008 12.922 13.586 1 90.06 51 THR B N 1
ATOM 2906 C CA . THR B 1 51 ? 12.469 11.633 13.992 1 90.06 51 THR B CA 1
ATOM 2907 C C . THR B 1 51 ? 10.945 11.633 13.922 1 90.06 51 THR B C 1
ATOM 2909 O O . THR B 1 51 ? 10.32 12.688 13.82 1 90.06 51 THR B O 1
ATOM 2912 N N . TYR B 1 52 ? 10.367 10.43 13.938 1 93 52 TYR B N 1
ATOM 2913 C CA . TYR B 1 52 ? 8.914 10.344 13.961 1 93 52 TYR B CA 1
ATOM 2914 C C . TYR B 1 52 ? 8.344 11.016 15.203 1 93 52 TYR B C 1
ATOM 2916 O O . TYR B 1 52 ? 7.285 11.641 15.148 1 93 52 TYR B O 1
ATOM 2924 N N . GLY B 1 53 ? 9.07 10.906 16.328 1 96.06 53 GLY B N 1
ATOM 2925 C CA . GLY B 1 53 ? 8.641 11.594 17.547 1 96.06 53 GLY B CA 1
ATOM 2926 C C . GLY B 1 53 ? 8.609 13.102 17.391 1 96.06 53 GLY B C 1
ATOM 2927 O O . GLY B 1 53 ? 7.652 13.75 17.812 1 96.06 53 GLY B O 1
ATOM 2928 N N . GLU B 1 54 ? 9.625 13.625 16.781 1 95.56 54 GLU B N 1
ATOM 2929 C CA . GLU B 1 54 ? 9.688 15.07 16.578 1 95.56 54 GLU B CA 1
ATOM 2930 C C . GLU B 1 54 ? 8.617 15.523 15.594 1 95.56 54 GLU B C 1
ATOM 2932 O O . GLU B 1 54 ? 8.078 16.625 15.719 1 95.56 54 GLU B O 1
ATOM 2937 N N . LEU B 1 55 ? 8.328 14.703 14.664 1 95.56 55 LEU B N 1
ATOM 2938 C CA . LEU B 1 55 ? 7.285 15.047 13.711 1 95.56 55 LEU B CA 1
ATOM 2939 C C . LEU B 1 55 ? 5.918 15.086 14.383 1 95.56 55 LEU B C 1
ATOM 2941 O O . LEU B 1 55 ? 5.102 15.961 14.086 1 95.56 55 LEU B O 1
ATOM 2945 N N . VAL B 1 56 ? 5.707 14.18 15.32 1 97.19 56 VAL B N 1
ATOM 2946 C CA . VAL B 1 56 ? 4.473 14.203 16.094 1 97.19 56 VAL B CA 1
ATOM 2947 C C . VAL B 1 56 ? 4.371 15.523 16.859 1 97.19 56 VAL B C 1
ATOM 2949 O O . VAL B 1 56 ? 3.297 16.125 16.938 1 97.19 56 VAL B O 1
ATOM 2952 N N . ALA B 1 57 ? 5.484 15.953 17.422 1 96.38 57 ALA B N 1
ATOM 2953 C CA . ALA B 1 57 ? 5.5 17.219 18.156 1 96.38 57 ALA B CA 1
ATOM 2954 C C . ALA B 1 57 ? 5.18 18.391 17.234 1 96.38 57 ALA B C 1
ATOM 2956 O O . ALA B 1 57 ? 4.484 19.328 17.641 1 96.38 57 ALA B O 1
ATOM 2957 N N . ARG B 1 58 ? 5.684 18.344 16.047 1 95.62 58 ARG B N 1
ATOM 2958 C CA . ARG B 1 58 ? 5.418 19.406 15.07 1 95.62 58 ARG B CA 1
ATOM 2959 C C . ARG B 1 58 ? 3.932 19.484 14.734 1 95.62 58 ARG B C 1
ATOM 2961 O O . ARG B 1 58 ? 3.379 20.578 14.594 1 95.62 58 ARG B O 1
ATOM 2968 N N . PHE B 1 59 ? 3.352 18.359 14.609 1 97.5 59 PHE B N 1
ATOM 2969 C CA . PHE B 1 59 ? 1.934 18.297 14.273 1 97.5 59 PHE B CA 1
ATOM 2970 C C . PHE B 1 59 ? 1.106 17.922 15.5 1 97.5 59 PHE B C 1
ATOM 2972 O O . PHE B 1 59 ? 0.191 17.109 15.414 1 97.5 59 PHE B O 1
ATOM 2979 N N . ASN B 1 60 ? 1.431 18.547 16.531 1 93.88 60 ASN B N 1
ATOM 2980 C CA . ASN B 1 60 ? 0.761 18.344 17.812 1 93.88 60 ASN B CA 1
ATOM 2981 C C . ASN B 1 60 ? -0.739 18.609 17.719 1 93.88 60 ASN B C 1
ATOM 2983 O O . ASN B 1 60 ? -1.191 19.297 16.812 1 93.88 60 ASN B O 1
ATOM 2987 N N . ALA B 1 61 ? -1.48 17.891 18.625 1 90.5 61 ALA B N 1
ATOM 2988 C CA . ALA B 1 61 ? -2.922 18.062 18.781 1 90.5 61 ALA B CA 1
ATOM 2989 C C . ALA B 1 61 ? -3.676 17.516 17.578 1 90.5 61 ALA B C 1
ATOM 2991 O O . ALA B 1 61 ? -4.898 17.656 17.484 1 90.5 61 ALA B O 1
ATOM 2992 N N . THR B 1 62 ? -2.953 16.953 16.609 1 92.5 62 THR B N 1
ATOM 2993 C CA . THR B 1 62 ? -3.648 16.484 15.414 1 92.5 62 THR B CA 1
ATOM 2994 C C . THR B 1 62 ? -3.256 15.039 15.094 1 92.5 62 THR B C 1
ATOM 2996 O O . THR B 1 62 ? -4.047 14.289 14.523 1 92.5 62 THR B O 1
ATOM 2999 N N . THR B 1 63 ? -2.061 14.711 15.391 1 94.12 63 THR B N 1
ATOM 3000 C CA . THR B 1 63 ? -1.538 13.414 14.977 1 94.12 63 THR B CA 1
ATOM 3001 C C . THR B 1 63 ? -0.82 12.727 16.141 1 94.12 63 THR B C 1
ATOM 3003 O O . THR B 1 63 ? -0.013 13.352 16.828 1 94.12 63 THR B O 1
ATOM 3006 N N . THR B 1 64 ? -1.153 11.469 16.359 1 94.62 64 THR B N 1
ATOM 3007 C CA . THR B 1 64 ? -0.418 10.656 17.328 1 94.62 64 THR B CA 1
ATOM 3008 C C . THR B 1 64 ? 0.649 9.82 16.625 1 94.62 64 THR B C 1
ATOM 3010 O O . THR B 1 64 ? 0.649 9.711 15.398 1 94.62 64 THR B O 1
ATOM 3013 N N . LEU B 1 65 ? 1.554 9.305 17.453 1 95.5 65 LEU B N 1
ATOM 3014 C CA . LEU B 1 65 ? 2.584 8.445 16.875 1 95.5 65 LEU B CA 1
ATOM 3015 C C . LEU B 1 65 ? 1.962 7.242 16.172 1 95.5 65 LEU B C 1
ATOM 3017 O O . LEU B 1 65 ? 2.361 6.883 15.07 1 95.5 65 LEU B O 1
ATOM 3021 N N . ALA B 1 66 ? 0.974 6.629 16.766 1 93.5 66 ALA B N 1
ATOM 3022 C CA . ALA B 1 66 ? 0.314 5.457 16.203 1 93.5 66 ALA B CA 1
ATOM 3023 C C . ALA B 1 66 ? -0.316 5.785 14.844 1 93.5 66 ALA B C 1
ATOM 3025 O O . ALA B 1 66 ? -0.18 5.02 13.891 1 93.5 66 ALA B O 1
ATOM 3026 N N . GLU B 1 67 ? -0.947 6.875 14.773 1 94.5 67 GLU B N 1
ATOM 3027 C CA . GLU B 1 67 ? -1.574 7.305 13.523 1 94.5 67 GLU B CA 1
ATOM 3028 C C . GLU B 1 67 ? -0.53 7.559 12.445 1 94.5 67 GLU B C 1
ATOM 3030 O O . GLU B 1 67 ? -0.732 7.195 11.281 1 94.5 67 GLU B O 1
ATOM 3035 N N . LEU B 1 68 ? 0.518 8.203 12.875 1 95.38 68 LEU B N 1
ATOM 3036 C CA . LEU B 1 68 ? 1.589 8.516 11.938 1 95.38 68 LEU B CA 1
ATOM 3037 C C . LEU B 1 68 ? 2.221 7.238 11.391 1 95.38 68 LEU B C 1
ATOM 3039 O O . LEU B 1 68 ? 2.451 7.121 10.188 1 95.38 68 LEU B O 1
ATOM 3043 N N . LEU B 1 69 ? 2.455 6.297 12.227 1 91 69 LEU B N 1
ATOM 3044 C CA . LEU B 1 69 ? 3.055 5.031 11.812 1 91 69 LEU B CA 1
ATOM 3045 C C . LEU B 1 69 ? 2.117 4.262 10.891 1 91 69 LEU B C 1
ATOM 3047 O O . LEU B 1 69 ? 2.541 3.76 9.844 1 91 69 LEU B O 1
ATOM 3051 N N . GLY B 1 70 ? 0.881 4.195 11.211 1 91.31 70 GLY B N 1
ATOM 3052 C CA . GLY B 1 70 ? -0.095 3.508 10.375 1 91.31 70 GLY B CA 1
ATOM 3053 C C . GLY B 1 70 ? -0.251 4.129 9.008 1 91.31 70 GLY B C 1
ATOM 3054 O O . GLY B 1 70 ? -0.392 3.418 8.008 1 91.31 70 GLY B O 1
ATOM 3055 N N . ALA B 1 71 ? -0.189 5.438 8.984 1 93.25 71 ALA B N 1
ATOM 3056 C CA . ALA B 1 71 ? -0.362 6.164 7.734 1 93.25 71 ALA B CA 1
ATOM 3057 C C . ALA B 1 71 ? 0.812 5.918 6.789 1 93.25 71 ALA B C 1
ATOM 3059 O O . ALA B 1 71 ? 0.717 6.18 5.59 1 93.25 71 ALA B O 1
ATOM 3060 N N . ASN B 1 72 ? 1.86 5.465 7.344 1 89.94 72 ASN B N 1
ATOM 3061 C CA . ASN B 1 72 ? 3.053 5.242 6.531 1 89.94 72 ASN B CA 1
ATOM 3062 C C . ASN B 1 72 ? 3.428 3.766 6.48 1 89.94 72 ASN B C 1
ATOM 3064 O O . ASN B 1 72 ? 4.559 3.42 6.129 1 89.94 72 ASN B O 1
ATOM 3068 N N . GLY B 1 73 ? 2.529 2.92 6.953 1 83.25 73 GLY B N 1
ATOM 3069 C CA . GLY B 1 73 ? 2.688 1.479 6.82 1 83.25 73 GLY B CA 1
ATOM 3070 C C . GLY B 1 73 ? 3.793 0.918 7.691 1 83.25 73 GLY B C 1
ATOM 3071 O O . GLY B 1 73 ? 4.371 -0.126 7.379 1 83.25 73 GLY B O 1
ATOM 3072 N N . LEU B 1 74 ? 4.113 1.579 8.719 1 84.06 74 LEU B N 1
ATOM 3073 C CA . LEU B 1 74 ? 5.16 1.112 9.617 1 84.06 74 LEU B CA 1
ATOM 3074 C C . LEU B 1 74 ? 4.566 0.297 10.766 1 84.06 74 LEU B C 1
ATOM 3076 O O . LEU B 1 74 ? 3.438 0.544 11.188 1 84.06 74 LEU B O 1
ATOM 3080 N N . PRO B 1 75 ? 5.383 -0.614 11.234 1 78.25 75 PRO B N 1
ATOM 3081 C CA . PRO B 1 75 ? 4.891 -1.385 12.375 1 78.25 75 PRO B CA 1
ATOM 3082 C C . PRO B 1 75 ? 4.527 -0.503 13.57 1 78.25 75 PRO B C 1
ATOM 3084 O O . PRO B 1 75 ? 5.211 0.49 13.836 1 78.25 75 PRO B O 1
ATOM 3087 N N . ALA B 1 76 ? 3.529 -0.957 14.32 1 82.31 76 ALA B N 1
ATOM 3088 C CA . ALA B 1 76 ? 3.051 -0.209 15.477 1 82.31 76 ALA B CA 1
ATOM 3089 C C . ALA B 1 76 ? 4.121 -0.137 16.562 1 82.31 76 ALA B C 1
ATOM 3091 O O . ALA B 1 76 ? 4.066 0.723 17.438 1 82.31 76 ALA B O 1
ATOM 3092 N N . THR B 1 77 ? 5.145 -0.994 16.469 1 79.06 77 THR B N 1
ATOM 3093 C CA . THR B 1 77 ? 6.184 -1.07 17.484 1 79.06 77 THR B CA 1
ATOM 3094 C C . THR B 1 77 ? 7.352 -0.152 17.141 1 79.06 77 THR B C 1
ATOM 3096 O O . THR B 1 77 ? 8.32 -0.051 17.891 1 79.06 77 THR B O 1
ATOM 3099 N N . THR B 1 78 ? 7.273 0.516 16.078 1 82.38 78 THR B N 1
ATOM 3100 C CA . THR B 1 78 ? 8.336 1.427 15.664 1 82.38 78 THR B CA 1
ATOM 3101 C C . THR B 1 78 ? 8.531 2.535 16.703 1 82.38 78 THR B C 1
ATOM 3103 O O . THR B 1 78 ? 7.574 3.234 17.047 1 82.38 78 THR B O 1
ATOM 3106 N N . PRO B 1 79 ? 9.75 2.709 17.156 1 86.88 79 PRO B N 1
ATOM 3107 C CA . PRO B 1 79 ? 9.977 3.717 18.188 1 86.88 79 PRO B CA 1
ATOM 3108 C C . PRO B 1 79 ? 9.875 5.145 17.656 1 86.88 79 PRO B C 1
ATOM 3110 O O . PRO B 1 79 ? 10.141 5.391 16.484 1 86.88 79 PRO B O 1
ATOM 3113 N N . ALA B 1 80 ? 9.562 6.027 18.562 1 92.38 80 ALA B N 1
ATOM 3114 C CA . ALA B 1 80 ? 9.453 7.449 18.234 1 92.38 80 ALA B CA 1
ATOM 3115 C C . ALA B 1 80 ? 10.797 8.008 17.766 1 92.38 80 ALA B C 1
ATOM 3117 O O . ALA B 1 80 ? 10.844 8.992 17.031 1 92.38 80 ALA B O 1
ATOM 3118 N N . SER B 1 81 ? 11.883 7.387 18.188 1 89.19 81 SER B N 1
ATOM 3119 C CA . SER B 1 81 ? 13.234 7.867 17.906 1 89.19 81 SER B CA 1
ATOM 3120 C C . SER B 1 81 ? 13.688 7.449 16.5 1 89.19 81 SER B C 1
ATOM 3122 O O . SER B 1 81 ? 14.781 7.809 16.062 1 89.19 81 SER B O 1
ATOM 3124 N N . THR B 1 82 ? 12.781 6.723 15.852 1 82.94 82 THR B N 1
ATOM 3125 C CA . THR B 1 82 ? 13.148 6.316 14.5 1 82.94 82 THR B CA 1
ATOM 3126 C C . THR B 1 82 ? 13.43 7.535 13.625 1 82.94 82 THR B C 1
ATOM 3128 O O . THR B 1 82 ? 12.609 8.461 13.562 1 82.94 82 THR B O 1
ATOM 3131 N N . PRO B 1 83 ? 14.523 7.551 12.922 1 82.06 83 PRO B N 1
ATOM 3132 C CA . PRO B 1 83 ? 14.938 8.742 12.18 1 82.06 83 PRO B CA 1
ATOM 3133 C C . PRO B 1 83 ? 14.211 8.891 10.844 1 82.06 83 PRO B C 1
ATOM 3135 O O . PRO B 1 83 ? 13.805 7.891 10.25 1 82.06 83 PRO B O 1
ATOM 3138 N N . LEU B 1 84 ? 14.109 10.117 10.406 1 83.19 84 LEU B N 1
ATOM 3139 C CA . LEU B 1 84 ? 13.625 10.539 9.102 1 83.19 84 LEU B CA 1
ATOM 3140 C C . LEU B 1 84 ? 14.648 11.43 8.406 1 83.19 84 LEU B C 1
ATOM 3142 O O . LEU B 1 84 ? 15.117 12.414 8.984 1 83.19 84 LEU B O 1
ATOM 3146 N N . ALA B 1 85 ? 14.969 11.039 7.188 1 79.5 85 ALA B N 1
ATOM 3147 C CA . ALA B 1 85 ? 15.938 11.82 6.426 1 79.5 85 ALA B CA 1
ATOM 3148 C C . ALA B 1 85 ? 15.32 13.117 5.926 1 79.5 85 ALA B C 1
ATOM 3150 O O . ALA B 1 85 ? 14.109 13.195 5.707 1 79.5 85 ALA B O 1
ATOM 3151 N N . ALA B 1 86 ? 16.188 14.07 5.754 1 82.88 86 ALA B N 1
ATOM 3152 C CA . ALA B 1 86 ? 15.727 15.32 5.145 1 82.88 86 ALA B CA 1
ATOM 3153 C C . ALA B 1 86 ? 15.156 15.07 3.75 1 82.88 86 ALA B C 1
ATOM 3155 O O . ALA B 1 86 ? 15.695 14.258 2.994 1 82.88 86 ALA B O 1
ATOM 3156 N N . LYS B 1 87 ? 14.023 15.75 3.484 1 80.12 87 LYS B N 1
ATOM 3157 C CA . LYS B 1 87 ? 13.359 15.773 2.186 1 80.12 87 LYS B CA 1
ATOM 3158 C C . LYS B 1 87 ? 12.516 14.516 1.974 1 80.12 87 LYS B C 1
ATOM 3160 O O . LYS B 1 87 ? 11.828 14.391 0.963 1 80.12 87 LYS B O 1
ATOM 3165 N N . ALA B 1 88 ? 12.609 13.617 2.957 1 82.12 88 ALA B N 1
ATOM 3166 C CA . ALA B 1 88 ? 11.68 12.492 2.9 1 82.12 88 ALA B CA 1
ATOM 3167 C C . ALA B 1 88 ? 10.234 12.961 3.062 1 82.12 88 ALA B C 1
ATOM 3169 O O . ALA B 1 88 ? 9.953 13.82 3.896 1 82.12 88 ALA B O 1
ATOM 3170 N N . THR B 1 89 ? 9.43 12.461 2.199 1 88.75 89 THR B N 1
ATOM 3171 C CA . THR B 1 89 ? 8.016 12.805 2.316 1 88.75 89 THR B CA 1
ATOM 3172 C C . THR B 1 89 ? 7.305 11.828 3.254 1 88.75 89 THR B C 1
ATOM 3174 O O . THR B 1 89 ? 7.398 10.617 3.088 1 88.75 89 THR B O 1
ATOM 3177 N N . VAL B 1 90 ? 6.605 12.352 4.25 1 92.25 90 VAL B N 1
ATOM 3178 C CA . VAL B 1 90 ? 5.863 11.578 5.242 1 92.25 90 VAL B CA 1
ATOM 3179 C C . VAL B 1 90 ? 4.379 11.922 5.16 1 92.25 90 VAL B C 1
ATOM 3181 O O . VAL B 1 90 ? 4.012 13.102 5.094 1 92.25 90 VAL B O 1
ATOM 3184 N N . ARG B 1 91 ? 3.574 10.891 5.105 1 94.62 91 ARG B N 1
ATOM 3185 C CA . ARG B 1 91 ? 2.135 11.125 5.172 1 94.62 91 ARG B CA 1
ATOM 3186 C C . ARG B 1 91 ? 1.696 11.453 6.594 1 94.62 91 ARG B C 1
ATOM 3188 O O . ARG B 1 91 ? 1.778 10.602 7.484 1 94.62 91 ARG B O 1
ATOM 3195 N N . VAL B 1 92 ? 1.209 12.625 6.801 1 96.81 92 VAL B N 1
ATOM 3196 C CA . VAL B 1 92 ? 0.762 13.062 8.117 1 96.81 92 VAL B CA 1
ATOM 319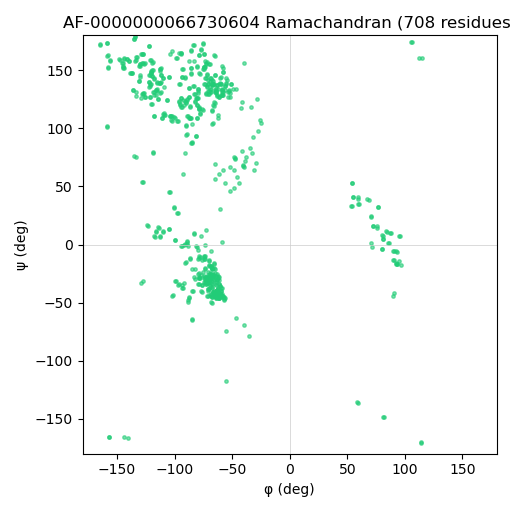7 C C . VAL B 1 92 ? -0.763 13.141 8.148 1 96.81 92 VAL B C 1
ATOM 3199 O O . VAL B 1 92 ? -1.356 14.039 7.539 1 96.81 92 VAL B O 1
ATOM 3202 N N . PRO B 1 93 ? -1.349 12.25 8.906 1 96.44 93 PRO B N 1
ATOM 3203 C CA . PRO B 1 93 ? -2.812 12.25 8.969 1 96.44 93 PRO B CA 1
ATOM 3204 C C . PRO B 1 93 ? -3.357 13.227 10.008 1 96.44 93 PRO B C 1
ATOM 3206 O O . PRO B 1 93 ? -2.668 13.547 10.984 1 96.44 93 PRO B O 1
ATOM 3209 N N . PHE B 1 94 ? -4.527 13.719 9.773 1 96.06 94 PHE B N 1
ATOM 3210 C CA . PHE B 1 94 ? -5.227 14.562 10.734 1 96.06 94 PHE B CA 1
ATOM 3211 C C . PHE B 1 94 ? -6.727 14.555 10.469 1 96.06 94 PHE B C 1
ATOM 3213 O O . PHE B 1 94 ? -7.172 14.141 9.398 1 96.06 94 PHE B O 1
ATOM 3220 N N . ARG B 1 95 ? -7.441 14.969 11.438 1 94 95 ARG B N 1
ATOM 3221 C CA . ARG B 1 95 ? -8.891 15.094 11.289 1 94 95 ARG B CA 1
ATOM 3222 C C . ARG B 1 95 ? -9.258 16.391 10.578 1 94 95 ARG B C 1
ATOM 3224 O O . ARG B 1 95 ? -8.812 17.469 10.969 1 94 95 ARG B O 1
ATOM 3231 N N . CYS B 1 96 ? -9.977 16.234 9.586 1 95.44 96 CYS B N 1
ATOM 3232 C CA . CYS B 1 96 ? -10.484 17.344 8.805 1 95.44 96 CYS B CA 1
ATOM 3233 C C . CYS B 1 96 ? -11.844 17.797 9.32 1 95.44 96 CYS B C 1
ATOM 3235 O O . CYS B 1 96 ? -12.664 16.969 9.734 1 95.44 96 CYS B O 1
ATOM 3237 N N . ARG B 1 97 ? -12.062 19.094 9.266 1 94.62 97 ARG B N 1
ATOM 3238 C CA . ARG B 1 97 ? -13.375 19.656 9.555 1 94.62 97 ARG B CA 1
ATOM 3239 C C . ARG B 1 97 ? -13.742 20.734 8.539 1 94.62 97 ARG B C 1
ATOM 3241 O O . ARG B 1 97 ? -12.938 21.609 8.25 1 94.62 97 ARG B O 1
ATOM 3248 N N . CYS B 1 98 ? -14.898 20.625 8.078 1 94.38 98 CYS B N 1
ATOM 3249 C CA . CYS B 1 98 ? -15.391 21.641 7.16 1 94.38 98 CYS B CA 1
ATOM 3250 C C . CYS B 1 98 ? -15.914 22.859 7.922 1 94.38 98 CYS B C 1
ATOM 3252 O O . CYS B 1 98 ? -16.844 22.734 8.711 1 94.38 98 CYS B O 1
ATOM 3254 N N . GLY B 1 99 ? -15.328 23.953 7.594 1 90.75 99 GLY B N 1
ATOM 3255 C CA . GLY B 1 99 ? -15.703 25.188 8.273 1 90.75 99 GLY B CA 1
ATOM 3256 C C . GLY B 1 99 ? -16.938 25.844 7.676 1 90.75 99 GLY B C 1
ATOM 3257 O O . GLY B 1 99 ? -17.406 25.453 6.605 1 90.75 99 GLY B O 1
ATOM 3258 N N . SER B 1 100 ? -17.391 26.859 8.383 1 89 100 SER B N 1
ATOM 3259 C CA . SER B 1 100 ? -18.578 27.578 7.949 1 89 100 SER B CA 1
ATOM 3260 C C . SER B 1 100 ? -18.312 28.391 6.691 1 89 100 SER B C 1
ATOM 3262 O O . SER B 1 100 ? -19.234 28.75 5.965 1 89 100 SER B O 1
ATOM 3264 N N . ASN B 1 101 ? -17.078 28.625 6.414 1 86.31 101 ASN B N 1
ATOM 3265 C CA . ASN B 1 101 ? -16.703 29.406 5.242 1 86.31 101 ASN B CA 1
ATOM 3266 C C . ASN B 1 101 ? -16.531 28.516 4.012 1 86.31 101 ASN B C 1
ATOM 3268 O O . ASN B 1 101 ? -16.109 28.984 2.957 1 86.31 101 ASN B O 1
ATOM 3272 N N . GLY B 1 102 ? -16.75 27.234 4.176 1 89.88 102 GLY B N 1
ATOM 3273 C CA . GLY B 1 102 ? -16.688 26.328 3.043 1 89.88 102 GLY B CA 1
ATOM 3274 C C . GLY B 1 102 ? -15.289 25.812 2.762 1 89.88 102 GLY B C 1
ATOM 3275 O O . GLY B 1 102 ? -15.031 25.266 1.689 1 89.88 102 GLY B O 1
ATOM 3276 N N . VAL B 1 103 ? -14.453 26.109 3.684 1 90.44 103 VAL B N 1
ATOM 3277 C CA . VAL B 1 103 ? -13.086 25.609 3.537 1 90.44 103 VAL B CA 1
ATOM 3278 C C . VAL B 1 103 ? -12.797 24.562 4.605 1 90.44 103 VAL B C 1
ATOM 3280 O O . VAL B 1 103 ? -13.188 24.719 5.766 1 90.44 103 VAL B O 1
ATOM 3283 N N . GLY B 1 104 ? -12.258 23.438 4.141 1 93.94 104 GLY B N 1
ATOM 3284 C CA . GLY B 1 104 ? -11.852 22.422 5.094 1 93.94 104 GLY B CA 1
ATOM 3285 C C . GLY B 1 104 ? -10.469 22.672 5.676 1 93.94 104 GLY B C 1
ATOM 3286 O O . GLY B 1 104 ? -9.555 23.078 4.957 1 93.94 104 GLY B O 1
ATOM 3287 N N . GLN B 1 105 ? -10.352 22.5 6.941 1 94.81 105 GLN B N 1
ATOM 3288 C CA . GLN B 1 105 ? -9.086 22.656 7.648 1 94.81 105 GLN B CA 1
ATOM 3289 C C . GLN B 1 105 ? -8.938 21.609 8.742 1 94.81 105 GLN B C 1
ATOM 3291 O O . GLN B 1 105 ? -9.914 20.984 9.148 1 94.81 105 GLN B O 1
ATOM 3296 N N . SER B 1 106 ? -7.684 21.406 9.141 1 96.19 106 SER B N 1
ATOM 3297 C CA . SER B 1 106 ? -7.445 20.5 10.266 1 96.19 106 SER B CA 1
ATOM 3298 C C . SER B 1 106 ? -8.25 20.938 11.484 1 96.19 106 SER B C 1
ATOM 3300 O O . SER B 1 106 ? -8.391 22.125 11.758 1 96.19 106 SER B O 1
ATOM 3302 N N . ASP B 1 107 ? -8.719 19.984 12.188 1 93.62 107 ASP B N 1
ATOM 3303 C CA . ASP B 1 107 ? -9.578 20.234 13.344 1 93.62 107 ASP B CA 1
ATOM 3304 C C . ASP B 1 107 ? -8.742 20.453 14.609 1 93.62 107 ASP B C 1
ATOM 3306 O O . ASP B 1 107 ? -8.203 19.5 15.172 1 93.62 107 ASP B O 1
ATOM 3310 N N . GLY B 1 108 ? -8.688 21.719 15.117 1 88.56 108 GLY B N 1
ATOM 3311 C CA . GLY B 1 108 ? -8.086 22.031 16.406 1 88.56 108 GLY B CA 1
ATOM 3312 C C . GLY B 1 108 ? -6.605 22.359 16.312 1 88.56 108 GLY B C 1
ATOM 3313 O O . GLY B 1 108 ? -6.086 23.141 17.109 1 88.56 108 GLY B O 1
ATOM 3314 N N . GLY B 1 109 ? -5.812 21.656 15.602 1 93.44 109 GLY B N 1
ATOM 3315 C CA . GLY B 1 109 ? -4.395 21.922 15.438 1 93.44 109 GLY B CA 1
ATOM 3316 C C . GLY B 1 109 ? -3.898 21.688 14.023 1 93.44 109 GLY B C 1
ATOM 3317 O O . GLY B 1 109 ? -4.684 21.703 13.07 1 93.44 109 GLY B O 1
ATOM 3318 N N . PRO B 1 110 ? -2.598 21.672 14.023 1 97.44 110 PRO B N 1
ATOM 3319 C CA . PRO B 1 110 ? -1.536 21.812 15.023 1 97.44 110 PRO B CA 1
ATOM 3320 C C . PRO B 1 110 ? -1.293 23.25 15.445 1 97.44 110 PRO B C 1
ATOM 3322 O O . PRO B 1 110 ? -1.856 24.172 14.852 1 97.44 110 PRO B O 1
ATOM 3325 N N . PHE B 1 111 ? -0.484 23.391 16.594 1 98.19 111 PHE B N 1
ATOM 3326 C CA . PHE B 1 111 ? -0.076 24.703 17.078 1 98.19 111 PHE B CA 1
ATOM 3327 C C . PHE B 1 111 ? 1.43 24.891 16.922 1 98.19 111 PHE B C 1
ATOM 3329 O O . PHE B 1 111 ? 2.203 23.953 17.156 1 98.19 111 PHE B O 1
ATOM 3336 N N . TYR B 1 112 ? 1.776 26.078 16.5 1 97.88 112 TYR B N 1
ATOM 3337 C CA . TYR B 1 112 ? 3.174 26.469 16.391 1 97.88 112 TYR B CA 1
ATOM 3338 C C . TYR B 1 112 ? 3.49 27.609 17.359 1 97.88 112 TYR B C 1
ATOM 3340 O O . TYR B 1 112 ? 2.752 28.594 17.422 1 97.88 112 TYR B O 1
ATOM 3348 N N . VAL B 1 113 ? 4.59 27.484 18.078 1 97.69 113 VAL B N 1
ATOM 3349 C CA . VAL B 1 113 ? 5.039 28.547 18.953 1 97.69 113 VAL B CA 1
ATOM 3350 C C . VAL B 1 113 ? 6.09 29.406 18.25 1 97.69 113 VAL B C 1
ATOM 3352 O O . VAL B 1 113 ? 7.121 28.891 17.812 1 97.69 113 VAL B O 1
ATOM 3355 N N . VAL B 1 114 ? 5.828 30.672 18.156 1 97.25 114 VAL B N 1
ATOM 3356 C CA . VAL B 1 114 ? 6.664 31.594 17.406 1 97.25 114 VAL B CA 1
ATOM 3357 C C . VAL B 1 114 ? 8.047 31.672 18.031 1 97.25 114 VAL B C 1
ATOM 3359 O O . VAL B 1 114 ? 8.18 31.797 19.266 1 97.25 114 VAL B O 1
ATOM 3362 N N . TYR B 1 115 ? 9.062 31.562 17.219 1 95.88 115 TYR B N 1
ATOM 3363 C CA . TYR B 1 115 ? 10.461 31.688 17.609 1 95.88 115 TYR B CA 1
ATOM 3364 C C . TYR B 1 115 ? 11.023 33.031 17.172 1 95.88 115 TYR B C 1
ATOM 3366 O O . TYR B 1 115 ? 10.438 33.719 16.328 1 95.88 115 TYR B O 1
ATOM 3374 N N . PRO B 1 116 ? 12.18 33.375 17.766 1 95.5 116 PRO B N 1
ATOM 3375 C CA . PRO B 1 116 ? 12.812 34.594 17.328 1 95.5 116 PRO B CA 1
ATOM 3376 C C . PRO B 1 116 ? 13.094 34.625 15.82 1 95.5 116 PRO B C 1
ATOM 3378 O O . PRO B 1 116 ? 13.492 33.594 15.25 1 95.5 116 PRO B O 1
ATOM 3381 N N . LEU B 1 117 ? 12.758 35.719 15.148 1 93.88 117 LEU B N 1
ATOM 3382 C CA . LEU B 1 117 ? 13.031 36 13.742 1 93.88 117 LEU B CA 1
ATOM 3383 C C . LEU B 1 117 ? 12.023 35.281 12.844 1 93.88 117 LEU B C 1
ATOM 3385 O O . LEU B 1 117 ? 12.133 35.344 11.617 1 93.88 117 LEU B O 1
ATOM 3389 N N . ASP B 1 118 ? 11.039 34.719 13.5 1 96 118 ASP B N 1
ATOM 3390 C CA . ASP B 1 118 ? 9.977 34.125 12.695 1 96 118 ASP B CA 1
ATOM 3391 C C . ASP B 1 118 ? 9.125 35.188 12.016 1 96 118 ASP B C 1
ATOM 3393 O O . ASP B 1 118 ? 8.922 36.281 12.578 1 96 118 ASP B O 1
ATOM 3397 N N . GLY B 1 119 ? 8.727 34.906 10.766 1 96.62 119 GLY B N 1
ATOM 3398 C CA . GLY B 1 119 ? 7.605 35.531 10.094 1 96.62 119 GLY B CA 1
ATOM 3399 C C . GLY B 1 119 ? 6.539 34.562 9.656 1 96.62 119 GLY B C 1
ATOM 3400 O O . GLY B 1 119 ? 6.793 33.344 9.555 1 96.62 119 GLY B O 1
ATOM 3401 N N . LEU B 1 120 ? 5.371 35.156 9.469 1 96.94 120 LEU B N 1
ATOM 3402 C CA . LEU B 1 120 ? 4.293 34.25 9.086 1 96.94 120 LEU B CA 1
ATOM 3403 C C . LEU B 1 120 ? 4.621 33.5 7.789 1 96.94 120 LEU B C 1
ATOM 3405 O O . LEU B 1 120 ? 4.258 32.344 7.613 1 96.94 120 LEU B O 1
ATOM 3409 N N . ASP B 1 121 ? 5.266 34.25 6.895 1 95.25 121 ASP B N 1
ATOM 3410 C CA . ASP B 1 121 ? 5.617 33.594 5.625 1 95.25 121 ASP B CA 1
ATOM 3411 C C . ASP B 1 121 ? 6.629 32.469 5.836 1 95.25 121 ASP B C 1
ATOM 3413 O O . ASP B 1 121 ? 6.516 31.406 5.227 1 95.25 121 ASP B O 1
ATOM 3417 N N . HIS B 1 122 ? 7.617 32.656 6.645 1 95.75 122 HIS B N 1
ATOM 3418 C CA . HIS B 1 122 ? 8.594 31.641 6.977 1 95.75 122 HIS B CA 1
ATOM 3419 C C . HIS B 1 122 ? 7.914 30.422 7.586 1 95.75 122 HIS B C 1
ATOM 3421 O O . HIS B 1 122 ? 8.195 29.281 7.191 1 95.75 122 HIS B O 1
ATOM 3427 N N . ILE B 1 123 ? 6.996 30.672 8.5 1 96.62 123 ILE B N 1
ATOM 3428 C CA . ILE B 1 123 ? 6.293 29.578 9.172 1 96.62 123 ILE B CA 1
ATOM 3429 C C . ILE B 1 123 ? 5.469 28.797 8.156 1 96.62 123 ILE B C 1
ATOM 3431 O O . ILE B 1 123 ? 5.516 27.562 8.133 1 96.62 123 ILE B O 1
ATOM 3435 N N . ALA B 1 124 ? 4.832 29.5 7.293 1 95.94 124 ALA B N 1
ATOM 3436 C CA . ALA B 1 124 ? 3.967 28.875 6.297 1 95.94 124 ALA B CA 1
ATOM 3437 C C . ALA B 1 124 ? 4.781 28.078 5.289 1 95.94 124 ALA B C 1
ATOM 3439 O O . ALA B 1 124 ? 4.562 26.875 5.121 1 95.94 124 ALA B O 1
ATOM 3440 N N . ARG B 1 125 ? 5.789 28.594 4.719 1 94.25 125 ARG B N 1
ATOM 3441 C CA . ARG B 1 125 ? 6.5 28.016 3.588 1 94.25 125 ARG B CA 1
ATOM 3442 C C . ARG B 1 125 ? 7.594 27.062 4.062 1 94.25 125 ARG B C 1
ATOM 3444 O O . ARG B 1 125 ? 7.699 25.938 3.574 1 94.25 125 ARG B O 1
ATOM 3451 N N . GLU B 1 126 ? 8.336 27.484 5.023 1 92.44 126 GLU B N 1
ATOM 3452 C CA . GLU B 1 126 ? 9.531 26.734 5.375 1 92.44 126 GLU B CA 1
ATOM 3453 C C . GLU B 1 126 ? 9.25 25.719 6.484 1 92.44 126 GLU B C 1
ATOM 3455 O O . GLU B 1 126 ? 9.781 24.609 6.477 1 92.44 126 GLU B O 1
ATOM 3460 N N . VAL B 1 127 ? 8.422 26.094 7.418 1 94.69 127 VAL B N 1
ATOM 3461 C CA . VAL B 1 127 ? 8.18 25.203 8.539 1 94.69 127 VAL B CA 1
ATOM 3462 C C . VAL B 1 127 ? 7.094 24.188 8.172 1 94.69 127 VAL B C 1
ATOM 3464 O O . VAL B 1 127 ? 7.234 22.984 8.438 1 94.69 127 VAL B O 1
ATOM 3467 N N . PHE B 1 128 ? 6.078 24.656 7.469 1 95.44 128 PHE B N 1
ATOM 3468 C CA . PHE B 1 128 ? 4.961 23.75 7.219 1 95.44 128 PHE B CA 1
ATOM 3469 C C . PHE B 1 128 ? 4.848 23.422 5.734 1 95.44 128 PHE B C 1
ATOM 3471 O O . PHE B 1 128 ? 3.82 22.922 5.277 1 95.44 128 PHE B O 1
ATOM 3478 N N . GLY B 1 129 ? 5.828 23.719 5 1 92.75 129 GLY B N 1
ATOM 3479 C CA . GLY B 1 129 ? 6.016 23.172 3.666 1 92.75 129 GLY B CA 1
ATOM 3480 C C . GLY B 1 129 ? 5.105 23.797 2.629 1 92.75 129 GLY B C 1
ATOM 3481 O O . GLY B 1 129 ? 4.891 23.234 1.556 1 92.75 129 GLY B O 1
ATOM 3482 N N . GLY B 1 130 ? 4.512 24.922 2.953 1 94.12 130 GLY B N 1
ATOM 3483 C CA . GLY B 1 130 ? 3.705 25.625 1.969 1 94.12 130 GLY B CA 1
ATOM 3484 C C . GLY B 1 130 ? 2.287 25.094 1.865 1 94.12 130 GLY B C 1
ATOM 3485 O O . GLY B 1 130 ? 1.538 25.484 0.965 1 94.12 130 GLY B O 1
ATOM 3486 N N . PHE B 1 131 ? 1.914 24.281 2.775 1 95.81 131 PHE B N 1
ATOM 3487 C CA . PHE B 1 131 ? 0.561 23.734 2.75 1 95.81 131 PHE B CA 1
ATOM 3488 C C . PHE B 1 131 ? -0.454 24.797 3.166 1 95.81 131 PHE B C 1
ATOM 3490 O O . PHE B 1 131 ? -1.653 24.641 2.924 1 95.81 131 PHE B O 1
ATOM 3497 N N . VAL B 1 132 ? 0.062 25.781 3.842 1 95.19 132 VAL B N 1
ATOM 3498 C CA . VAL B 1 132 ? -0.744 26.953 4.211 1 95.19 132 VAL B CA 1
ATOM 3499 C C . VAL B 1 132 ? -0.033 28.234 3.779 1 95.19 132 VAL B C 1
ATOM 3501 O O . VAL B 1 132 ? 1.193 28.25 3.652 1 95.19 132 VAL B O 1
ATOM 3504 N N . THR B 1 133 ? -0.826 29.297 3.59 1 93.56 133 THR B N 1
ATOM 3505 C CA . THR B 1 133 ? -0.254 30.609 3.328 1 93.56 133 THR B CA 1
ATOM 3506 C C . THR B 1 133 ? -0.218 31.453 4.602 1 93.56 133 THR B C 1
ATOM 3508 O O . THR B 1 133 ? -0.883 31.125 5.586 1 93.56 133 THR B O 1
ATOM 3511 N N . TYR B 1 134 ? 0.646 32.469 4.527 1 94.88 134 TYR B N 1
ATOM 3512 C CA . TYR B 1 134 ? 0.705 33.344 5.703 1 94.88 134 TYR B CA 1
ATOM 3513 C C . TYR B 1 134 ? -0.637 34 5.949 1 94.88 134 TYR B C 1
ATOM 3515 O O . TYR B 1 134 ? -1.019 34.25 7.098 1 94.88 134 TYR B O 1
ATOM 3523 N N . GLN B 1 135 ? -1.424 34.25 4.875 1 93.94 135 GLN B N 1
ATOM 3524 C CA . GLN B 1 135 ? -2.746 34.844 5.012 1 93.94 135 GLN B CA 1
ATOM 3525 C C . GLN B 1 135 ? -3.705 33.906 5.734 1 93.94 135 GLN B C 1
ATOM 3527 O O . GLN B 1 135 ? -4.496 34.344 6.574 1 93.94 135 GLN B O 1
ATOM 3532 N N . GLU B 1 136 ? -3.619 32.656 5.41 1 93 136 GLU B N 1
ATOM 3533 C CA . GLU B 1 136 ? -4.477 31.656 6.059 1 93 136 GLU B CA 1
ATOM 3534 C C . GLU B 1 136 ? -4.145 31.516 7.543 1 93 136 GLU B C 1
ATOM 3536 O O . GLU B 1 136 ? -5.047 31.375 8.375 1 93 136 GLU B O 1
ATOM 3541 N N . ILE B 1 137 ? -2.877 31.547 7.859 1 95.94 137 ILE B N 1
ATOM 3542 C CA . ILE B 1 137 ? -2.469 31.5 9.258 1 95.94 137 ILE B CA 1
ATOM 3543 C C . ILE B 1 137 ? -2.998 32.719 9.992 1 95.94 137 ILE B C 1
ATOM 3545 O O . ILE B 1 137 ? -3.535 32.625 11.094 1 95.94 137 ILE B O 1
ATOM 3549 N N . ALA B 1 138 ? -2.84 33.875 9.383 1 96.31 138 ALA B N 1
ATOM 3550 C CA . ALA B 1 138 ? -3.324 35.125 9.984 1 96.31 138 ALA B CA 1
ATOM 3551 C C . ALA B 1 138 ? -4.824 35.062 10.25 1 96.31 138 ALA B C 1
ATOM 3553 O O . ALA B 1 138 ? -5.285 35.406 11.336 1 96.31 138 ALA B O 1
ATOM 3554 N N . THR B 1 139 ? -5.543 34.562 9.297 1 93.44 139 THR B N 1
ATOM 3555 C CA . THR B 1 139 ? -6.992 34.469 9.422 1 93.44 139 THR B CA 1
ATOM 3556 C C . THR B 1 139 ? -7.375 33.5 10.531 1 93.44 139 THR B C 1
ATOM 3558 O O . THR B 1 139 ? -8.227 33.812 11.367 1 93.44 139 THR B O 1
ATOM 3561 N N . ALA B 1 140 ? -6.699 32.375 10.617 1 93.81 140 ALA B N 1
ATOM 3562 C CA . ALA B 1 140 ? -7.008 31.328 11.594 1 93.81 140 ALA B CA 1
ATOM 3563 C C . ALA B 1 140 ? -6.711 31.797 13.016 1 93.81 140 ALA B C 1
ATOM 3565 O O . ALA B 1 140 ? -7.203 31.219 13.984 1 93.81 140 ALA B O 1
ATOM 3566 N N . ASN B 1 141 ? -5.883 32.812 13.117 1 96.62 141 ASN B N 1
ATOM 3567 C CA . ASN B 1 141 ? -5.453 33.281 14.438 1 96.62 141 ASN B CA 1
ATOM 3568 C C . ASN B 1 141 ? -5.902 34.719 14.703 1 96.62 141 ASN B C 1
ATOM 3570 O O . ASN B 1 141 ? -5.41 35.375 15.625 1 96.62 141 ASN B O 1
ATOM 3574 N N . ASN B 1 142 ? -6.691 35.312 13.859 1 95.38 142 ASN B N 1
ATOM 3575 C CA . ASN B 1 142 ? -7.25 36.656 13.992 1 95.38 142 ASN B CA 1
ATOM 3576 C C . ASN B 1 142 ? -6.152 37.719 14.086 1 95.38 142 ASN B C 1
ATOM 3578 O O . ASN B 1 142 ? -6.215 38.594 14.938 1 95.38 142 ASN B O 1
ATOM 3582 N N . ILE B 1 143 ? -5.195 37.469 13.305 1 96.06 143 ILE B N 1
ATOM 3583 C CA . ILE B 1 143 ? -4.098 38.438 13.242 1 96.06 143 ILE B CA 1
ATOM 3584 C C . ILE B 1 143 ? -4.395 39.469 12.172 1 96.06 143 ILE B C 1
ATOM 3586 O O . ILE B 1 143 ? -4.5 39.156 10.984 1 96.06 143 ILE B O 1
ATOM 3590 N N . THR B 1 144 ? -4.422 40.719 12.539 1 94.19 144 THR B N 1
ATOM 3591 C CA . THR B 1 144 ? -4.77 41.812 11.625 1 94.19 144 THR B CA 1
ATOM 3592 C C . THR B 1 144 ? -3.525 42.312 10.906 1 94.19 144 THR B C 1
ATOM 3594 O O . THR B 1 144 ? -3.541 42.531 9.695 1 94.19 144 THR B O 1
ATOM 3597 N N . ASN B 1 145 ? -2.506 42.562 11.695 1 94.44 145 ASN B N 1
ATOM 3598 C CA . ASN B 1 145 ? -1.239 42.969 11.109 1 94.44 145 ASN B CA 1
ATOM 3599 C C . ASN B 1 145 ? -0.273 41.812 10.961 1 94.44 145 ASN B C 1
ATOM 3601 O O . ASN B 1 145 ? 0.356 41.375 11.93 1 94.44 145 ASN B O 1
ATOM 3605 N N . VAL B 1 146 ? -0.04 41.312 9.805 1 91.75 146 VAL B N 1
ATOM 3606 C CA . VAL B 1 146 ? 0.668 40.062 9.508 1 91.75 146 VAL B CA 1
ATOM 3607 C C . VAL B 1 146 ? 2.154 40.219 9.82 1 91.75 146 VAL B C 1
ATOM 3609 O O . VAL B 1 146 ? 2.887 39.25 9.922 1 91.75 146 VAL B O 1
ATOM 3612 N N . ASN B 1 147 ? 2.529 41.469 10.016 1 90.75 147 ASN B N 1
ATOM 3613 C CA . ASN B 1 147 ? 3.939 41.719 10.297 1 90.75 147 ASN B CA 1
ATOM 3614 C C . ASN B 1 147 ? 4.207 41.781 11.797 1 90.75 147 ASN B C 1
ATOM 3616 O O . ASN B 1 147 ? 5.344 42 12.219 1 90.75 147 ASN B O 1
ATOM 3620 N N . LEU B 1 148 ? 3.172 41.625 12.547 1 89.31 148 LEU B N 1
ATOM 3621 C CA . LEU B 1 148 ? 3.33 41.781 13.984 1 89.31 148 LEU B CA 1
ATOM 3622 C C . LEU B 1 148 ? 2.982 40.469 14.711 1 89.31 148 LEU B C 1
ATOM 3624 O O . LEU B 1 148 ? 1.865 40.312 15.211 1 89.31 148 LEU B O 1
ATOM 3628 N N . ILE B 1 149 ? 3.867 39.531 14.742 1 92.31 149 ILE B N 1
ATOM 3629 C CA . ILE B 1 149 ? 3.754 38.375 15.625 1 92.31 149 ILE B CA 1
ATOM 3630 C C . ILE B 1 149 ? 4.855 38.406 16.688 1 92.31 149 ILE B C 1
ATOM 3632 O O . ILE B 1 149 ? 5.902 39.031 16.469 1 92.31 149 ILE B O 1
ATOM 3636 N N . VAL B 1 150 ? 4.559 37.844 17.891 1 95 150 VAL B N 1
ATOM 3637 C CA . VAL B 1 150 ? 5.457 37.969 19.031 1 95 150 VAL B CA 1
ATOM 3638 C C . VAL B 1 150 ? 6.008 36.594 19.422 1 95 150 VAL B C 1
ATOM 3640 O O . VAL B 1 150 ? 5.289 35.594 19.375 1 95 150 VAL B O 1
ATOM 3643 N N . VAL B 1 151 ? 7.293 36.594 19.75 1 95.75 151 VAL B N 1
ATOM 3644 C CA . VAL B 1 151 ? 7.949 35.375 20.219 1 95.75 151 VAL B CA 1
ATOM 3645 C C . VAL B 1 151 ? 7.148 34.781 21.359 1 95.75 151 VAL B C 1
ATOM 3647 O O . VAL B 1 151 ? 6.711 35.469 22.266 1 95.75 151 VAL B O 1
ATOM 3650 N N . GLY B 1 152 ? 6.875 33.438 21.234 1 97.06 152 GLY B N 1
ATOM 3651 C CA . GLY B 1 152 ? 6.117 32.719 22.266 1 97.06 152 GLY B CA 1
ATOM 3652 C C . GLY B 1 152 ? 4.641 32.625 21.953 1 97.06 152 GLY B C 1
ATOM 3653 O O . GLY B 1 152 ? 3.926 31.828 22.562 1 97.06 152 GLY B O 1
ATOM 3654 N N . GLN B 1 153 ? 4.254 33.406 21.016 1 96.94 153 GLN B N 1
ATOM 3655 C CA . GLN B 1 153 ? 2.859 33.344 20.594 1 96.94 153 GLN B CA 1
ATOM 3656 C C . GLN B 1 153 ? 2.525 31.984 19.984 1 96.94 153 GLN B C 1
ATOM 3658 O O . GLN B 1 153 ? 3.324 31.422 19.234 1 96.94 153 GLN B O 1
ATOM 3663 N N . LYS B 1 154 ? 1.354 31.453 20.422 1 97.44 154 LYS B N 1
ATOM 3664 C CA . LYS B 1 154 ? 0.896 30.188 19.859 1 97.44 154 LYS B CA 1
ATOM 3665 C C . LYS B 1 154 ? -0.022 30.422 18.672 1 97.44 154 LYS B C 1
ATOM 3667 O O . LYS B 1 154 ? -1.023 31.125 18.766 1 97.44 154 LYS B O 1
ATOM 3672 N N . LEU B 1 155 ? 0.321 29.828 17.516 1 98 155 LEU B N 1
ATOM 3673 C CA . LEU B 1 155 ? -0.432 29.984 16.281 1 98 155 LEU B CA 1
ATOM 3674 C C . LEU B 1 155 ? -1.059 28.656 15.844 1 98 155 LEU B C 1
ATOM 3676 O O . LEU B 1 155 ? -0.376 27.641 15.781 1 98 155 LEU B O 1
ATOM 3680 N N . ARG B 1 156 ? -2.314 28.672 15.648 1 97.81 156 ARG B N 1
ATOM 3681 C CA . ARG B 1 156 ? -2.967 27.531 15.023 1 97.81 156 ARG B CA 1
ATOM 3682 C C . ARG B 1 156 ? -2.646 27.453 13.531 1 97.81 156 ARG B C 1
ATOM 3684 O O . ARG B 1 156 ? -2.793 28.453 12.82 1 97.81 156 ARG B O 1
ATOM 3691 N N . ILE B 1 157 ? -2.221 26.328 13.047 1 97.5 157 ILE B N 1
ATOM 3692 C CA . ILE B 1 157 ? -1.91 26.125 11.641 1 97.5 157 ILE B CA 1
ATOM 3693 C C . ILE B 1 157 ? -3.051 25.359 10.961 1 97.5 157 ILE B C 1
ATOM 3695 O O . ILE B 1 157 ? -3.273 24.188 11.242 1 97.5 157 ILE B O 1
ATOM 3699 N N . PRO B 1 158 ? -3.807 25.969 10.086 1 96.12 158 PRO B N 1
ATOM 3700 C CA . PRO B 1 158 ? -4.977 25.344 9.469 1 96.12 158 PRO B CA 1
ATOM 3701 C C . PRO B 1 158 ? -4.625 24.516 8.234 1 96.12 158 PRO B C 1
ATOM 3703 O O . PRO B 1 158 ? -4.793 25 7.105 1 96.12 158 PRO B O 1
ATOM 3706 N N . LEU B 1 159 ? -4.293 23.297 8.383 1 96.75 159 LEU B N 1
ATOM 3707 C CA . LEU B 1 159 ? -3.918 22.438 7.266 1 96.75 159 LEU B CA 1
ATOM 3708 C C . LEU B 1 159 ? -5.109 22.188 6.344 1 96.75 159 LEU B C 1
ATOM 3710 O O . LEU B 1 159 ? -6.23 21.984 6.812 1 96.75 159 LEU B O 1
ATOM 3714 N N . PRO B 1 160 ? -4.859 22.234 5.066 1 95.69 160 PRO B N 1
ATOM 3715 C CA . PRO B 1 160 ? -5.961 22.109 4.109 1 95.69 160 PRO B CA 1
ATOM 3716 C C . PRO B 1 160 ? -6.484 20.672 4.008 1 95.69 160 PRO B C 1
ATOM 3718 O O . PRO B 1 160 ? -5.707 19.719 4.082 1 95.69 160 PRO B O 1
ATOM 3721 N N . CYS B 1 161 ? -7.805 20.562 3.836 1 96.12 161 CYS B N 1
ATOM 3722 C CA . CYS B 1 161 ? -8.438 19.25 3.686 1 96.12 161 CYS B CA 1
ATOM 3723 C C . CYS B 1 161 ? -9.852 19.391 3.146 1 96.12 161 CYS B C 1
ATOM 3725 O O . CYS B 1 161 ? -10.336 20.5 2.934 1 96.12 161 CYS B O 1
ATOM 3727 N N . THR B 1 162 ? -10.438 18.312 2.832 1 95.56 162 THR B N 1
ATOM 3728 C CA . THR B 1 162 ? -11.852 18.234 2.479 1 95.56 162 THR B CA 1
ATOM 3729 C C . THR B 1 162 ? -12.383 16.812 2.686 1 95.56 162 THR B C 1
ATOM 3731 O O . THR B 1 162 ? -11.609 15.852 2.689 1 95.56 162 THR B O 1
ATOM 3734 N N . CYS B 1 163 ? -13.664 16.719 2.945 1 93.31 163 CYS B N 1
ATOM 3735 C CA . CYS B 1 163 ? -14.312 15.43 3.148 1 93.31 163 CYS B CA 1
ATOM 3736 C C . CYS B 1 163 ? -15.242 15.094 1.986 1 93.31 163 CYS B C 1
ATOM 3738 O O . CYS B 1 163 ? -16.031 14.148 2.064 1 93.31 163 CYS B O 1
ATOM 3740 N N . ASP B 1 164 ? -15.148 15.859 0.93 1 94.19 164 ASP B N 1
ATOM 3741 C CA . ASP B 1 164 ? -16.078 15.68 -0.189 1 94.19 164 ASP B CA 1
ATOM 3742 C C . ASP B 1 164 ? -15.758 14.398 -0.953 1 94.19 164 ASP B C 1
ATOM 3744 O O . ASP B 1 164 ? -14.594 14.008 -1.07 1 94.19 164 ASP B O 1
ATOM 3748 N N . GLN B 1 165 ? -16.797 13.781 -1.455 1 94.19 165 GLN B N 1
ATOM 3749 C CA . GLN B 1 165 ? -16.625 12.617 -2.316 1 94.19 165 GLN B CA 1
ATOM 3750 C C . GLN B 1 165 ? -16.078 13.023 -3.686 1 94.19 165 GLN B C 1
ATOM 3752 O O . GLN B 1 165 ? -16.203 14.18 -4.086 1 94.19 165 GLN B O 1
ATOM 3757 N N . VAL B 1 166 ? -15.484 12.164 -4.336 1 95 166 VAL B N 1
ATOM 3758 C CA . VAL B 1 166 ? -15.039 12.336 -5.715 1 95 166 VAL B CA 1
ATOM 3759 C C . VAL B 1 166 ? -15.711 11.289 -6.605 1 95 166 VAL B C 1
ATOM 3761 O O . VAL B 1 166 ? -15.602 10.094 -6.355 1 95 166 VAL B O 1
ATOM 3764 N N . ASP B 1 167 ? -16.438 11.773 -7.574 1 91.75 167 ASP B N 1
ATOM 3765 C CA . ASP B 1 167 ? -17.156 10.906 -8.5 1 91.75 167 ASP B CA 1
ATOM 3766 C C . ASP B 1 167 ? -18.047 9.922 -7.742 1 91.75 167 ASP B C 1
ATOM 3768 O O . ASP B 1 167 ? -18.062 8.727 -8.055 1 91.75 167 ASP B O 1
ATOM 3772 N N . GLY B 1 168 ? -18.547 10.367 -6.66 1 91.56 168 GLY B N 1
ATOM 3773 C CA . GLY B 1 168 ? -19.516 9.578 -5.898 1 91.56 168 GLY B CA 1
ATOM 3774 C C . GLY B 1 168 ? -18.859 8.602 -4.945 1 91.56 168 GLY B C 1
ATOM 3775 O O . GLY B 1 168 ? -19.531 7.852 -4.246 1 91.56 168 GLY B O 1
ATOM 3776 N N . ALA B 1 169 ? -17.594 8.586 -4.879 1 91.81 169 ALA B N 1
ATOM 3777 C CA . ALA B 1 169 ? -16.891 7.633 -4.027 1 91.81 169 ALA B CA 1
ATOM 3778 C C . ALA B 1 169 ? -16.203 8.344 -2.865 1 91.81 169 ALA B C 1
ATOM 3780 O O . ALA B 1 169 ? -15.734 9.477 -3.01 1 91.81 169 ALA B O 1
ATOM 3781 N N . ASP B 1 170 ? -16.188 7.613 -1.721 1 92.81 170 ASP B N 1
ATOM 3782 C CA . ASP B 1 170 ? -15.375 8.102 -0.608 1 92.81 170 ASP B CA 1
ATOM 3783 C C . ASP B 1 170 ? -13.883 8.008 -0.925 1 92.81 170 ASP B C 1
ATOM 3785 O O . ASP B 1 170 ? -13.43 7.004 -1.485 1 92.81 170 ASP B O 1
ATOM 3789 N N . VAL B 1 171 ? -13.188 9.039 -0.645 1 95.75 171 VAL B N 1
ATOM 3790 C CA . VAL B 1 171 ? -11.742 9.094 -0.825 1 95.75 171 VAL B CA 1
ATOM 3791 C C . VAL B 1 171 ? -11.102 9.82 0.354 1 95.75 171 VAL B C 1
ATOM 3793 O O . VAL B 1 171 ? -11.781 10.539 1.097 1 95.75 171 VAL B O 1
ATOM 3796 N N . MET B 1 172 ? -9.898 9.578 0.558 1 96.31 172 MET B N 1
ATOM 3797 C CA . MET B 1 172 ? -9.133 10.438 1.45 1 96.31 172 MET B CA 1
ATOM 3798 C C . MET B 1 172 ? -8.383 11.508 0.661 1 96.31 172 MET B C 1
ATOM 3800 O O . MET B 1 172 ? -7.531 11.188 -0.173 1 96.31 172 MET B O 1
ATOM 3804 N N . HIS B 1 173 ? -8.648 12.68 0.935 1 96.5 173 HIS B N 1
ATOM 3805 C CA . HIS B 1 173 ? -7.949 13.766 0.26 1 96.5 173 HIS B CA 1
ATOM 3806 C C . HIS B 1 173 ? -6.566 13.984 0.865 1 96.5 173 HIS B C 1
ATOM 3808 O O . HIS B 1 173 ? -6.441 14.273 2.059 1 96.5 173 HIS B O 1
ATOM 3814 N N . PHE B 1 174 ? -5.598 13.773 0.043 1 96.44 174 PHE B N 1
ATOM 3815 C CA . PHE B 1 174 ? -4.184 13.867 0.378 1 96.44 174 PHE B CA 1
ATOM 3816 C C . PHE B 1 174 ? -3.549 15.086 -0.291 1 96.44 174 PHE B C 1
ATOM 3818 O O . PHE B 1 174 ? -3.498 15.164 -1.521 1 96.44 174 PHE B O 1
ATOM 3825 N N . ALA B 1 175 ? -3.145 16.078 0.544 1 96.81 175 ALA B N 1
ATOM 3826 C CA . ALA B 1 175 ? -2.434 17.219 -0.01 1 96.81 175 ALA B CA 1
ATOM 3827 C C . ALA B 1 175 ? -0.968 16.891 -0.272 1 96.81 175 ALA B C 1
ATOM 3829 O O . ALA B 1 175 ? -0.215 16.594 0.661 1 96.81 175 ALA B O 1
ATOM 3830 N N . TYR B 1 176 ? -0.63 16.953 -1.519 1 94.94 176 TYR B N 1
ATOM 3831 C CA . TYR B 1 176 ? 0.706 16.562 -1.957 1 94.94 176 TYR B CA 1
ATOM 3832 C C . TYR B 1 176 ? 1.456 17.75 -2.539 1 94.94 176 TYR B C 1
ATOM 3834 O O . TYR B 1 176 ? 0.915 18.5 -3.363 1 94.94 176 TYR B O 1
ATOM 3842 N N . SER B 1 177 ? 2.695 17.984 -2.037 1 93.06 177 SER B N 1
ATOM 3843 C CA . SER B 1 177 ? 3.57 19 -2.621 1 93.06 177 SER B CA 1
ATOM 3844 C C . SER B 1 177 ? 4.383 18.422 -3.777 1 93.06 177 SER B C 1
ATOM 3846 O O . SER B 1 177 ? 5.188 17.5 -3.584 1 93.06 177 SER B O 1
ATOM 3848 N N . VAL B 1 178 ? 4.164 19 -4.91 1 91.06 178 VAL B N 1
ATOM 3849 C CA . VAL B 1 178 ? 4.816 18.484 -6.113 1 91.06 178 VAL B CA 1
ATOM 3850 C C . VAL B 1 178 ? 6.332 18.547 -5.949 1 91.06 178 VAL B C 1
ATOM 3852 O O . VAL B 1 178 ? 6.875 19.578 -5.527 1 91.06 178 VAL B O 1
ATOM 3855 N N . ALA B 1 179 ? 6.973 17.422 -6.199 1 86.75 179 ALA B N 1
ATOM 3856 C CA . ALA B 1 179 ? 8.43 17.328 -6.105 1 86.75 179 ALA B CA 1
ATOM 3857 C C . ALA B 1 179 ? 9.086 17.562 -7.465 1 86.75 179 ALA B C 1
ATOM 3859 O O . ALA B 1 179 ? 8.406 17.562 -8.492 1 86.75 179 ALA B O 1
ATOM 3860 N N . LYS B 1 180 ? 10.359 17.812 -7.398 1 84.31 180 LYS B N 1
ATOM 3861 C CA . LYS B 1 180 ? 11.117 17.922 -8.648 1 84.31 180 LYS B CA 1
ATOM 3862 C C . LYS B 1 180 ? 11.008 16.656 -9.477 1 84.31 180 LYS B C 1
ATOM 3864 O O . LYS B 1 180 ? 11.172 15.547 -8.961 1 84.31 180 LYS B O 1
ATOM 3869 N N . GLY B 1 181 ? 10.656 16.781 -10.75 1 85.25 181 GLY B N 1
ATOM 3870 C CA . GLY B 1 181 ? 10.594 15.641 -11.648 1 85.25 181 GLY B CA 1
ATOM 3871 C C . GLY B 1 181 ? 9.211 15.008 -11.711 1 85.25 181 GLY B C 1
ATOM 3872 O O . GLY B 1 181 ? 8.953 14.156 -12.562 1 85.25 181 GLY B O 1
ATOM 3873 N N . ASP B 1 182 ? 8.344 15.5 -10.875 1 89.12 182 ASP B N 1
ATOM 3874 C CA . ASP B 1 182 ? 6.988 14.961 -10.883 1 89.12 182 ASP B CA 1
ATOM 3875 C C . ASP B 1 182 ? 6.266 15.32 -12.18 1 89.12 182 ASP B C 1
ATOM 3877 O O . ASP B 1 182 ? 6.453 16.406 -12.727 1 89.12 182 ASP B O 1
ATOM 3881 N N . ASP B 1 183 ? 5.531 14.406 -12.648 1 91.12 183 ASP B N 1
ATOM 3882 C CA . ASP B 1 183 ? 4.551 14.641 -13.703 1 91.12 183 ASP B CA 1
ATOM 3883 C C . ASP B 1 183 ? 3.207 14.008 -13.367 1 91.12 183 ASP B C 1
ATOM 3885 O O . ASP B 1 183 ? 3.117 13.18 -12.453 1 91.12 183 ASP B O 1
ATOM 3889 N N . PRO B 1 184 ? 2.143 14.453 -14.023 1 92.38 184 PRO B N 1
ATOM 3890 C CA . PRO B 1 184 ? 0.812 14 -13.617 1 92.38 184 PRO B CA 1
ATOM 3891 C C . PRO B 1 184 ? 0.655 12.484 -13.703 1 92.38 184 PRO B C 1
ATOM 3893 O O . PRO B 1 184 ? 0.154 11.859 -12.766 1 92.38 184 PRO B O 1
ATOM 3896 N N . PRO B 1 185 ? 1.103 11.773 -14.781 1 92.06 185 PRO B N 1
ATOM 3897 C CA . PRO B 1 185 ? 0.953 10.32 -14.789 1 92.06 185 PRO B CA 1
ATOM 3898 C C . PRO B 1 185 ? 1.733 9.633 -13.672 1 92.06 185 PRO B C 1
ATOM 3900 O O . PRO B 1 185 ? 1.262 8.648 -13.102 1 92.06 185 PRO B O 1
ATOM 3903 N N . GLY B 1 186 ? 2.889 10.102 -13.406 1 91.94 186 GLY B N 1
ATOM 3904 C CA . GLY B 1 186 ? 3.695 9.539 -12.336 1 91.94 186 GLY B CA 1
ATOM 3905 C C . GLY B 1 186 ? 3.068 9.719 -10.961 1 91.94 186 GLY B C 1
ATOM 3906 O O . GLY B 1 186 ? 3.057 8.781 -10.156 1 91.94 186 GLY B O 1
ATOM 3907 N N . ILE B 1 187 ? 2.561 10.898 -10.68 1 92.44 187 ILE B N 1
ATOM 3908 C CA . ILE B 1 187 ? 1.909 11.156 -9.398 1 92.44 187 ILE B CA 1
ATOM 3909 C C . ILE B 1 187 ? 0.664 10.281 -9.273 1 92.44 187 ILE B C 1
ATOM 3911 O O . ILE B 1 187 ? 0.432 9.672 -8.227 1 92.44 187 ILE B O 1
ATOM 3915 N N . ALA B 1 188 ? -0.103 10.266 -10.352 1 94.31 188 ALA B N 1
ATOM 3916 C CA . ALA B 1 188 ? -1.311 9.445 -10.344 1 94.31 188 ALA B CA 1
ATOM 3917 C C . ALA B 1 188 ? -0.979 7.984 -10.055 1 94.31 188 ALA B C 1
ATOM 3919 O O . ALA B 1 188 ? -1.609 7.359 -9.195 1 94.31 188 ALA B O 1
ATOM 3920 N N . ALA B 1 189 ? -0.01 7.469 -10.703 1 93.06 189 ALA B N 1
ATOM 3921 C CA . ALA B 1 189 ? 0.409 6.082 -10.516 1 93.06 189 ALA B CA 1
ATOM 3922 C C . ALA B 1 189 ? 0.9 5.844 -9.094 1 93.06 189 ALA B C 1
ATOM 3924 O O . ALA B 1 189 ? 0.491 4.879 -8.438 1 93.06 189 ALA B O 1
ATOM 3925 N N . ARG B 1 190 ? 1.638 6.719 -8.617 1 91.56 190 ARG B N 1
ATOM 3926 C CA . ARG B 1 190 ? 2.25 6.578 -7.301 1 91.56 190 ARG B CA 1
ATOM 3927 C C . ARG B 1 190 ? 1.187 6.465 -6.211 1 91.56 190 ARG B C 1
ATOM 3929 O O . ARG B 1 190 ? 1.353 5.715 -5.25 1 91.56 190 ARG B O 1
ATOM 3936 N N . PHE B 1 191 ? 0.115 7.156 -6.43 1 93.56 191 PHE B N 1
ATOM 3937 C CA . PHE B 1 191 ? -0.847 7.242 -5.336 1 93.56 191 PHE B CA 1
ATOM 3938 C C . PHE B 1 191 ? -2.135 6.508 -5.688 1 93.56 191 PHE B C 1
ATOM 3940 O O . PHE B 1 191 ? -3.135 6.625 -4.977 1 93.56 191 PHE B O 1
ATOM 3947 N N . GLY B 1 192 ? -2.133 5.852 -6.754 1 92.25 192 GLY B N 1
ATOM 3948 C CA . GLY B 1 192 ? -3.205 4.93 -7.086 1 92.25 192 GLY B CA 1
ATOM 3949 C C . GLY B 1 192 ? -4.465 5.625 -7.559 1 92.25 192 GLY B C 1
ATOM 3950 O O . GLY B 1 192 ? -5.578 5.172 -7.277 1 92.25 192 GLY B O 1
ATOM 3951 N N . VAL B 1 193 ? -4.301 6.73 -8.219 1 94.94 193 VAL B N 1
ATOM 3952 C CA . VAL B 1 193 ? -5.438 7.438 -8.797 1 94.94 193 VAL B CA 1
ATOM 3953 C C . VAL B 1 193 ? -5.27 7.523 -10.312 1 94.94 193 VAL B C 1
ATOM 3955 O O . VAL B 1 193 ? -4.164 7.352 -10.836 1 94.94 193 VAL B O 1
ATOM 3958 N N . THR B 1 194 ? -6.383 7.691 -10.992 1 94.25 194 THR B N 1
ATOM 3959 C CA . THR B 1 194 ? -6.246 7.902 -12.43 1 94.25 194 THR B CA 1
ATOM 3960 C C . THR B 1 194 ? -5.762 9.32 -12.719 1 94.25 194 THR B C 1
ATOM 3962 O O . THR B 1 194 ? -6.051 10.25 -11.961 1 94.25 194 THR B O 1
ATOM 3965 N N . GLU B 1 195 ? -5.051 9.43 -13.836 1 92.62 195 GLU B N 1
ATOM 3966 C CA . GLU B 1 195 ? -4.59 10.758 -14.234 1 92.62 195 GLU B CA 1
ATOM 3967 C C . GLU B 1 195 ? -5.762 11.711 -14.445 1 92.62 195 GLU B C 1
ATOM 3969 O O . GLU B 1 195 ? -5.711 12.867 -14.031 1 92.62 195 GLU B O 1
ATOM 3974 N N . THR B 1 196 ? -6.812 11.203 -15.031 1 92.56 196 THR B N 1
ATOM 3975 C CA . THR B 1 196 ? -7.988 12.016 -15.305 1 92.56 196 THR B CA 1
ATOM 3976 C C . THR B 1 196 ? -8.594 12.547 -14.008 1 92.56 196 THR B C 1
ATOM 3978 O O . THR B 1 196 ? -8.898 13.742 -13.898 1 92.56 196 THR B O 1
ATOM 3981 N N . THR B 1 197 ? -8.734 11.727 -13.047 1 94.88 197 THR B N 1
ATOM 3982 C CA . THR B 1 197 ? -9.289 12.141 -11.766 1 94.88 197 THR B CA 1
ATOM 3983 C C . THR B 1 197 ? -8.375 13.156 -11.094 1 94.88 197 THR B C 1
ATOM 3985 O O . THR B 1 197 ? -8.852 14.164 -10.555 1 94.88 197 THR B O 1
ATOM 3988 N N . LEU B 1 198 ? -7.047 12.883 -11.117 1 94.44 198 LEU B N 1
ATOM 3989 C CA . LEU B 1 198 ? -6.082 13.797 -10.516 1 94.44 198 LEU B CA 1
ATOM 3990 C C . LEU B 1 198 ? -6.195 15.195 -11.125 1 94.44 198 LEU B C 1
ATOM 3992 O O . LEU B 1 198 ? -6.27 16.188 -10.406 1 94.44 198 LEU B O 1
ATOM 3996 N N . LEU B 1 199 ? -6.289 15.25 -12.461 1 93.56 199 LEU B N 1
ATOM 3997 C CA . LEU B 1 199 ? -6.352 16.531 -13.156 1 93.56 199 LEU B CA 1
ATOM 3998 C C . LEU B 1 199 ? -7.691 17.219 -12.906 1 93.56 199 LEU B C 1
ATOM 4000 O O . LEU B 1 199 ? -7.742 18.422 -12.672 1 93.56 199 LEU B O 1
ATOM 4004 N N . SER B 1 200 ? -8.727 16.469 -12.875 1 92.94 200 SER B N 1
ATOM 4005 C CA . SER B 1 200 ? -10.062 17.031 -12.703 1 92.94 200 SER B CA 1
ATOM 4006 C C . SER B 1 200 ? -10.234 17.625 -11.312 1 92.94 200 SER B C 1
ATOM 4008 O O . SER B 1 200 ? -10.711 18.75 -11.172 1 92.94 200 SER B O 1
ATOM 4010 N N . VAL B 1 201 ? -9.812 16.938 -10.305 1 93.56 201 VAL B N 1
ATOM 4011 C CA . VAL B 1 201 ? -9.961 17.375 -8.93 1 93.56 201 VAL B CA 1
ATOM 4012 C C . VAL B 1 201 ? -9.172 18.672 -8.711 1 93.56 201 VAL B C 1
ATOM 4014 O O . VAL B 1 201 ? -9.578 19.531 -7.93 1 93.56 201 VAL B O 1
ATOM 4017 N N . ASN B 1 202 ? -8.086 18.797 -9.477 1 92.88 202 ASN B N 1
ATOM 4018 C CA . ASN B 1 202 ? -7.219 19.953 -9.312 1 92.88 202 ASN B CA 1
ATOM 4019 C C . ASN B 1 202 ? -7.496 21.016 -10.375 1 92.88 202 ASN B C 1
ATOM 4021 O O . ASN B 1 202 ? -6.742 21.984 -10.516 1 92.88 202 ASN B O 1
ATOM 4025 N N . LYS B 1 203 ? -8.508 20.781 -11.227 1 89.62 203 LYS B N 1
ATOM 4026 C CA . LYS B 1 203 ? -8.953 21.719 -12.25 1 89.62 203 LYS B CA 1
ATOM 4027 C C . LYS B 1 203 ? -7.832 22.047 -13.234 1 89.62 203 LYS B C 1
ATOM 4029 O O . LYS B 1 203 ? -7.641 23.203 -13.602 1 89.62 203 LYS B O 1
ATOM 4034 N N . ILE B 1 204 ? -7.074 21.031 -13.453 1 88.88 204 ILE B N 1
ATOM 4035 C CA . ILE B 1 204 ? -6.012 21.172 -14.445 1 88.88 204 ILE B CA 1
ATOM 4036 C C . ILE B 1 204 ? -6.504 20.672 -15.805 1 88.88 204 ILE B C 1
ATOM 4038 O O . ILE B 1 204 ? -6.871 19.5 -15.945 1 88.88 204 ILE B O 1
ATOM 4042 N N . THR B 1 205 ? -6.57 21.484 -16.844 1 83.69 205 THR B N 1
ATOM 4043 C CA . THR B 1 205 ? -7.184 21.156 -18.125 1 83.69 205 THR B CA 1
ATOM 4044 C C . THR B 1 205 ? -6.125 20.75 -19.141 1 83.69 205 THR B C 1
ATOM 4046 O O . THR B 1 205 ? -6.398 19.969 -20.047 1 83.69 205 THR B O 1
ATOM 4049 N N . ASP B 1 206 ? -4.922 21.312 -19.047 1 77 206 ASP B N 1
ATOM 4050 C CA . ASP B 1 206 ? -3.891 20.953 -20.016 1 77 206 ASP B CA 1
ATOM 4051 C C . ASP B 1 206 ? -2.887 19.969 -19.406 1 77 206 ASP B C 1
ATOM 4053 O O . ASP B 1 206 ? -2.113 20.344 -18.531 1 77 206 ASP B O 1
ATOM 4057 N N . PRO B 1 207 ? -2.996 18.766 -19.812 1 63.25 207 PRO B N 1
ATOM 4058 C CA . PRO B 1 207 ? -2.105 17.766 -19.219 1 63.25 207 PRO B CA 1
ATOM 4059 C C . PRO B 1 207 ? -0.63 18.062 -19.469 1 63.25 207 PRO B C 1
ATOM 4061 O O . PRO B 1 207 ? 0.237 17.578 -18.75 1 63.25 207 PRO B O 1
ATOM 4064 N N . LYS B 1 208 ? -0.434 18.797 -20.672 1 63.16 208 LYS B N 1
ATOM 4065 C CA . LYS B 1 208 ? 0.942 19.172 -20.969 1 63.16 208 LYS B CA 1
ATOM 4066 C C . LYS B 1 208 ? 1.419 20.312 -20.062 1 63.16 208 LYS B C 1
ATOM 4068 O O . LYS B 1 208 ? 2.607 20.641 -20.047 1 63.16 208 LYS B O 1
ATOM 4073 N N . THR B 1 209 ? 0.46 20.859 -19.344 1 62.97 209 THR B N 1
ATOM 4074 C CA . THR B 1 209 ? 0.822 21.938 -18.438 1 62.97 209 THR B CA 1
ATOM 4075 C C . THR B 1 209 ? 1.688 21.406 -17.297 1 62.97 209 THR B C 1
ATOM 4077 O O . THR B 1 209 ? 1.333 20.422 -16.641 1 62.97 209 THR B O 1
ATOM 4080 N N . SER B 1 210 ? 2.957 21.906 -17.297 1 67.25 210 SER B N 1
ATOM 4081 C CA . SER B 1 210 ? 4.027 21.5 -16.391 1 67.25 210 SER B CA 1
ATOM 4082 C C . SER B 1 210 ? 3.67 21.812 -14.938 1 67.25 210 SER B C 1
ATOM 4084 O O . SER B 1 210 ? 3.24 22.922 -14.633 1 67.25 210 SER B O 1
ATOM 4086 N N . LEU B 1 211 ? 3.443 20.875 -14.102 1 86 211 LEU B N 1
ATOM 4087 C CA . LEU B 1 211 ? 3.438 21.016 -12.648 1 86 211 LEU B CA 1
ATOM 4088 C C . LEU B 1 211 ? 4.695 21.734 -12.172 1 86 211 LEU B C 1
ATOM 4090 O O . LEU B 1 211 ? 5.766 21.578 -12.766 1 86 211 LEU B O 1
ATOM 4094 N N . GLN B 1 212 ? 4.426 22.719 -11.258 1 86.38 212 GLN B N 1
ATOM 4095 C CA . GLN B 1 212 ? 5.566 23.406 -10.664 1 86.38 212 GLN B CA 1
ATOM 4096 C C . GLN B 1 212 ? 5.945 22.781 -9.328 1 86.38 212 GLN B C 1
ATOM 4098 O O . GLN B 1 212 ? 5.07 22.422 -8.531 1 86.38 212 GLN B O 1
ATOM 4103 N N . GLN B 1 213 ? 7.246 22.672 -9.172 1 86.75 213 GLN B N 1
ATOM 4104 C CA . GLN B 1 213 ? 7.715 22.219 -7.871 1 86.75 213 GLN B CA 1
ATOM 4105 C C . GLN B 1 213 ? 7.117 23.062 -6.746 1 86.75 213 GLN B C 1
ATOM 4107 O O . GLN B 1 213 ? 7.059 24.281 -6.844 1 86.75 213 GLN B O 1
ATOM 4112 N N . GLY B 1 214 ? 6.613 22.375 -5.715 1 89.31 214 GLY B N 1
ATOM 4113 C CA . GLY B 1 214 ? 6.047 23.078 -4.578 1 89.31 214 GLY B CA 1
ATOM 4114 C C . GLY B 1 214 ? 4.551 23.312 -4.699 1 89.31 214 GLY B C 1
ATOM 4115 O O . GLY B 1 214 ? 3.889 23.656 -3.721 1 89.31 214 GLY B O 1
ATOM 4116 N N . GLN B 1 215 ? 4.07 23.156 -5.906 1 90.94 215 GLN B N 1
ATOM 4117 C CA . GLN B 1 215 ? 2.625 23.25 -6.082 1 90.94 215 GLN B CA 1
ATOM 4118 C C . GLN B 1 215 ? 1.901 22.203 -5.234 1 90.94 215 GLN B C 1
ATOM 4120 O O . GLN B 1 215 ? 2.336 21.047 -5.152 1 90.94 215 GLN B O 1
ATOM 4125 N N . ILE B 1 216 ? 0.832 22.672 -4.523 1 94 216 ILE B N 1
ATOM 4126 C CA . ILE B 1 216 ? 0.07 21.734 -3.707 1 94 216 ILE B CA 1
ATOM 4127 C C . ILE B 1 216 ? -1.057 21.125 -4.539 1 94 216 ILE B C 1
ATOM 4129 O O . ILE B 1 216 ? -1.858 21.844 -5.133 1 94 216 ILE B O 1
ATOM 4133 N N . LEU B 1 217 ? -1.091 19.797 -4.59 1 93.94 217 LEU B N 1
ATOM 4134 C CA . LEU B 1 217 ? -2.139 19.062 -5.289 1 93.94 217 LEU B CA 1
ATOM 4135 C C . LEU B 1 217 ? -3.051 18.344 -4.305 1 93.94 217 LEU B C 1
ATOM 4137 O O . LEU B 1 217 ? -2.588 17.844 -3.275 1 93.94 217 LEU B O 1
ATOM 4141 N N . ASP B 1 218 ? -4.328 18.312 -4.648 1 95.94 218 ASP B N 1
ATOM 4142 C CA . ASP B 1 218 ? -5.27 17.422 -3.982 1 95.94 218 ASP B CA 1
ATOM 4143 C C . ASP B 1 218 ? -5.273 16.031 -4.641 1 95.94 218 ASP B C 1
ATOM 4145 O O . ASP B 1 218 ? -5.738 15.883 -5.77 1 95.94 218 ASP B O 1
ATOM 4149 N N . VAL B 1 219 ? -4.754 15.102 -3.973 1 96.25 219 VAL B N 1
ATOM 4150 C CA . VAL B 1 219 ? -4.738 13.727 -4.465 1 96.25 219 VAL B CA 1
ATOM 4151 C C . VAL B 1 219 ? -5.797 12.906 -3.732 1 96.25 219 VAL B C 1
ATOM 4153 O O . VAL B 1 219 ? -5.66 12.625 -2.541 1 96.25 219 VAL B O 1
ATOM 4156 N N . PRO B 1 220 ? -6.84 12.523 -4.434 1 96.69 220 PRO B N 1
ATOM 4157 C CA . PRO B 1 220 ? -7.895 11.742 -3.787 1 96.69 220 PRO B CA 1
ATOM 4158 C C . PRO B 1 220 ? -7.551 10.258 -3.691 1 96.69 220 PRO B C 1
ATOM 4160 O O . PRO B 1 220 ? -7.934 9.469 -4.566 1 96.69 220 PRO B O 1
ATOM 4163 N N . LEU B 1 221 ? -6.988 9.844 -2.596 1 95.56 221 LEU B N 1
ATOM 4164 C CA . LEU B 1 221 ? -6.559 8.469 -2.404 1 95.56 221 LEU B CA 1
ATOM 4165 C C . LEU B 1 221 ? -7.762 7.531 -2.303 1 95.56 221 LEU B C 1
ATOM 4167 O O . LEU B 1 221 ? -8.695 7.793 -1.542 1 95.56 221 LEU B O 1
ATOM 4171 N N . PRO B 1 222 ? -7.688 6.434 -3.084 1 93.94 222 PRO B N 1
ATOM 4172 C CA . PRO B 1 222 ? -8.75 5.438 -2.893 1 93.94 222 PRO B CA 1
ATOM 4173 C C . PRO B 1 222 ? -8.711 4.797 -1.508 1 93.94 222 PRO B C 1
ATOM 4175 O O . PRO B 1 222 ? -7.633 4.602 -0.941 1 93.94 222 PRO B O 1
ATOM 4178 N N . VAL B 1 223 ? -9.93 4.504 -1.035 1 94.69 223 VAL B N 1
ATOM 4179 C CA . VAL B 1 223 ? -10.039 3.9 0.29 1 94.69 223 VAL B CA 1
ATOM 4180 C C . VAL B 1 223 ? -10.93 2.658 0.221 1 94.69 223 VAL B C 1
ATOM 4182 O O . VAL B 1 223 ? -11.703 2.494 -0.72 1 94.69 223 VAL B O 1
ATOM 4185 N N . CYS B 1 224 ? -10.695 1.793 1.15 1 91.38 224 CYS B N 1
ATOM 4186 C CA . CYS B 1 224 ? -11.602 0.655 1.284 1 91.38 224 CYS B CA 1
ATOM 4187 C C . CYS B 1 224 ? -12.922 1.077 1.914 1 91.38 224 CYS B C 1
ATOM 4189 O O . CYS B 1 224 ? -12.961 2.006 2.725 1 91.38 224 CYS B O 1
ATOM 4191 N N . LYS B 1 225 ? -13.922 0.349 1.585 1 89.81 225 LYS B N 1
ATOM 4192 C CA . LYS B 1 225 ? -15.242 0.642 2.125 1 89.81 225 LYS B CA 1
ATOM 4193 C C . LYS B 1 225 ? -15.328 0.28 3.605 1 89.81 225 LYS B C 1
ATOM 4195 O O . LYS B 1 225 ? -14.836 -0.772 4.02 1 89.81 225 LYS B O 1
ATOM 4200 N N . SER B 1 226 ? -15.906 1.174 4.309 1 91.12 226 SER B N 1
ATOM 4201 C CA . SER B 1 226 ? -16.078 0.981 5.746 1 91.12 226 SER B CA 1
ATOM 4202 C C . SER B 1 226 ? -17.531 0.617 6.082 1 91.12 226 SER B C 1
ATOM 4204 O O . SER B 1 226 ? -18.469 1.142 5.473 1 91.12 226 SER B O 1
ATOM 4206 N N . SER B 1 227 ? -17.672 -0.255 7.074 1 92.25 227 SER B N 1
ATOM 4207 C CA . SER B 1 227 ? -19 -0.632 7.551 1 92.25 227 SER B CA 1
ATOM 4208 C C . SER B 1 227 ? -19.312 0.031 8.891 1 92.25 227 SER B C 1
ATOM 4210 O O . SER B 1 227 ? -20.266 -0.365 9.578 1 92.25 227 SER B O 1
ATOM 4212 N N . VAL B 1 228 ? -18.531 0.973 9.242 1 94.06 228 VAL B N 1
ATOM 4213 C CA . VAL B 1 228 ? -18.703 1.665 10.516 1 94.06 228 VAL B CA 1
ATOM 4214 C C . VAL B 1 228 ? -19.969 2.533 10.461 1 94.06 228 VAL B C 1
ATOM 4216 O O . VAL B 1 228 ? -20.156 3.307 9.523 1 94.06 228 VAL B O 1
ATOM 4219 N N . GLY B 1 229 ? -20.75 2.398 11.484 1 91.94 229 GLY B N 1
ATOM 4220 C CA . GLY B 1 229 ? -22 3.137 11.547 1 91.94 229 GLY B CA 1
ATOM 4221 C C . GLY B 1 229 ? -21.812 4.59 11.953 1 91.94 229 GLY B C 1
ATOM 4222 O O . GLY B 1 229 ? -20.797 4.953 12.539 1 91.94 229 GLY B O 1
ATOM 4223 N N . ASN B 1 230 ? -22.828 5.391 11.703 1 88.31 230 ASN B N 1
ATOM 4224 C CA . ASN B 1 230 ? -22.75 6.832 11.922 1 88.31 230 ASN B CA 1
ATOM 4225 C C . ASN B 1 230 ? -22.812 7.172 13.406 1 88.31 230 ASN B C 1
ATOM 4227 O O . ASN B 1 230 ? -22.5 8.297 13.805 1 88.31 230 ASN B O 1
ATOM 4231 N N . ALA B 1 231 ? -23.141 6.223 14.242 1 89.38 231 ALA B N 1
ATOM 4232 C CA . ALA B 1 231 ? -23.203 6.473 15.68 1 89.38 231 ALA B CA 1
ATOM 4233 C C . ALA B 1 231 ? -21.844 6.289 16.344 1 89.38 231 ALA B C 1
ATOM 4235 O O . ALA B 1 231 ? -21.656 6.66 17.5 1 89.38 231 ALA B O 1
ATOM 4236 N N . SER B 1 232 ? -20.984 5.719 15.578 1 93.19 232 SER B N 1
ATOM 4237 C CA . SER B 1 232 ? -19.656 5.457 16.125 1 93.19 232 SER B CA 1
ATOM 4238 C C . SER B 1 232 ? -18.75 6.664 15.977 1 93.19 232 SER B C 1
ATOM 4240 O O . SER B 1 232 ? -18.797 7.363 14.961 1 93.19 232 SER B O 1
ATOM 4242 N N . ALA B 1 233 ? -17.844 6.867 16.891 1 88.5 233 ALA B N 1
ATOM 4243 C CA . ALA B 1 233 ? -16.922 8 16.875 1 88.5 233 ALA B CA 1
ATOM 4244 C C . ALA B 1 233 ? -15.984 7.91 15.672 1 88.5 233 ALA B C 1
ATOM 4246 O O . ALA B 1 233 ? -15.438 8.922 15.227 1 88.5 233 ALA B O 1
ATOM 4247 N N . ASP B 1 234 ? -15.734 6.727 15.234 1 90.06 234 ASP B N 1
ATOM 4248 C CA . ASP B 1 234 ? -14.828 6.539 14.109 1 90.06 234 ASP B CA 1
ATOM 4249 C C . ASP B 1 234 ? -15.602 6.387 12.797 1 90.06 234 ASP B C 1
ATOM 4251 O O . ASP B 1 234 ? -15.086 5.809 11.836 1 90.06 234 ASP B O 1
ATOM 4255 N N . TYR B 1 235 ? -16.75 6.969 12.812 1 89.56 235 TYR B N 1
ATOM 4256 C CA . TYR B 1 235 ? -17.516 7 11.57 1 89.56 235 TYR B CA 1
ATOM 4257 C C . TYR B 1 235 ? -16.734 7.719 10.477 1 89.56 235 TYR B C 1
ATOM 4259 O O . TYR B 1 235 ? -16.031 8.695 10.742 1 89.56 235 TYR B O 1
ATOM 4267 N N . ASN B 1 236 ? -16.844 7.27 9.203 1 84.94 236 ASN B N 1
ATOM 4268 C CA . ASN B 1 236 ? -16.109 7.789 8.047 1 84.94 236 ASN B CA 1
ATOM 4269 C C . ASN B 1 236 ? -14.625 7.492 8.148 1 84.94 236 ASN B C 1
ATOM 4271 O O . ASN B 1 236 ? -13.789 8.375 7.934 1 84.94 236 ASN B O 1
ATOM 4275 N N . LEU B 1 237 ? -14.359 6.336 8.625 1 90.69 237 LEU B N 1
ATOM 4276 C CA . LEU B 1 237 ? -12.992 5.84 8.688 1 90.69 237 LEU B CA 1
ATOM 4277 C C . LEU B 1 237 ? -12.438 5.594 7.285 1 90.69 237 LEU B C 1
ATOM 4279 O O . LEU B 1 237 ? -12.836 4.633 6.617 1 90.69 237 LEU B O 1
ATOM 4283 N N . LEU B 1 238 ? -11.602 6.473 6.828 1 94.31 238 LEU B N 1
ATOM 4284 C CA . LEU B 1 238 ? -11 6.402 5.5 1 94.31 238 LEU B CA 1
ATOM 4285 C C . LEU B 1 238 ? -9.586 5.84 5.57 1 94.31 238 LEU B C 1
ATOM 4287 O O . LEU B 1 238 ? -8.68 6.5 6.082 1 94.31 238 LEU B O 1
ATOM 4291 N N . VAL B 1 239 ? -9.398 4.609 5.082 1 94.06 239 VAL B N 1
ATOM 4292 C CA . VAL B 1 239 ? -8.102 3.945 5.125 1 94.06 239 VAL B CA 1
ATOM 4293 C C . VAL B 1 239 ? -7.613 3.664 3.707 1 94.06 239 VAL B C 1
ATOM 4295 O O . VAL B 1 239 ? -8.172 2.812 3.01 1 94.06 239 VAL B O 1
ATOM 4298 N N . PRO B 1 240 ? -6.559 4.383 3.311 1 92.38 240 PRO B N 1
ATOM 4299 C CA . PRO B 1 240 ? -6.027 4.145 1.968 1 92.38 240 PRO B CA 1
ATOM 4300 C C . PRO B 1 240 ? -5.238 2.842 1.867 1 92.38 240 PRO B C 1
ATOM 4302 O O . PRO B 1 240 ? -4.832 2.281 2.889 1 92.38 240 PRO B O 1
ATOM 4305 N N . ASN B 1 241 ? -5.027 2.422 0.646 1 86.12 241 ASN B N 1
ATOM 4306 C CA . ASN B 1 241 ? -4.23 1.227 0.385 1 86.12 241 ASN B CA 1
ATOM 4307 C C . ASN B 1 241 ? -2.844 1.328 1.01 1 86.12 241 ASN B C 1
ATOM 4309 O O . ASN B 1 241 ? -2.209 2.383 0.952 1 86.12 241 ASN B O 1
ATOM 4313 N N . GLY B 1 242 ? -2.434 0.256 1.566 1 82.38 242 GLY B N 1
ATOM 4314 C CA . GLY B 1 242 ? -1.079 0.162 2.088 1 82.38 242 GLY B CA 1
ATOM 4315 C C . GLY B 1 242 ? -0.924 0.785 3.461 1 82.38 242 GLY B C 1
ATOM 4316 O O . GLY B 1 242 ? 0.189 0.885 3.982 1 82.38 242 GLY B O 1
ATOM 4317 N N . THR B 1 243 ? -2.012 1.24 4.055 1 90 243 THR B N 1
ATOM 4318 C CA . THR B 1 243 ? -1.974 1.855 5.379 1 90 243 THR B CA 1
ATOM 4319 C C . THR B 1 243 ? -2.883 1.108 6.348 1 90 243 THR B C 1
ATOM 4321 O O . THR B 1 243 ? -3.549 0.144 5.969 1 90 243 THR B O 1
ATOM 4324 N N . TYR B 1 244 ? -2.758 1.479 7.59 1 90.56 244 TYR B N 1
ATOM 4325 C CA . TYR B 1 244 ? -3.678 0.958 8.594 1 90.56 244 TYR B CA 1
ATOM 4326 C C . TYR B 1 244 ? -4 2.018 9.641 1 90.56 244 TYR B C 1
ATOM 4328 O O . TYR B 1 244 ? -3.303 3.031 9.742 1 90.56 244 TYR B O 1
ATOM 4336 N N . VAL B 1 245 ? -5.102 1.805 10.336 1 93.75 245 VAL B N 1
ATOM 4337 C CA . VAL B 1 245 ? -5.523 2.688 11.414 1 93.75 245 VAL B CA 1
ATOM 4338 C C . VAL B 1 245 ? -5.863 1.86 12.656 1 93.75 245 VAL B C 1
ATOM 4340 O O . VAL B 1 245 ? -6.363 0.738 12.539 1 93.75 245 VAL B O 1
ATOM 4343 N N . LEU B 1 246 ? -5.461 2.42 13.773 1 91.81 246 LEU B N 1
ATOM 4344 C CA . LEU B 1 246 ? -5.949 1.892 15.039 1 91.81 246 LEU B CA 1
ATOM 4345 C C . LEU B 1 246 ? -7.172 2.666 15.523 1 91.81 246 LEU B C 1
ATOM 4347 O O . LEU B 1 246 ? -7.152 3.898 15.57 1 91.81 246 LEU B O 1
ATOM 4351 N N . THR B 1 247 ? -8.203 1.963 15.789 1 93 247 THR B N 1
ATOM 4352 C CA . THR B 1 247 ? -9.445 2.574 16.25 1 93 247 THR B CA 1
ATOM 4353 C C . THR B 1 247 ? -10.016 1.807 17.438 1 93 247 THR B C 1
ATOM 4355 O O . THR B 1 247 ? -9.383 0.878 17.953 1 93 247 THR B O 1
ATOM 4358 N N . ALA B 1 248 ? -11.164 2.309 17.969 1 94.38 248 ALA B N 1
ATOM 4359 C CA . ALA B 1 248 ? -11.75 1.714 19.172 1 94.38 248 ALA B CA 1
ATOM 4360 C C . ALA B 1 248 ? -10.727 1.651 20.312 1 94.38 248 ALA B C 1
ATOM 4362 O O . ALA B 1 248 ? -10.492 0.584 20.875 1 94.38 248 ALA B O 1
ATOM 4363 N N . ASP B 1 249 ? -10.188 2.795 20.547 1 90.81 249 ASP B N 1
ATOM 4364 C CA . ASP B 1 249 ? -9.172 2.932 21.578 1 90.81 249 ASP B CA 1
ATOM 4365 C C . ASP B 1 249 ? -8.023 1.952 21.359 1 90.81 249 ASP B C 1
ATOM 4367 O O . ASP B 1 249 ? -7.609 1.248 22.281 1 90.81 249 ASP B O 1
ATOM 4371 N N . ASP B 1 250 ? -7.605 1.776 20.141 1 89.19 250 ASP B N 1
ATOM 4372 C CA . ASP B 1 250 ? -6.457 0.993 19.703 1 89.19 250 ASP B CA 1
ATOM 4373 C C . ASP B 1 250 ? -6.723 -0.503 19.844 1 89.19 250 ASP B C 1
ATOM 4375 O O . ASP B 1 250 ? -5.797 -1.312 19.797 1 89.19 250 ASP B O 1
ATOM 4379 N N . CYS B 1 251 ? -7.98 -0.851 20 1 93.06 251 CYS B N 1
ATOM 4380 C CA . CYS B 1 251 ? -8.312 -2.258 20.203 1 93.06 251 CYS B CA 1
ATOM 4381 C C . CYS B 1 251 ? -8.578 -2.947 18.859 1 93.06 251 CYS B C 1
ATOM 4383 O O . CYS B 1 251 ? -8.617 -4.176 18.797 1 93.06 251 CYS B O 1
ATOM 4385 N N . ILE B 1 252 ? -8.789 -2.143 17.828 1 93.5 252 ILE B N 1
ATOM 4386 C CA . ILE B 1 252 ? -9.031 -2.686 16.5 1 93.5 252 ILE B CA 1
ATOM 4387 C C . ILE B 1 252 ? -8.078 -2.039 15.5 1 93.5 252 ILE B C 1
ATOM 4389 O O . ILE B 1 252 ? -7.906 -0.818 15.492 1 93.5 252 ILE B O 1
ATOM 4393 N N . GLN B 1 253 ? -7.418 -2.861 14.742 1 91.62 253 GLN B N 1
ATOM 4394 C CA . GLN B 1 253 ? -6.605 -2.383 13.633 1 91.62 253 GLN B CA 1
ATOM 4395 C C . GLN B 1 253 ? -7.277 -2.684 12.297 1 91.62 253 GLN B C 1
ATOM 4397 O O . GLN B 1 253 ? -7.613 -3.836 12.008 1 91.62 253 GLN B O 1
ATOM 4402 N N . CYS B 1 254 ? -7.48 -1.641 11.516 1 92.5 254 CYS B N 1
ATOM 4403 C CA . CYS B 1 254 ? -8.07 -1.799 10.188 1 92.5 254 CYS B CA 1
ATOM 4404 C C . CYS B 1 254 ? -7.086 -1.394 9.102 1 92.5 254 CYS B C 1
ATOM 4406 O O . CYS B 1 254 ? -6.438 -0.349 9.195 1 92.5 254 CYS B O 1
ATOM 4408 N N . SER B 1 255 ? -6.965 -2.223 8.086 1 89.75 255 SER B N 1
ATOM 4409 C CA . SER B 1 255 ? -6.078 -1.962 6.953 1 89.75 255 SER B CA 1
ATOM 4410 C C . SER B 1 255 ? -6.82 -2.082 5.629 1 89.75 255 SER B C 1
ATOM 4412 O O . SER B 1 255 ? -7.965 -2.539 5.59 1 89.75 255 SER B O 1
ATOM 4414 N N . CYS B 1 256 ? -6.152 -1.516 4.594 1 88.25 256 CYS B N 1
ATOM 4415 C CA . CYS B 1 256 ? -6.695 -1.577 3.242 1 88.25 256 CYS B CA 1
ATOM 4416 C C . CYS B 1 256 ? -5.672 -2.143 2.266 1 88.25 256 CYS B C 1
ATOM 4418 O O . CYS B 1 256 ? -4.504 -1.752 2.289 1 88.25 256 CYS B O 1
ATOM 4420 N N . SER B 1 257 ? -6.129 -3.104 1.506 1 78.75 257 SER B N 1
ATOM 4421 C CA . SER B 1 257 ? -5.297 -3.67 0.45 1 78.75 257 SER B CA 1
ATOM 4422 C C . SER B 1 257 ? -5.918 -3.445 -0.925 1 78.75 257 SER B C 1
ATOM 4424 O O . SER B 1 257 ? -7.141 -3.506 -1.077 1 78.75 257 SER B O 1
ATOM 4426 N N . ALA B 1 258 ? -5.055 -3.191 -1.851 1 65.5 258 ALA B N 1
ATOM 4427 C CA . ALA B 1 258 ? -5.488 -2.896 -3.215 1 65.5 258 ALA B CA 1
ATOM 4428 C C . ALA B 1 258 ? -6.113 -4.125 -3.867 1 65.5 258 ALA B C 1
ATOM 4430 O O . ALA B 1 258 ? -6.824 -4.008 -4.871 1 65.5 258 ALA B O 1
ATOM 4431 N N . SER B 1 259 ? -5.777 -5.219 -3.324 1 65 259 SER B N 1
ATOM 4432 C CA . SER B 1 259 ? -6.344 -6.418 -3.93 1 65 259 SER B CA 1
ATOM 4433 C C . SER B 1 259 ? -7.859 -6.457 -3.77 1 65 259 SER B C 1
ATOM 4435 O O . SER B 1 259 ? -8.555 -7.125 -4.535 1 65 259 SER B O 1
ATOM 4437 N N . ASN B 1 260 ? -8.344 -5.711 -2.809 1 67.5 260 ASN B N 1
ATOM 4438 C CA . ASN B 1 260 ? -9.781 -5.688 -2.57 1 67.5 260 ASN B CA 1
ATOM 4439 C C . ASN B 1 260 ? -10.203 -4.426 -1.821 1 67.5 260 ASN B C 1
ATOM 4441 O O . ASN B 1 260 ? -10.094 -4.363 -0.596 1 67.5 260 ASN B O 1
ATOM 4445 N N . TYR B 1 261 ? -10.758 -3.484 -2.562 1 73 261 TYR B N 1
ATOM 4446 C CA . TYR B 1 261 ? -11.211 -2.252 -1.926 1 73 261 TYR B CA 1
ATOM 4447 C C . TYR B 1 261 ? -12.602 -2.43 -1.326 1 73 261 TYR B C 1
ATOM 4449 O O . TYR B 1 261 ? -13.188 -1.477 -0.8 1 73 261 TYR B O 1
ATOM 4457 N N . GLU B 1 262 ? -13.055 -3.625 -1.29 1 80.12 262 GLU B N 1
ATOM 4458 C CA . GLU B 1 262 ? -14.453 -3.871 -0.936 1 80.12 262 GLU B CA 1
ATOM 4459 C C . GLU B 1 262 ? -14.672 -3.723 0.567 1 80.12 262 GLU B C 1
ATOM 4461 O O . GLU B 1 262 ? -15.758 -3.34 1.005 1 80.12 262 GLU B O 1
ATOM 4466 N N . HIS B 1 263 ? -13.711 -4.102 1.248 1 86 263 HIS B N 1
ATOM 4467 C CA . HIS B 1 263 ? -13.867 -4.02 2.695 1 86 263 HIS B CA 1
ATOM 4468 C C . HIS B 1 263 ? -12.547 -3.674 3.375 1 86 263 HIS B C 1
ATOM 4470 O O . HIS B 1 263 ? -11.477 -3.961 2.838 1 86 263 HIS B O 1
ATOM 4476 N N . LEU B 1 264 ? -12.758 -3.104 4.562 1 89.62 264 LEU B N 1
ATOM 4477 C CA . LEU B 1 264 ? -11.609 -2.984 5.457 1 89.62 264 LEU B CA 1
ATOM 4478 C C . LEU B 1 264 ? -11.242 -4.336 6.051 1 89.62 264 LEU B C 1
ATOM 4480 O O . LEU B 1 264 ? -12.117 -5.125 6.402 1 89.62 264 LEU B O 1
ATOM 4484 N N . ASP B 1 265 ? -9.961 -4.574 6.109 1 86.19 265 ASP B N 1
ATOM 4485 C CA . ASP B 1 265 ? -9.461 -5.719 6.863 1 86.19 265 ASP B CA 1
ATOM 4486 C C . ASP B 1 265 ? -9.172 -5.336 8.312 1 86.19 265 ASP B C 1
ATOM 4488 O O . ASP B 1 265 ? -8.125 -4.75 8.609 1 86.19 265 ASP B O 1
ATOM 4492 N N . CYS B 1 266 ? -10.117 -5.742 9.172 1 90.5 266 CYS B N 1
ATOM 4493 C CA . CYS B 1 266 ? -9.977 -5.348 10.57 1 90.5 266 CYS B CA 1
ATOM 4494 C C . CYS B 1 266 ? -9.695 -6.555 11.453 1 90.5 266 CYS B C 1
ATOM 4496 O O . CYS B 1 266 ? -10.266 -7.629 11.242 1 90.5 266 CYS B O 1
ATOM 4498 N N . THR B 1 267 ? -8.797 -6.379 12.414 1 87.81 267 THR B N 1
ATOM 4499 C CA . THR B 1 267 ? -8.422 -7.422 13.367 1 87.81 267 THR B CA 1
ATOM 4500 C C . THR B 1 267 ? -8.312 -6.855 14.773 1 87.81 267 THR B C 1
ATOM 4502 O O . THR B 1 267 ? -7.957 -5.688 14.953 1 87.81 267 THR B O 1
ATOM 4505 N N . PRO B 1 268 ? -8.641 -7.707 15.727 1 89.31 268 PRO B N 1
ATOM 4506 C CA . PRO B 1 268 ? -8.398 -7.254 17.094 1 89.31 268 PRO B CA 1
ATOM 4507 C C . PRO B 1 268 ? -6.914 -7.117 17.422 1 89.31 268 PRO B C 1
ATOM 4509 O O . PRO B 1 268 ? -6.102 -7.918 16.953 1 89.31 268 PRO B O 1
ATOM 4512 N N . VAL B 1 269 ? -6.672 -6.07 18.062 1 85.25 269 VAL B N 1
ATOM 4513 C CA . VAL B 1 269 ? -5.312 -5.922 18.578 1 85.25 269 VAL B CA 1
ATOM 4514 C C . VAL B 1 269 ? -5.145 -6.746 19.859 1 85.25 269 VAL B C 1
ATOM 4516 O O . VAL B 1 269 ? -6.008 -6.719 20.734 1 85.25 269 VAL B O 1
ATOM 4519 N N . LYS B 1 270 ? -4.09 -7.625 19.844 1 73.06 270 LYS B N 1
ATOM 4520 C CA . LYS B 1 270 ? -3.879 -8.492 20.984 1 73.06 270 LYS B CA 1
ATOM 4521 C C . LYS B 1 270 ? -3.189 -7.746 22.125 1 73.06 270 LYS B C 1
ATOM 4523 O O . LYS B 1 270 ? -2.279 -6.949 21.891 1 73.06 270 LYS B O 1
ATOM 4528 N N . GLY B 1 271 ? -3.779 -7.898 23.234 1 68.12 271 GLY B N 1
ATOM 4529 C CA . GLY B 1 271 ? -3.139 -7.391 24.438 1 68.12 271 GLY B CA 1
ATOM 4530 C C . GLY B 1 271 ? -3.908 -6.262 25.094 1 68.12 271 GLY B C 1
ATOM 4531 O O . GLY B 1 271 ? -4.887 -5.762 24.531 1 68.12 271 GLY B O 1
ATOM 4532 N N . GLY B 1 272 ? -3.668 -6 26.297 1 67.56 272 GLY B N 1
ATOM 4533 C CA . GLY B 1 272 ? -4.129 -4.898 27.125 1 67.56 272 GLY B CA 1
ATOM 4534 C C . GLY B 1 272 ? -5.523 -5.113 27.672 1 67.56 272 GLY B C 1
ATOM 4535 O O . GLY B 1 272 ? -5.902 -6.242 28 1 67.56 272 GLY B O 1
ATOM 4536 N N . ARG B 1 273 ? -6.234 -4.047 27.844 1 84.62 273 ARG B N 1
ATOM 4537 C CA . ARG B 1 273 ? -7.551 -3.979 28.469 1 84.62 273 ARG B CA 1
ATOM 4538 C C . ARG B 1 273 ? -8.656 -3.898 27.422 1 84.62 273 ARG B C 1
ATOM 4540 O O . ARG B 1 273 ? -9.703 -3.293 27.656 1 84.62 273 ARG B O 1
ATOM 4547 N N . CYS B 1 274 ? -8.453 -4.559 26.188 1 91.31 274 CYS B N 1
ATOM 4548 C CA . CYS B 1 274 ? -9.469 -4.488 25.141 1 91.31 274 CYS B CA 1
ATOM 4549 C C . CYS B 1 274 ? -10.602 -5.473 25.422 1 91.31 274 CYS B C 1
ATOM 4551 O O . CYS B 1 274 ? -10.352 -6.617 25.812 1 91.31 274 CYS B O 1
ATOM 4553 N N . PRO B 1 275 ? -11.844 -5.016 25.281 1 93.44 275 PRO B N 1
ATOM 4554 C CA . PRO B 1 275 ? -12.969 -5.953 25.406 1 93.44 275 PRO B CA 1
ATOM 4555 C C . PRO B 1 275 ? -12.984 -6.996 24.297 1 93.44 275 PRO B C 1
ATOM 4557 O O . PRO B 1 275 ? -12.328 -6.82 23.266 1 93.44 275 PRO B O 1
ATOM 4560 N N . ALA B 1 276 ? -13.75 -8.047 24.578 1 91.94 276 ALA B N 1
ATOM 4561 C CA . ALA B 1 276 ? -13.914 -9.078 23.562 1 91.94 276 ALA B CA 1
ATOM 4562 C C . ALA B 1 276 ? -14.695 -8.539 22.359 1 91.94 276 ALA B C 1
ATOM 4564 O O . ALA B 1 276 ? -15.641 -7.773 22.531 1 91.94 276 ALA B O 1
ATOM 4565 N N . VAL B 1 277 ? -14.242 -8.906 21.219 1 94.44 277 VAL B N 1
ATOM 4566 C CA . VAL B 1 277 ? -14.984 -8.562 20.016 1 94.44 277 VAL B CA 1
ATOM 4567 C C . VAL B 1 277 ? -16.141 -9.539 19.812 1 94.44 277 VAL B C 1
ATOM 4569 O O . VAL B 1 277 ? -15.938 -10.75 19.734 1 94.44 277 VAL B O 1
ATOM 4572 N N . PRO B 1 278 ? -17.344 -9.039 19.797 1 95.62 278 PRO B N 1
ATOM 4573 C CA . PRO B 1 278 ? -18.484 -9.953 19.656 1 95.62 278 PRO B CA 1
ATOM 4574 C C . PRO B 1 278 ? -18.547 -10.602 18.266 1 95.62 278 PRO B C 1
ATOM 4576 O O . PRO B 1 278 ? -18.234 -9.953 17.266 1 95.62 278 PRO B O 1
ATOM 4579 N N . PRO B 1 279 ? -18.953 -11.852 18.25 1 94.69 279 PRO B N 1
ATOM 4580 C CA . PRO B 1 279 ? -19.219 -12.461 16.938 1 94.69 279 PRO B CA 1
ATOM 4581 C C . PRO B 1 279 ? -20.453 -11.883 16.266 1 94.69 279 PRO B C 1
ATOM 4583 O O . PRO B 1 279 ? -21.281 -11.242 16.922 1 94.69 279 PRO B O 1
ATOM 4586 N N . CYS B 1 280 ? -20.375 -12.023 14.945 1 95.38 280 CYS B N 1
ATOM 4587 C CA . CYS B 1 280 ? -21.578 -11.664 14.211 1 95.38 280 CYS B CA 1
ATOM 4588 C C . CYS B 1 280 ? -22.656 -12.742 14.359 1 95.38 280 CYS B C 1
ATOM 4590 O O . CYS B 1 280 ? -22.438 -13.75 15.031 1 95.38 280 CYS B O 1
ATOM 4592 N N . SER B 1 281 ? -23.859 -12.297 13.766 1 90.31 281 SER B N 1
ATOM 4593 C CA . SER B 1 281 ? -24.922 -13.289 13.766 1 90.31 281 SER B CA 1
ATOM 4594 C C . SER B 1 281 ? -24.484 -14.578 13.078 1 90.31 281 SER B C 1
ATOM 4596 O O . SER B 1 281 ? -23.828 -14.531 12.039 1 90.31 281 SER B O 1
ATOM 4598 N N . GLY B 1 282 ? -24.828 -15.773 13.711 1 89.38 282 GLY B N 1
ATOM 4599 C CA . GLY B 1 282 ? -24.438 -17.047 13.148 1 89.38 282 GLY B CA 1
ATOM 4600 C C . GLY B 1 282 ? -23.094 -17.531 13.664 1 89.38 282 GLY B C 1
ATOM 4601 O O . GLY B 1 282 ? -22.594 -18.594 13.25 1 89.38 282 GLY B O 1
ATOM 4602 N N . GLY B 1 283 ? -22.453 -16.688 14.43 1 90.5 283 GLY B N 1
ATOM 4603 C CA . GLY B 1 283 ? -21.25 -17.141 15.117 1 90.5 283 GLY B CA 1
ATOM 4604 C C . GLY B 1 283 ? -19.969 -16.812 14.359 1 90.5 283 GLY B C 1
ATOM 4605 O O . GLY B 1 283 ? -18.891 -17.219 14.766 1 90.5 283 GLY B O 1
ATOM 4606 N N . LEU B 1 284 ? -20.125 -16.062 13.312 1 89.38 284 LEU B N 1
ATOM 4607 C CA . LEU B 1 284 ? -18.938 -15.656 12.57 1 89.38 284 LEU B CA 1
ATOM 4608 C C . LEU B 1 284 ? -18.109 -14.648 13.359 1 89.38 284 LEU B C 1
ATOM 4610 O O . LEU B 1 284 ? -18.656 -13.68 13.898 1 89.38 284 LEU B O 1
ATOM 4614 N N . THR B 1 285 ? -16.812 -14.945 13.461 1 89.62 285 THR B N 1
ATOM 4615 C CA . THR B 1 285 ? -15.945 -13.984 14.125 1 89.62 285 THR B CA 1
ATOM 4616 C C . THR B 1 285 ? -15.461 -12.914 13.148 1 89.62 285 THR B C 1
ATOM 4618 O O . THR B 1 285 ? -15.602 -13.078 11.938 1 89.62 285 THR B O 1
ATOM 4621 N N . LEU B 1 286 ? -14.898 -11.875 13.703 1 89.56 286 LEU B N 1
ATOM 4622 C CA . LEU B 1 286 ? -14.469 -10.734 12.906 1 89.56 286 LEU B CA 1
ATOM 4623 C C . LEU B 1 286 ? -13.562 -11.18 11.766 1 89.56 286 LEU B C 1
ATOM 4625 O O . LEU B 1 286 ? -12.586 -11.891 11.984 1 89.56 286 LEU B O 1
ATOM 4629 N N . GLY B 1 287 ? -13.945 -10.758 10.617 1 83.81 287 GLY B N 1
ATOM 4630 C CA . GLY B 1 287 ? -13.148 -11.062 9.438 1 83.81 287 GLY B CA 1
ATOM 4631 C C . GLY B 1 287 ? -13.547 -12.359 8.766 1 83.81 287 GLY B C 1
ATOM 4632 O O . GLY B 1 287 ? -13.188 -12.609 7.617 1 83.81 287 GLY B O 1
ATOM 4633 N N . GLN B 1 288 ? -14.32 -13.164 9.414 1 84 288 GLN B N 1
ATOM 4634 C CA . GLN B 1 288 ? -14.695 -14.461 8.859 1 84 288 GLN B CA 1
ATOM 4635 C C . GLN B 1 288 ? -15.797 -14.305 7.812 1 84 288 GLN B C 1
ATOM 4637 O O . GLN B 1 288 ? -16.656 -13.43 7.93 1 84 288 GLN B O 1
ATOM 4642 N N . VAL B 1 289 ? -15.75 -15.172 6.824 1 81.38 289 VAL B N 1
ATOM 4643 C CA . VAL B 1 289 ? -16.719 -15.164 5.73 1 81.38 289 VAL B CA 1
ATOM 4644 C C . VAL B 1 289 ? -17.438 -16.5 5.664 1 81.38 289 VAL B C 1
ATOM 4646 O O . VAL B 1 289 ? -16.844 -17.547 5.906 1 81.38 289 VAL B O 1
ATOM 4649 N N . ASN B 1 290 ? -18.656 -16.391 5.449 1 80.75 290 ASN B N 1
ATOM 4650 C CA . ASN B 1 290 ? -19.469 -17.578 5.246 1 80.75 290 ASN B CA 1
ATOM 4651 C C . ASN B 1 290 ? -20.328 -17.469 3.992 1 80.75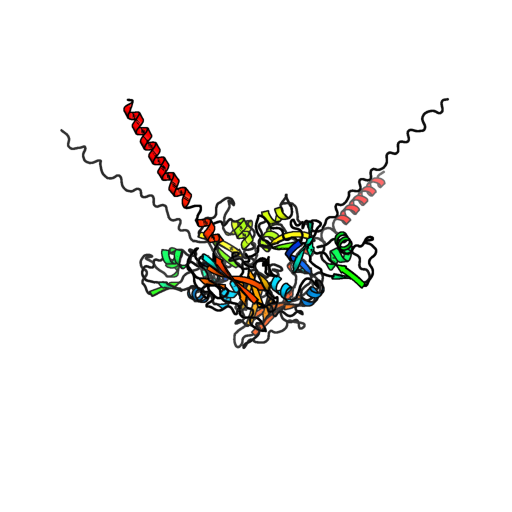 290 ASN B C 1
ATOM 4653 O O . ASN B 1 290 ? -20.781 -16.375 3.635 1 80.75 290 ASN B O 1
ATOM 4657 N N . GLY B 1 291 ? -20.484 -18.656 3.334 1 77.56 291 GLY B N 1
ATOM 4658 C CA . GLY B 1 291 ? -21.344 -18.688 2.162 1 77.56 291 GLY B CA 1
ATOM 4659 C C . GLY B 1 291 ? -20.578 -18.781 0.859 1 77.56 291 GLY B C 1
ATOM 4660 O O . GLY B 1 291 ? -19.344 -18.922 0.865 1 77.56 291 GLY B O 1
ATOM 4661 N N . THR B 1 292 ? -21.359 -18.938 -0.215 1 73.12 292 THR B N 1
ATOM 4662 C CA . THR B 1 292 ? -20.766 -19.109 -1.531 1 73.12 292 THR B CA 1
ATOM 4663 C C . THR B 1 292 ? -21.234 -18.031 -2.496 1 73.12 292 THR B C 1
ATOM 4665 O O . THR B 1 292 ? -22.375 -17.578 -2.41 1 73.12 292 THR B O 1
ATOM 4668 N N . GLY B 1 293 ? -20.266 -17.672 -3.385 1 69.88 293 GLY B N 1
ATOM 4669 C CA . GLY B 1 293 ? -20.609 -16.719 -4.434 1 69.88 293 GLY B CA 1
ATOM 4670 C C . GLY B 1 293 ? -21.109 -15.398 -3.898 1 69.88 293 GLY B C 1
ATOM 4671 O O . GLY B 1 293 ? -20.516 -14.828 -2.984 1 69.88 293 GLY B O 1
ATOM 4672 N N . CYS B 1 294 ? -22.172 -14.906 -4.492 1 74.81 294 CYS B N 1
ATOM 4673 C CA . CYS B 1 294 ? -22.688 -13.578 -4.172 1 74.81 294 CYS B CA 1
ATOM 4674 C C . CYS B 1 294 ? -23.5 -13.609 -2.875 1 74.81 294 CYS B C 1
ATOM 4676 O O . CYS B 1 294 ? -23.812 -12.562 -2.309 1 74.81 294 CYS B O 1
ATOM 4678 N N . ALA B 1 295 ? -23.781 -14.781 -2.363 1 80.12 295 ALA B N 1
ATOM 4679 C CA . ALA B 1 295 ? -24.516 -14.914 -1.108 1 80.12 295 ALA B CA 1
ATOM 4680 C C . ALA B 1 295 ? -23.562 -14.922 0.086 1 80.12 295 ALA B C 1
ATOM 4682 O O . ALA B 1 295 ? -24.016 -14.953 1.237 1 80.12 295 ALA B O 1
ATOM 4683 N N . SER B 1 296 ? -22.344 -14.75 -0.228 1 84.12 296 SER B N 1
ATOM 4684 C CA . SER B 1 296 ? -21.359 -14.789 0.85 1 84.12 296 SER B CA 1
ATOM 4685 C C . SER B 1 296 ? -21.469 -13.547 1.733 1 84.12 296 SER B C 1
ATOM 4687 O O . SER B 1 296 ? -21.734 -12.445 1.241 1 84.12 296 SER B O 1
ATOM 4689 N N . ARG B 1 297 ? -21.359 -13.82 3.035 1 87.25 297 ARG B N 1
ATOM 4690 C CA . ARG B 1 297 ? -21.391 -12.758 4.027 1 87.25 297 ARG B CA 1
ATOM 4691 C C . ARG B 1 297 ? -20.109 -12.719 4.852 1 87.25 297 ARG B C 1
ATOM 4693 O O . ARG B 1 297 ? -19.484 -13.758 5.078 1 87.25 297 ARG B O 1
ATOM 4700 N N . MET B 1 298 ? -19.75 -11.523 5.246 1 88.25 298 MET B N 1
ATOM 4701 C CA . MET B 1 298 ? -18.562 -11.328 6.066 1 88.25 298 MET B CA 1
ATOM 4702 C C . MET B 1 298 ? -18.922 -10.641 7.379 1 88.25 298 MET B C 1
ATOM 4704 O O . MET B 1 298 ? -19.766 -9.742 7.41 1 88.25 298 MET B O 1
ATOM 4708 N N . CYS B 1 299 ? -18.281 -11.117 8.461 1 92.44 299 CYS B N 1
ATOM 4709 C CA . CYS B 1 299 ? -18.375 -10.398 9.727 1 92.44 299 CYS B CA 1
ATOM 4710 C C . CYS B 1 299 ? -17.422 -9.219 9.758 1 92.44 299 CYS B C 1
ATOM 4712 O O . CYS B 1 299 ? -16.203 -9.406 9.844 1 92.44 299 CYS B O 1
ATOM 4714 N N . ALA B 1 300 ? -17.953 -8.016 9.695 1 93.44 300 ALA B N 1
ATOM 4715 C CA . ALA B 1 300 ? -17.125 -6.812 9.57 1 93.44 300 ALA B CA 1
ATOM 4716 C C . ALA B 1 300 ? -17.219 -5.961 10.836 1 93.44 300 ALA B C 1
ATOM 4718 O O . ALA B 1 300 ? -18.203 -6.027 11.57 1 93.44 300 ALA B O 1
ATOM 4719 N N . TYR B 1 301 ? -16.109 -5.211 11.109 1 96 301 TYR B N 1
ATOM 4720 C CA . TYR B 1 301 ? -16.109 -4.195 12.156 1 96 301 TYR B CA 1
ATOM 4721 C C . TYR B 1 301 ? -17.109 -3.084 11.844 1 96 301 TYR B C 1
ATOM 4723 O O . TYR B 1 301 ? -17.094 -2.514 10.75 1 96 301 TYR B O 1
ATOM 4731 N N . SER B 1 302 ? -17.984 -2.797 12.859 1 96.69 302 SER B N 1
ATOM 4732 C CA . SER B 1 302 ? -19.031 -1.815 12.562 1 96.69 302 SER B CA 1
ATOM 4733 C C . SER B 1 302 ? -18.984 -0.656 13.555 1 96.69 302 SER B C 1
ATOM 4735 O O . SER B 1 302 ? -19.969 0.082 13.688 1 96.69 302 SER B O 1
ATOM 4737 N N . GLY B 1 303 ? -17.906 -0.535 14.242 1 96.75 303 GLY B N 1
ATOM 4738 C CA . GLY B 1 303 ? -17.734 0.617 15.117 1 96.75 303 GLY B CA 1
ATOM 4739 C C . GLY B 1 303 ? -17.688 0.251 16.594 1 96.75 303 GLY B C 1
ATOM 4740 O O . GLY B 1 303 ? -17.453 -0.908 16.938 1 96.75 303 GLY B O 1
ATOM 4741 N N . TYR B 1 304 ? -17.75 1.319 17.422 1 96.31 304 TYR B N 1
ATOM 4742 C CA . TYR B 1 304 ? -17.703 1.11 18.875 1 96.31 304 TYR B CA 1
ATOM 4743 C C . TYR B 1 304 ? -18.516 2.176 19.594 1 96.31 304 TYR B C 1
ATOM 4745 O O . TYR B 1 304 ? -18.922 3.174 19 1 96.31 304 TYR B O 1
ATOM 4753 N N . THR B 1 305 ? -18.891 1.899 20.766 1 94.31 305 THR B N 1
ATOM 4754 C CA . THR B 1 305 ? -19.469 2.852 21.703 1 94.31 305 THR B CA 1
ATOM 4755 C C . THR B 1 305 ? -18.625 2.918 22.984 1 94.31 305 THR B C 1
ATOM 4757 O O . THR B 1 305 ? -18.078 1.909 23.422 1 94.31 305 THR B O 1
ATOM 4760 N N . ASN B 1 306 ? -18.391 4.117 23.469 1 90.25 306 ASN B N 1
ATOM 4761 C CA . ASN B 1 306 ? -17.594 4.297 24.672 1 90.25 306 ASN B CA 1
ATOM 4762 C C . ASN B 1 306 ? -18.312 5.16 25.703 1 90.25 306 ASN B C 1
ATOM 4764 O O . ASN B 1 306 ? -17.766 6.148 26.188 1 90.25 306 ASN B O 1
ATOM 4768 N N . THR B 1 307 ? -19.469 4.938 26.141 1 86.56 307 THR B N 1
ATOM 4769 C CA . THR B 1 307 ? -20.219 5.703 27.125 1 86.56 307 THR B CA 1
ATOM 4770 C C . THR B 1 307 ? -19.844 5.266 28.547 1 86.56 307 THR B C 1
ATOM 4772 O O . THR B 1 307 ? -19.297 6.047 29.312 1 86.56 307 THR B O 1
ATOM 4775 N N . THR B 1 308 ? -20.125 4.039 28.938 1 85.94 308 THR B N 1
ATOM 4776 C CA . THR B 1 308 ? -19.734 3.51 30.25 1 85.94 308 THR B CA 1
ATOM 4777 C C . THR B 1 308 ? -18.5 2.623 30.125 1 85.94 308 THR B C 1
ATOM 4779 O O . THR B 1 308 ? -17.562 2.752 30.922 1 85.94 308 THR B O 1
ATOM 4782 N N . SER B 1 309 ? -18.547 1.848 29.141 1 91.38 309 SER B N 1
ATOM 4783 C CA . SER B 1 309 ? -17.422 0.983 28.797 1 91.38 309 SER B CA 1
ATOM 4784 C C . SER B 1 309 ? -17.297 0.821 27.281 1 91.38 309 SER B C 1
ATOM 4786 O O . SER B 1 309 ? -18.266 1.037 26.547 1 91.38 309 SER B O 1
ATOM 4788 N N . LEU B 1 310 ? -16.094 0.591 26.906 1 93.88 310 LEU B N 1
ATOM 4789 C CA . LEU B 1 310 ? -15.852 0.397 25.469 1 93.88 310 LEU B CA 1
ATOM 4790 C C . LEU B 1 310 ? -16.516 -0.891 24.984 1 93.88 310 LEU B C 1
ATOM 4792 O O . LEU B 1 310 ? -16.266 -1.966 25.531 1 93.88 310 LEU B O 1
ATOM 4796 N N . THR B 1 311 ? -17.406 -0.729 24.062 1 95 311 THR B N 1
ATOM 4797 C CA . THR B 1 311 ? -18.031 -1.873 23.422 1 95 311 THR B CA 1
ATOM 4798 C C . THR B 1 311 ? -17.797 -1.848 21.922 1 95 311 THR B C 1
ATOM 4800 O O . THR B 1 311 ? -18.062 -0.845 21.25 1 95 311 THR B O 1
ATOM 4803 N N . ILE B 1 312 ? -17.297 -2.916 21.438 1 96.38 312 ILE B N 1
ATOM 4804 C CA . ILE B 1 312 ? -17.031 -3.043 20.016 1 96.38 312 ILE B CA 1
ATOM 4805 C C . ILE B 1 312 ? -18.219 -3.688 19.312 1 96.38 312 ILE B C 1
ATOM 4807 O O . ILE B 1 312 ? -18.844 -4.605 19.859 1 96.38 312 ILE B O 1
ATOM 4811 N N . HIS B 1 313 ? -18.469 -3.229 18.094 1 96.75 313 HIS B N 1
ATOM 4812 C CA . HIS B 1 313 ? -19.609 -3.734 17.344 1 96.75 313 HIS B CA 1
ATOM 4813 C C . HIS B 1 313 ? -19.156 -4.387 16.031 1 96.75 313 HIS B C 1
ATOM 4815 O O . HIS B 1 313 ? -18.172 -3.957 15.43 1 96.75 313 HIS B O 1
ATOM 4821 N N . THR B 1 314 ? -19.859 -5.43 15.648 1 96.31 314 THR B N 1
ATOM 4822 C CA . THR B 1 314 ? -19.672 -6.125 14.375 1 96.31 314 THR B CA 1
ATOM 4823 C C . THR B 1 314 ? -21 -6.312 13.656 1 96.31 314 THR B C 1
ATOM 4825 O O . THR B 1 314 ? -22.062 -6.273 14.273 1 96.31 314 THR B O 1
ATOM 4828 N N . SER B 1 315 ? -20.953 -6.414 12.32 1 95.31 315 SER B N 1
ATOM 4829 C CA . SER B 1 315 ? -22.156 -6.637 11.508 1 95.31 315 SER B CA 1
ATOM 4830 C C . SER B 1 315 ? -21.844 -7.531 10.312 1 95.31 315 SER B C 1
ATOM 4832 O O . SER B 1 315 ? -20.703 -7.598 9.852 1 95.31 315 SER B O 1
ATOM 4834 N N . LEU B 1 316 ? -22.906 -8.203 9.898 1 93.12 316 LEU B N 1
ATOM 4835 C CA . LEU B 1 316 ? -22.781 -9.008 8.688 1 93.12 316 LEU B CA 1
ATOM 4836 C C . LEU B 1 316 ? -22.969 -8.148 7.445 1 93.12 316 LEU B C 1
ATOM 4838 O O . LEU B 1 316 ? -23.938 -7.398 7.344 1 93.12 316 LEU B O 1
ATOM 4842 N N . VAL B 1 317 ? -22 -8.289 6.523 1 90.81 317 VAL B N 1
ATOM 4843 C CA . VAL B 1 317 ? -22.078 -7.531 5.277 1 90.81 317 VAL B CA 1
ATOM 4844 C C . VAL B 1 317 ? -21.797 -8.453 4.094 1 90.81 317 VAL B C 1
ATOM 4846 O O . VAL B 1 317 ? -21.219 -9.531 4.266 1 90.81 317 VAL B O 1
ATOM 4849 N N . PRO B 1 318 ? -22.266 -8.008 2.92 1 85.88 318 PRO B N 1
ATOM 4850 C CA . PRO B 1 318 ? -21.875 -8.805 1.757 1 85.88 318 PRO B CA 1
ATOM 4851 C C . PRO B 1 318 ? -20.359 -8.852 1.551 1 85.88 318 PRO B C 1
ATOM 4853 O O . PRO B 1 318 ? -19.688 -7.832 1.705 1 85.88 318 PRO B O 1
ATOM 4856 N N . ALA B 1 319 ? -19.875 -9.977 1.231 1 82.12 319 ALA B N 1
ATOM 4857 C CA . ALA B 1 319 ? -18.422 -10.156 1.088 1 82.12 319 ALA B CA 1
ATOM 4858 C C . ALA B 1 319 ? -17.938 -9.617 -0.255 1 82.12 319 ALA B C 1
ATOM 4860 O O . ALA B 1 319 ? -16.797 -9.148 -0.369 1 82.12 319 ALA B O 1
ATOM 4861 N N . ASN B 1 320 ? -18.719 -9.711 -1.316 1 75.56 320 ASN B N 1
ATOM 4862 C CA . ASN B 1 320 ? -18.328 -9.297 -2.656 1 75.56 320 ASN B CA 1
ATOM 4863 C C . ASN B 1 320 ? -19.438 -8.492 -3.34 1 75.56 320 ASN B C 1
ATOM 4865 O O . ASN B 1 320 ? -20.062 -8.977 -4.281 1 75.56 320 ASN B O 1
ATOM 4869 N N . GLU B 1 321 ? -19.547 -7.305 -2.934 1 72.81 321 GLU B N 1
ATOM 4870 C CA . GLU B 1 321 ? -20.656 -6.508 -3.449 1 72.81 321 GLU B CA 1
ATOM 4871 C C . GLU B 1 321 ? -20.391 -6.039 -4.875 1 72.81 321 GLU B C 1
ATOM 4873 O O . GLU B 1 321 ? -21.266 -6.113 -5.738 1 72.81 321 GLU B O 1
ATOM 4878 N N . THR B 1 322 ? -19.234 -5.664 -5.129 1 68.38 322 THR B N 1
ATOM 4879 C CA . THR B 1 322 ? -18.906 -5.082 -6.43 1 68.38 322 THR B CA 1
ATOM 4880 C C . THR B 1 322 ? -18.938 -6.152 -7.52 1 68.38 322 THR B C 1
ATOM 4882 O O . THR B 1 322 ? -19.5 -5.934 -8.594 1 68.38 322 THR B O 1
ATOM 4885 N N . ALA B 1 323 ? -18.359 -7.293 -7.223 1 64 323 ALA B N 1
ATOM 4886 C CA . ALA B 1 323 ? -18.328 -8.375 -8.211 1 64 323 ALA B CA 1
ATOM 4887 C C . ALA B 1 323 ? -19.734 -8.914 -8.477 1 64 323 ALA B C 1
ATOM 4889 O O . ALA B 1 323 ? -20.016 -9.375 -9.586 1 64 323 ALA B O 1
ATOM 4890 N N . CYS B 1 324 ? -20.562 -8.797 -7.504 1 68.38 324 CYS B N 1
ATOM 4891 C CA . CYS B 1 324 ? -21.906 -9.375 -7.625 1 68.38 324 CYS B CA 1
ATOM 4892 C C . CYS B 1 324 ? -22.891 -8.359 -8.172 1 68.38 324 CYS B C 1
ATOM 4894 O O . CYS B 1 324 ? -23.953 -8.734 -8.695 1 68.38 324 CYS B O 1
ATOM 4896 N N . GLN B 1 325 ? -22.844 -7.195 -7.957 1 61.25 325 GLN B N 1
ATOM 4897 C CA . GLN B 1 325 ? -23.75 -6.203 -8.508 1 61.25 325 GLN B CA 1
ATOM 4898 C C . GLN B 1 325 ? -23.641 -6.133 -10.031 1 61.25 325 GLN B C 1
ATOM 4900 O O . GLN B 1 325 ? -24.625 -5.91 -10.727 1 61.25 325 GLN B O 1
ATOM 4905 N N . ASN B 1 326 ? -22.609 -6.195 -10.602 1 49.09 326 ASN B N 1
ATOM 4906 C CA . ASN B 1 326 ? -22.484 -6.059 -12.047 1 49.09 326 ASN B CA 1
ATOM 4907 C C . ASN B 1 326 ? -22.938 -7.32 -12.773 1 49.09 326 ASN B C 1
ATOM 4909 O O . ASN B 1 326 ? -23.016 -7.348 -14 1 49.09 326 ASN B O 1
ATOM 4913 N N . GLY B 1 327 ? -23.156 -8.492 -12.242 1 40.5 327 GLY B N 1
ATOM 4914 C CA . GLY B 1 327 ? -23.656 -9.68 -12.906 1 40.5 327 GLY B CA 1
ATOM 4915 C C . GLY B 1 327 ? -25.125 -9.617 -13.227 1 40.5 327 GLY B C 1
ATOM 4916 O O . GLY B 1 327 ? -25.656 -10.445 -13.969 1 40.5 327 GLY B O 1
ATOM 4917 N N . GLY B 1 328 ? -26 -8.969 -12.602 1 32.44 328 GLY B N 1
ATOM 4918 C CA . GLY B 1 328 ? -27.422 -9.023 -12.859 1 32.44 328 GLY B CA 1
ATOM 4919 C C . GLY B 1 328 ? -27.828 -8.359 -14.172 1 32.44 328 GLY B C 1
ATOM 4920 O O . GLY B 1 328 ? -28.938 -8.562 -14.664 1 32.44 328 GLY B O 1
ATOM 4921 N N . ALA B 1 329 ? -27.219 -7.262 -14.547 1 35.22 329 ALA B N 1
ATOM 4922 C CA .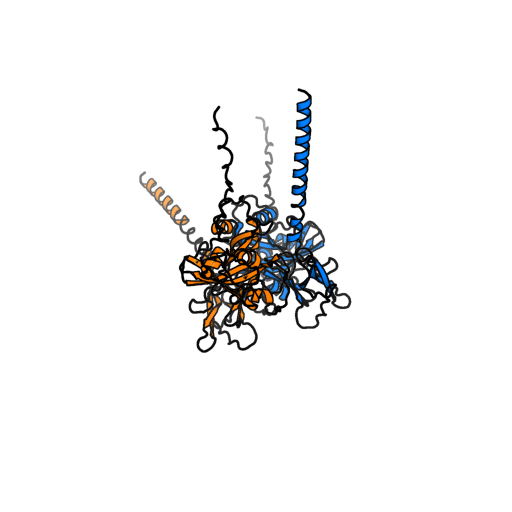 ALA B 1 329 ? -27.922 -6.551 -15.625 1 35.22 329 ALA B CA 1
ATOM 4923 C C . ALA B 1 329 ? -27.781 -7.301 -16.938 1 35.22 329 ALA B C 1
ATOM 4925 O O . ALA B 1 329 ? -28.469 -6.98 -17.922 1 35.22 329 ALA B O 1
ATOM 4926 N N . ALA B 1 330 ? -26.688 -7.969 -17.125 1 31.52 330 ALA B N 1
ATOM 4927 C CA . ALA B 1 330 ? -26.5 -8.336 -18.516 1 31.52 330 ALA B CA 1
ATOM 4928 C C . ALA B 1 330 ? -27.297 -9.594 -18.859 1 31.52 330 ALA B C 1
ATOM 4930 O O . ALA B 1 330 ? -27.375 -9.984 -20.031 1 31.52 330 ALA B O 1
ATOM 4931 N N . ARG B 1 331 ? -27.516 -10.469 -17.906 1 32.94 331 ARG B N 1
ATOM 4932 C CA . ARG B 1 331 ? -28.188 -11.648 -18.453 1 32.94 331 ARG B CA 1
ATOM 4933 C C . ARG B 1 331 ? -29.625 -11.336 -18.844 1 32.94 331 ARG B C 1
ATOM 4935 O O . ARG B 1 331 ? -30.297 -12.172 -19.453 1 32.94 331 ARG B O 1
ATOM 4942 N N . ALA B 1 332 ? -30.141 -10.352 -18.109 1 32.72 332 ALA B N 1
ATOM 4943 C CA . ALA B 1 332 ? -31.594 -10.422 -18.297 1 32.72 332 ALA B CA 1
ATOM 4944 C C . ALA B 1 332 ? -32 -9.945 -19.672 1 32.72 332 ALA B C 1
ATOM 4946 O O . ALA B 1 332 ? -33.062 -10.297 -20.172 1 32.72 332 ALA B O 1
ATOM 4947 N N . GLU B 1 333 ? -31.219 -8.945 -20.172 1 31.02 333 GLU B N 1
ATOM 4948 C CA . GLU B 1 333 ? -31.938 -8.32 -21.266 1 31.02 333 GLU B CA 1
ATOM 4949 C C . GLU B 1 333 ? -31.828 -9.156 -22.547 1 31.02 333 GLU B C 1
ATOM 4951 O O . GLU B 1 333 ? -32.531 -8.914 -23.516 1 31.02 333 GLU B O 1
ATOM 4956 N N . PHE B 1 334 ? -30.734 -9.945 -22.594 1 31.22 334 PHE B N 1
ATOM 4957 C CA . PHE B 1 334 ? -30.562 -10.445 -23.953 1 31.22 334 PHE B CA 1
ATOM 4958 C C . PHE B 1 334 ? -31.5 -11.609 -24.234 1 31.22 334 PHE B C 1
ATOM 4960 O O . PHE B 1 334 ? -31.562 -12.117 -25.344 1 31.22 334 PHE B O 1
ATOM 4967 N N . ALA B 1 335 ? -31.828 -12.32 -23.109 1 33.66 335 ALA B N 1
ATOM 4968 C CA . ALA B 1 335 ? -32.594 -13.523 -23.453 1 33.66 335 ALA B CA 1
ATOM 4969 C C . ALA B 1 335 ? -33.938 -13.148 -24.047 1 33.66 335 ALA B C 1
ATOM 4971 O O . ALA B 1 335 ? -34.594 -13.977 -24.719 1 33.66 335 ALA B O 1
ATOM 4972 N N . GLY B 1 336 ? -34.375 -11.992 -23.531 1 30.78 336 GLY B N 1
ATOM 4973 C CA . GLY B 1 336 ? -35.812 -11.844 -23.812 1 30.78 336 GLY B CA 1
ATOM 4974 C C . GLY B 1 336 ? -36.094 -11.516 -25.266 1 30.78 336 GLY B C 1
ATOM 4975 O O . GLY B 1 336 ? -37.219 -11.641 -25.734 1 30.78 336 GLY B O 1
ATOM 4976 N N . SER B 1 337 ? -35.094 -10.781 -25.797 1 33.44 337 SER B N 1
ATOM 4977 C CA . SER B 1 337 ? -35.656 -10.078 -26.953 1 33.44 337 SER B CA 1
ATOM 4978 C C . SER B 1 337 ? -35.625 -10.961 -28.203 1 33.44 337 SER B C 1
ATOM 4980 O O . SER B 1 337 ? -36.156 -10.57 -29.25 1 33.44 337 SER B O 1
ATOM 4982 N N . VAL B 1 338 ? -34.75 -11.953 -28.141 1 33.97 338 VAL B N 1
ATOM 4983 C CA . VAL B 1 338 ? -34.594 -12.57 -29.453 1 33.97 338 VAL B CA 1
ATOM 4984 C C . VAL B 1 338 ? -35.812 -13.383 -29.812 1 33.97 338 VAL B C 1
ATOM 4986 O O . VAL B 1 338 ? -36.156 -13.562 -30.984 1 33.97 338 VAL B O 1
ATOM 4989 N N . LEU B 1 339 ? -36.375 -13.898 -28.719 1 32.94 339 LEU B N 1
ATOM 4990 C CA . LEU B 1 339 ? -37.438 -14.859 -29.031 1 32.94 339 LEU B CA 1
ATOM 4991 C C . LEU B 1 339 ? -38.625 -14.156 -29.641 1 32.94 339 LEU B C 1
ATOM 4993 O O . LEU B 1 339 ? -39.531 -14.812 -30.188 1 32.94 339 LEU B O 1
ATOM 4997 N N . ARG B 1 340 ? -38.688 -12.867 -29.266 1 33.91 340 ARG B N 1
ATOM 4998 C CA . ARG B 1 340 ? -39.969 -12.281 -29.594 1 33.91 340 ARG B CA 1
ATOM 4999 C C . ARG B 1 340 ? -40.094 -12.016 -31.094 1 33.91 340 ARG B C 1
ATOM 5001 O O . ARG B 1 340 ? -41.188 -11.883 -31.625 1 33.91 340 ARG B O 1
ATOM 5008 N N . THR B 1 341 ? -38.844 -11.797 -31.547 1 35.53 341 THR B N 1
ATOM 5009 C CA . THR B 1 341 ? -39 -11.195 -32.875 1 35.53 341 THR B CA 1
ATOM 5010 C C . THR B 1 341 ? -39.344 -12.258 -33.906 1 35.53 341 THR B C 1
ATOM 5012 O O . THR B 1 341 ? -39.875 -11.938 -34.969 1 35.53 341 THR B O 1
ATOM 5015 N N . SER B 1 342 ? -38.812 -13.461 -33.531 1 36.44 342 SER B N 1
ATOM 5016 C CA . SER B 1 342 ? -38.938 -14.375 -34.688 1 36.44 342 SER B CA 1
ATOM 5017 C C . SER B 1 342 ? -40.406 -14.766 -34.906 1 36.44 342 SER B C 1
ATOM 5019 O O . SER B 1 342 ? -40.75 -15.281 -36 1 36.44 342 SER B O 1
ATOM 5021 N N . LEU B 1 343 ? -41.062 -14.688 -33.75 1 35.62 343 LEU B N 1
ATOM 5022 C CA . LEU B 1 343 ? -42.406 -15.25 -33.875 1 35.62 343 LEU B CA 1
ATOM 5023 C C . LEU B 1 343 ? -43.281 -14.367 -34.75 1 35.62 343 LEU B C 1
ATOM 5025 O O . LEU B 1 343 ? -44.188 -14.859 -35.406 1 35.62 343 LEU B O 1
ATOM 5029 N N . ILE B 1 344 ? -42.875 -13.094 -34.656 1 36.97 344 ILE B N 1
ATOM 5030 C CA . ILE B 1 344 ? -43.812 -12.172 -35.281 1 36.97 344 ILE B CA 1
ATOM 5031 C C . ILE B 1 344 ? -43.75 -12.328 -36.812 1 36.97 344 ILE B C 1
ATOM 5033 O O . ILE B 1 344 ? -44.781 -12.172 -37.469 1 36.97 344 ILE B O 1
ATOM 5037 N N . ALA B 1 345 ? -42.531 -12.664 -37.188 1 36.84 345 ALA B N 1
ATOM 5038 C CA . ALA B 1 345 ? -42.375 -12.625 -38.625 1 36.84 345 ALA B CA 1
ATOM 5039 C C . ALA B 1 345 ? -43.188 -13.75 -39.281 1 36.84 345 ALA B C 1
ATOM 5041 O O . ALA B 1 345 ? -43.656 -13.609 -40.406 1 36.84 345 ALA B O 1
ATOM 5042 N N . PHE B 1 346 ? -43.125 -14.836 -38.469 1 38.28 346 PHE B N 1
ATOM 5043 C CA . PHE B 1 346 ? -43.75 -16.016 -39.094 1 38.28 346 PHE B CA 1
ATOM 5044 C C . PHE B 1 346 ? -45.219 -15.805 -39.312 1 38.28 346 PHE B C 1
ATOM 5046 O O . PHE B 1 346 ? -45.812 -16.297 -40.281 1 38.28 346 PHE B O 1
ATOM 5053 N N . LEU B 1 347 ? -45.781 -15.031 -38.375 1 39.78 347 LEU B N 1
ATOM 5054 C CA . LEU B 1 347 ? -47.219 -14.93 -38.438 1 39.78 347 LEU B CA 1
ATOM 5055 C C . LEU B 1 347 ? -47.656 -14.125 -39.656 1 39.78 347 LEU B C 1
ATOM 5057 O O . LEU B 1 347 ? -48.812 -14.25 -40.094 1 39.78 347 LEU B O 1
ATOM 506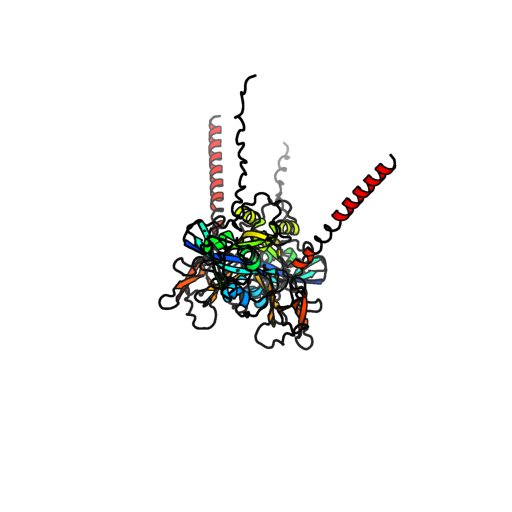1 N N . MET B 1 348 ? -46.75 -13.273 -40 1 38.91 348 MET B N 1
ATOM 5062 C CA . MET B 1 348 ? -47.25 -12.391 -41.062 1 38.91 348 MET B CA 1
ATOM 5063 C C . MET B 1 348 ? -47.375 -13.148 -42.406 1 38.91 348 MET B C 1
ATOM 5065 O O . MET B 1 348 ? -48.062 -12.719 -43.312 1 38.91 348 MET B O 1
ATOM 5069 N N . SER B 1 349 ? -46.438 -14.094 -42.531 1 42.06 349 SER B N 1
ATOM 5070 C CA . SER B 1 349 ? -46.406 -14.711 -43.844 1 42.06 349 SER B CA 1
ATOM 5071 C C . SER B 1 349 ? -47.688 -15.523 -44.094 1 42.06 349 SER B C 1
ATOM 5073 O O . SER B 1 349 ? -47.969 -15.875 -45.25 1 42.06 349 SER B O 1
ATOM 5075 N N . LEU B 1 350 ? -48.188 -16 -43 1 40.88 350 LEU B N 1
ATOM 5076 C CA . LEU B 1 350 ? -49.344 -16.891 -43.25 1 40.88 350 LEU B CA 1
ATOM 5077 C C . LEU B 1 350 ? -50.5 -16.109 -43.812 1 40.88 350 LEU B C 1
ATOM 5079 O O . LEU B 1 350 ? -51.406 -16.703 -44.406 1 40.88 350 LEU B O 1
ATOM 5083 N N . ILE B 1 351 ? -50.469 -14.812 -43.438 1 42.31 351 ILE B N 1
ATOM 5084 C CA . ILE B 1 351 ? -51.688 -14.117 -43.844 1 42.31 351 ILE B CA 1
ATOM 5085 C C . ILE B 1 351 ? -51.75 -14 -45.375 1 42.31 351 ILE B C 1
ATOM 5087 O O . ILE B 1 351 ? -52.844 -13.977 -45.938 1 42.31 351 ILE B O 1
ATOM 5091 N N . LEU B 1 352 ? -50.562 -14.008 -45.969 1 40.88 352 LEU B N 1
ATOM 5092 C CA . LEU B 1 352 ? -50.656 -13.672 -47.375 1 40.88 352 LEU B CA 1
ATOM 5093 C C . LEU B 1 352 ? -51.281 -14.82 -48.156 1 40.88 352 LEU B C 1
ATOM 5095 O O . LEU B 1 352 ? -51.875 -14.602 -49.219 1 40.88 352 LEU B O 1
ATOM 5099 N N . ILE B 1 353 ? -51.031 -16.031 -47.656 1 43.44 353 ILE B N 1
ATOM 5100 C CA . ILE B 1 353 ? -51.406 -17.094 -48.562 1 43.44 353 ILE B CA 1
ATOM 5101 C C . ILE B 1 353 ? -52.938 -17.156 -48.688 1 43.44 353 ILE B C 1
ATOM 5103 O O . ILE B 1 353 ? -53.438 -17.703 -49.656 1 43.44 353 ILE B O 1
ATOM 5107 N N . CYS B 1 354 ? -53.562 -16.703 -47.562 1 41.81 354 CYS B N 1
ATOM 5108 C CA . CYS B 1 354 ? -55 -17.031 -47.688 1 41.81 354 CYS B CA 1
ATOM 5109 C C . CYS B 1 354 ? -55.656 -16.156 -48.75 1 41.81 354 CYS B C 1
ATOM 5111 O O . CYS B 1 354 ? -56.844 -16.328 -49.062 1 41.81 354 CYS B O 1
ATOM 5113 N N . LEU B 1 355 ? -55.031 -14.977 -49 1 42.09 355 LEU B N 1
ATOM 5114 C CA . LEU B 1 355 ? -55.812 -14.164 -49.938 1 42.09 355 LEU B CA 1
ATOM 5115 C C . LEU B 1 355 ? -55.594 -14.625 -51.375 1 42.09 355 LEU B C 1
ATOM 5117 O O . LEU B 1 355 ? -56.188 -14.086 -52.312 1 42.09 355 LEU B O 1
ATOM 5121 N N . LEU B 1 356 ? -54.719 -15.562 -51.594 1 33.19 356 LEU B N 1
ATOM 5122 C CA . LEU B 1 356 ? -54.875 -15.992 -53 1 33.19 356 LEU B CA 1
ATOM 5123 C C . LEU B 1 356 ? -56.031 -16.984 -53.125 1 33.19 356 LEU B C 1
ATOM 5125 O O . LEU B 1 356 ? -56.188 -17.859 -52.281 1 33.19 356 LEU B O 1
#

Foldseek 3Di:
DDPDDPDPPDCPPDPPPPPPPPPPFQAPQFEDDAFDKAKAKEFFQAAAKDFQLVVCVLKDPFADSQRQCQQQLHDSPDDRRHIDHGRHTGITMGMWGQHPVRFIWGDPADKDFDAPPDALQCCCCPVRPNQGHSVRQCVQAVNDDRGDDDGRDITGDTGGAYQDAQPPHGFHWYKYFDAPPDALCNVCVVQVHDSVSQCVQRVNDDSPPDDDGSRIGTDGAQFADEQADPVAPCPNPGAHASGWDQDLPNQKIWHDHPVHSHYIDIDGDDDDDDDDADAEPPRHRAQDWDDDDQPIKHWHWHHWDPDPHIDTDIYIDGPPDPVPVVPPPPPPPPVPPPVPPVVVVVVVVVVVVVVD/DDPPPPPPPDPPDDPVPPPPPPPCFQAPQFEDDAFDKAKAKEFFQAAAKDFQLVVCVLKDPFADSQRQCQQQLHDSPDDRRHIDHGRHTGITMGMWGQHPVRFIWGDPADKDFDAPPDALQCCCCPVRPNQGHSVRQCVQAVNDDRGDDDGRDITGDTGGAYQDAQPPHGFHWYKYFDAPPDALCNVCVVQVHDSVSQCVQRVNDDSPPDDDGSRIGTDGAQFADEQADPPAPCPNPGAHASGWDQDLPNQKIWHDHPVHSHYIDIDGDDDDDDDDADAEPPRHRAQDWDDDDQPIKGWHWHHWDPDPHIDTDTYIDGPPDPVPVVPPPPPPPPVPPPVPPVVVVVVVVVVVVVVD

Nearest PDB structures (foldseek):
  5jce-assembly1_A  TM=9.597E-01  e=6.256E-41  Oryza sativa Japonica Group
  5jcd-assembly2_B  TM=9.661E-01  e=1.059E-26  Oryza sativa Japonica Group
  5jcd-assembly3_C  TM=9.563E-01  e=1.002E-25  Oryza sativa Japonica Group
  7au7-assembly1_A  TM=8.135E-01  e=5.873E-11  Medicago truncatula
  5ls2-assembly1_A  TM=8.285E-01  e=1.134E-08  Lotus japonicus

Solvent-accessible surface area (backbone atoms only — not comparable to full-atom values): 38747 Å² total; per-residue (Å²): 141,82,89,70,92,75,77,78,72,75,80,79,74,80,78,71,72,72,74,70,70,69,78,67,59,48,52,93,36,54,29,85,54,66,68,47,60,26,46,24,28,34,43,46,52,31,79,54,53,48,26,53,42,56,49,29,59,60,35,25,82,39,35,50,64,67,50,37,28,16,53,54,52,40,62,88,81,61,58,48,77,42,49,37,53,36,62,42,43,41,47,44,46,31,43,24,28,21,33,92,84,33,41,13,19,32,50,91,15,22,57,44,66,38,49,88,90,63,43,48,55,50,47,17,42,65,72,54,61,37,54,36,35,38,67,55,34,25,62,68,57,74,45,84,54,73,88,69,79,53,69,67,42,74,37,43,44,59,41,60,19,36,72,55,60,56,97,85,34,73,42,26,30,29,36,35,52,38,49,86,88,56,44,66,52,57,53,18,7,60,54,33,29,38,48,66,56,41,29,54,72,57,69,50,84,55,83,84,56,77,73,52,68,61,41,48,41,56,39,60,27,49,34,21,40,64,63,42,35,85,87,16,89,65,32,63,56,58,36,36,59,35,20,34,45,68,36,73,90,59,30,31,36,34,30,16,39,70,63,43,48,70,40,54,52,47,43,76,44,87,66,86,91,55,67,78,75,52,54,18,87,95,67,32,41,69,55,28,56,47,66,57,63,73,69,14,32,22,15,36,64,27,37,37,48,72,84,91,54,73,40,59,40,50,36,74,38,70,59,40,57,71,77,42,59,68,59,60,66,65,62,58,60,64,64,59,56,61,64,56,54,58,57,54,55,56,59,55,58,59,56,58,59,70,75,102,138,87,87,70,84,69,72,80,68,77,76,78,75,82,79,72,75,72,75,73,72,69,81,60,64,34,54,94,36,54,29,85,54,66,68,46,62,26,46,23,28,33,43,46,52,30,79,53,55,46,27,54,42,55,49,29,58,60,36,24,80,40,34,49,65,65,52,36,29,15,52,55,52,40,61,88,80,61,56,48,78,42,48,38,53,35,61,42,42,41,47,43,47,31,43,23,28,20,34,92,83,33,39,12,20,32,50,91,14,21,56,45,64,39,49,86,89,65,44,48,55,51,46,18,43,66,71,54,61,32,51,37,34,38,65,55,34,25,61,67,56,73,45,85,54,75,86,68,79,54,70,66,41,76,37,44,44,60,42,61,19,36,72,56,59,56,94,84,34,74,39,27,29,29,37,35,53,38,48,87,88,57,45,65,53,58,52,16,6,62,55,33,29,38,48,65,58,42,29,55,74,58,71,50,83,54,83,83,57,75,74,50,66,61,42,40,39,56,38,60,28,49,34,21,40,65,63,40,35,87,86,15,88,64,32,63,56,58,36,36,59,36,21,34,44,68,37,72,90,58,29,31,37,35,28,15,37,69,64,43,50,71,41,54,52,47,43,76,45,88,67,86,91,55,68,79,74,53,56,19,87,95,65,33,41,72,53,27,57,46,66,57,64,72,70,15,31,21,16,37,62,27,36,38,48,72,84,90,55,71,41,58,39,49,37,74,37,69,59,42,55,72,76,43,59,68,59,61,67,65,62,58,62,64,65,60,57,60,65,57,54,59,56,54,58,56,58,56,59,58,57,57,59,68,75,103

pLDDT: mean 81.3, std 21.17, range [28.89, 98.19]

Radius of gyration: 32.11 Å; Cα contacts (8 Å, |Δi|>4): 1525; chains: 2; bounding box: 93×126×113 Å

Organism: Zea mays (NCBI:txid4577)

InterPro domains:
  IPR018392 LysM domain [PF01476] (118-158)
  IPR018392 LysM domain [PF01476] (176-220)
  IPR018392 LysM domain [PS51782] (110-157)
  IPR018392 LysM domain [PS51782] (174-219)
  IPR018392 LysM domain [SM00257] (111-158)
  IPR018392 LysM domain [SM00257] (175-220)
  IPR018392 LysM domain [cd00118] (111-157)
  IPR018392 LysM domain [cd00118] (176-219)
  IPR036779 LysM domain superfamily [G3DSA:3.10.350.10] (110-166)
  IPR036779 LysM domain superfamily [G3DSA:3.10.350.10] (170-231)
  IPR036779 LysM domain superfamily [SSF54106] (111-159)
  IPR036779 LysM domain superfamily [SSF54106] (174-221)

Secondary structure (DSSP, 8-state):
-------------------------SS--B-SSTT-EEEEEEEEE-SS-EEHHHHHHHTTTT--HHHHHHHTT--TT--TT-EE-TT-EEEEEEEEEE-TTSBEEESS--EEEPPTT--HHHIIIIISTTSS-HHHHHHHTT-S-TT---TT-EEE---EE----BTTB-EEEEEEEPPTT--HHHHHHHHT--HHHHHHHTT---TTS-PPTT-EEEEEEEB------TTSTT-S---BTT-EEEETTTTEEEEEETTEEEEEEEEEPPSTTPPPPPPPTTSPPTT-EESSGGG-EEEEEEEEEESSSEEEEEEEEES-HHHHHTTSHHHHHHHHHHHHHHHHHHHHHHHHHTT-/---GGGSSSS---------------SS--B-SSTT-EEEEEEEEE-SS-EEHHHHHHHTTTT--HHHHHHHTT--TT--TT-EE-TT-EEEEEEEEEE-TTSBEEESS--EEE--TT--HHHIIIIISTTSS-HHHHHHHTT-S-TT---TT-EEE---EE----BTTB-EEEEEEEPPTT--HHHHHHHHT--HHHHHHHTT---TTS-PPTT-EEEEEEEB------TTSTT-S---BTT-EEEETTTTEEEEEETTEEEEEEEEEPPSTTPPPPPPPGGGPPTT-EESSGGG-EEEEEEEEEESSSEEEEEEEEES-HHHHHTTHHHHHHHHHHHHHHHHHHHHHHHHHHHT-

Sequence (712 aa):
MSPFAARVASLAALLLALLLAAPASAANFTCATVGKTCQSAIGYAVPNATTYGELVARFNATTTLAELLGANGLPATTPASTPLAAKATVRVPFRCRCGSNGVGQSDGGPFYVVYPLDGLDHIAREVFGGFVTYQEIATANNITNVNLIVVGQKLRIPLPCTCDQVDGADVMHFAYSVAKGDDPPGIAARFGVTETTLLSVNKITDPKTSLQQGQILDVPLPVCKSSVGNASADYNLLVPNGTYVLTADDCIQCSCSASNYEHLDCTPVKGGRCPAVPPCSGGLTLGQVNGTGCASRMCAYSGYTNTTSLTIHTSLVPANETACQNGGAARAEFAGSVLRTSLIAFLMSLILICLLMSPFAARVASLAALLLALLLAAPASAANFTCATVGKTCQSAIGYAVPNATTYGELVARFNATTTLAELLGANGLPATTPASTPLAAKATVRVPFRCRCGSNGVGQSDGGPFYVVYPLDGLDHIAREVFGGFVTYQEIATANNITNVNLIVVGQKLRIPLPCTCDQVDGADVMHFAYSVAKGDDPPGIAARFGVTETTLLSVNKITDPKTSLQQGQILDVPLPVCKSSVGNASADYNLLVPNGTYVLTADDCIQCSCSASNYEHLDCTPVKGGRCPAVPPCSGGLTLGQVNGTGCASRMCAYSGYTNTTSLTIHTSLVPANETACQNGGAARAEFAGSVLRTSLIAFLMSLILICLL